Protein 6LBR (pdb70)

Sequence (727 aa):
GSDPFDLKPDSISKAITDRLYHISDGKILGFIPNQYLDPESSLIEDDFLLIYVYTYELPLLSAVFVPEYNCYEIAITNVAKFFSKIGVRSYPHSIKNSLLELKELIDNNRYDITIYKKEFTIGAAKSSKWALKDVVLRSALPTPKEVTFTENKFPLVRVSNIVPSASSRYYTVIGLAVTVKYTGGKTLVLSFTDFTANPKVNYGYDSFLGSFQERIPENEHVHALIYLNRVESLNEKLQSIIKMGLMECADKGNSNITHRSIIFKFTVKCQLFQGKLNTVILDADPITPTTPVTTEEYKLLKPLRNKIFKRMPSEVIQLYTLTMSRFLPISKNRMSENPQLLQEQAFYDDSIAKLENQLKREGVDKIEEDAATRPIELFGTRNPKTVDIIDIKNNVQMDHKDIKVTAKILSIFDNGNNVTIYLTRSGMVGTQCTIENPFEELLKVQIWGRQNLTLFFGNPNYSYKREELTACIGSIVDFTLIPRVLRVNEYLYIKIWCPIYATLESLLIHSRLEYDNDTRSALPTPKEVTFTENKFPLVRVSNIVPSASSRYYTVIGLAVTVKYTGGKTLVLSFTDFTANPKVNYGYDSFLGSFQERIPENEHVHALIYLNRVESLNEKLQSIIKMGLMECADKGNSNITHRSIIFKFTVKCQLFQGKLNTVILDADPITPTTPVTTEEYKLLKPLRNKIFKRMPSEVIQLYTLTMSRFLPISKNRPQLLQEQAFYD

Radius of gyration: 34.28 Å; Cα contacts (8 Å, |Δi|>4): 1525; chains: 2; bounding box: 57×91×86 Å

Solvent-accessible surface area: 35328 Å² total; per-residue (Å²): 128,100,122,129,59,111,32,71,4,59,6,10,46,130,6,66,92,117,118,78,28,124,4,68,42,0,24,1,1,0,9,20,17,6,104,66,19,28,86,170,73,49,140,9,105,78,42,126,0,35,0,2,0,4,13,72,111,11,60,64,49,45,2,11,0,14,25,49,76,0,0,5,59,0,2,1,38,68,0,56,129,6,2,84,111,14,20,9,73,28,61,101,131,21,15,147,56,0,22,73,39,0,36,88,25,0,51,62,18,62,5,44,1,16,0,43,47,61,104,39,85,0,22,13,0,84,3,22,48,12,0,16,108,48,4,76,90,125,42,16,69,94,40,36,147,120,19,63,125,47,27,115,141,16,62,48,17,115,0,43,67,3,97,23,30,87,76,39,110,93,17,1,0,2,0,0,0,0,0,2,71,89,128,57,38,182,42,5,22,0,0,0,0,11,17,16,42,4,121,96,5,114,34,34,109,30,2,13,1,9,24,123,157,49,127,3,60,91,61,21,0,1,59,0,28,0,84,82,125,96,25,100,65,4,21,93,68,0,69,71,43,32,156,50,0,1,90,94,0,25,94,103,82,46,7,4,0,0,6,40,0,0,0,1,28,0,9,0,33,0,49,61,126,143,76,126,16,42,0,4,0,35,46,0,42,14,6,10,3,55,36,45,2,13,84,96,4,36,139,36,0,88,51,3,8,40,60,0,36,158,93,6,22,83,96,10,11,132,139,48,44,99,45,0,22,94,0,0,1,20,34,190,58,213,197,61,150,90,38,86,29,80,110,51,25,31,76,40,107,107,42,2,45,114,28,41,80,101,14,125,203,99,21,33,107,150,28,36,114,19,10,1,62,101,71,26,142,89,167,69,36,213,125,42,153,102,28,92,12,69,77,3,27,87,54,16,109,43,79,114,101,9,15,84,3,64,0,9,0,0,0,2,62,57,67,50,47,11,1,5,0,28,0,0,78,42,71,33,144,40,8,102,27,84,2,124,30,8,24,70,49,14,5,73,0,17,5,11,11,204,118,11,4,38,110,3,19,59,44,112,122,70,65,70,136,140,51,40,7,2,3,1,11,28,8,58,15,116,5,18,0,19,8,22,2,5,44,3,10,66,48,4,1,5,9,19,18,0,6,10,107,14,26,11,98,53,8,3,76,70,6,82,104,32,42,76,122,114,76,294,105,81,94,84,38,54,140,142,25,57,112,41,26,114,141,19,58,41,21,129,0,48,75,5,82,34,26,78,76,34,103,87,14,1,0,2,0,0,0,0,0,5,80,83,133,53,43,158,38,4,24,0,0,0,0,8,18,33,43,3,126,81,6,111,35,34,106,30,2,12,2,9,38,133,167,72,127,4,68,97,63,24,0,1,60,0,32,0,66,42,101,95,6,19,41,2,19,4,37,0,17,13,42,31,48,8,2,0,89,59,0,30,90,103,82,45,8,3,0,1,6,38,0,0,0,0,19,0,12,0,37,1,54,58,124,144,58,137,15,38,0,4,1,44,50,0,38,12,5,21,18,101,37,48,0,14,94,100,3,40,137,24,0,86,53,2,7,40,65,0,33,134,101,7,36,73,114,10,8,97,141,55,8,52,41,0,7,106,1,0,5,10,52,155,123,215,117,136,22,74,116,90,28,32,95,42,124

InterPro domains:
  IPR011564 Telomeric single stranded DNA binding POT1/Cdc13 [PF02765] (532-677)
  IPR011564 Telomeric single stranded DNA binding POT1/Cdc13 [SM00976] (527-677)
  IPR012340 Nucleic acid-binding, OB-fold [G3DSA:2.40.50.140] (515-704)
  IPR012340 Nucleic acid-binding, OB-fold [SSF50249] (499-698)
  IPR031749 Cell division control protein 13, N-terminal [PF16853] (6-221)
  IPR041028 Cdc13, OB4 dimerization domain [PF18233] (782-885)

Structure (mmCIF, N/CA/C/O backbone):
data_6LBR
#
_entry.id   6LBR
#
_cell.length_a   75.166
_cell.length_b   106.955
_cell.length_c   173.521
_cell.angle_alpha   90.000
_cell.angle_beta   90.000
_cell.angle_gamma   90.000
#
_symmetry.space_group_name_H-M   'P 21 21 21'
#
loop_
_entity.id
_entity.type
_entity.pdbx_description
1 polymer KLLA0F20922p
2 polymer 'Telomere single-strand DNA'
3 water water
#
loop_
_atom_site.group_PDB
_atom_site.id
_atom_site.type_symbol
_atom_site.label_atom_id
_atom_site.label_alt_id
_atom_site.label_comp_id
_atom_site.label_asym_id
_atom_site.label_entity_id
_atom_site.label_seq_id
_atom_site.pdbx_PDB_ins_code
_atom_site.Cartn_x
_atom_site.Cartn_y
_atom_site.Cartn_z
_atom_site.occupancy
_atom_site.B_iso_or_equiv
_atom_site.auth_seq_id
_atom_site.auth_comp_id
_atom_site.auth_asym_id
_atom_site.auth_atom_id
_atom_site.pdbx_PDB_model_num
ATOM 1 N N . GLY A 1 13 ? 71.246 7.262 125.018 1.00 76.12 369 GLY A N 1
ATOM 2 C CA . GLY A 1 13 ? 70.669 8.560 125.328 1.00 79.33 369 GLY A CA 1
ATOM 3 C C . GLY A 1 13 ? 69.774 9.122 124.235 1.00 87.28 369 GLY A C 1
ATOM 4 O O . GLY A 1 13 ? 69.697 8.567 123.134 1.00 93.35 369 GLY A O 1
ATOM 5 N N . SER A 1 14 ? 69.120 10.244 124.533 1.00 83.87 370 SER A N 1
ATOM 6 C CA . SER A 1 14 ? 68.087 10.794 123.669 1.00 84.93 370 SER A CA 1
ATOM 7 C C . SER A 1 14 ? 68.652 11.197 122.302 1.00 85.90 370 SER A C 1
ATOM 8 O O . SER A 1 14 ? 69.860 11.181 122.058 1.00 85.10 370 SER A O 1
ATOM 11 N N . ASP A 1 15 ? 67.742 11.561 121.407 1.00 93.11 371 ASP A N 1
ATOM 12 C CA . ASP A 1 15 ? 68.010 11.856 120.008 1.00 102.68 371 ASP A CA 1
ATOM 13 C C . ASP A 1 15 ? 67.435 13.221 119.658 1.00 102.73 371 ASP A C 1
ATOM 14 O O . ASP A 1 15 ? 66.606 13.756 120.402 1.00 101.54 371 ASP A O 1
ATOM 19 N N . PRO A 1 16 ? 67.858 13.823 118.538 1.00 97.72 372 PRO A N 1
ATOM 20 C CA . PRO A 1 16 ? 67.427 15.198 118.250 1.00 89.64 372 PRO A CA 1
ATOM 21 C C . PRO A 1 16 ? 65.931 15.287 117.998 1.00 78.79 372 PRO A C 1
ATOM 22 O O . PRO A 1 16 ? 65.289 14.338 117.535 1.00 81.46 372 PRO A O 1
ATOM 26 N N . PHE A 1 17 ? 65.378 16.448 118.333 1.00 65.13 373 PHE A N 1
ATOM 27 C CA . PHE A 1 17 ? 63.994 16.764 118.023 1.00 61.48 373 PHE A CA 1
ATOM 28 C C . PHE A 1 17 ? 63.930 18.212 117.547 1.00 64.04 373 PHE A C 1
ATOM 29 O O . PHE A 1 17 ? 64.842 19.011 117.788 1.00 59.69 373 PHE A O 1
ATOM 37 N N . ASP A 1 18 ? 62.844 18.535 116.850 1.00 63.01 374 ASP A N 1
ATOM 38 C CA . ASP A 1 18 ? 62.578 19.899 116.421 1.00 58.83 374 ASP A CA 1
ATOM 39 C C . ASP A 1 18 ? 61.837 20.630 117.529 1.00 50.65 374 ASP A C 1
ATOM 40 O O . ASP A 1 18 ? 60.835 20.130 118.052 1.00 51.29 374 ASP A O 1
ATOM 45 N N . LEU A 1 19 ? 62.343 21.802 117.895 1.00 43.20 375 LEU A N 1
ATOM 46 C CA . LEU A 1 19 ? 61.692 22.616 118.908 1.00 41.90 375 LEU A CA 1
ATOM 47 C C . LEU A 1 19 ? 60.290 23.005 118.456 1.00 41.52 375 LEU A C 1
ATOM 48 O O . LEU A 1 19 ? 60.099 23.523 117.354 1.00 39.79 375 LEU A O 1
ATOM 53 N N . LYS A 1 20 ? 59.311 22.767 119.317 1.00 37.80 376 LYS A N 1
ATOM 54 C CA . LYS A 1 20 ? 57.917 23.017 119.002 1.00 35.25 376 LYS A CA 1
ATOM 55 C C . LYS A 1 20 ? 57.188 23.391 120.279 1.00 38.48 376 LYS A C 1
ATOM 56 O O . LYS A 1 20 ? 57.565 22.937 121.366 1.00 37.85 376 LYS A O 1
ATOM 62 N N . PRO A 1 21 ? 56.141 24.204 120.181 1.00 38.44 377 PRO A N 1
ATOM 63 C CA . PRO A 1 21 ? 55.349 24.551 121.370 1.00 25.99 377 PRO A CA 1
ATOM 64 C C . PRO A 1 21 ? 54.907 23.373 122.235 1.00 28.89 377 PRO A C 1
ATOM 65 O O . PRO A 1 21 ? 54.757 23.548 123.452 1.00 47.48 377 PRO A O 1
ATOM 69 N N . ASP A 1 22 ? 54.676 22.191 121.670 1.00 25.05 378 ASP A N 1
ATOM 70 C CA . ASP A 1 22 ? 54.227 21.033 122.445 1.00 34.47 378 ASP A CA 1
ATOM 71 C C . ASP A 1 22 ? 55.364 20.114 122.902 1.00 36.69 378 ASP A C 1
ATOM 72 O O . ASP A 1 22 ? 55.091 19.033 123.428 1.00 35.03 378 ASP A O 1
ATOM 77 N N . SER A 1 23 ? 56.623 20.503 122.704 1.00 27.76 379 SER A N 1
ATOM 78 C CA . SER A 1 23 ? 57.736 19.576 122.838 1.00 27.62 379 SER A CA 1
ATOM 79 C C . SER A 1 23 ? 58.408 19.653 124.197 1.00 32.12 379 SER A C 1
ATOM 80 O O . SER A 1 23 ? 59.547 19.199 124.338 1.00 37.14 379 SER A O 1
ATOM 83 N N . ILE A 1 24 ? 57.743 20.217 125.205 1.00 28.01 380 ILE A N 1
ATOM 84 C CA . ILE A 1 24 ? 58.483 20.459 126.430 1.00 23.35 380 ILE A CA 1
ATOM 85 C C . ILE A 1 24 ? 58.821 19.154 127.138 1.00 23.47 380 ILE A C 1
ATOM 86 O O . ILE A 1 24 ? 59.826 19.087 127.852 1.00 25.78 380 ILE A O 1
ATOM 91 N N . SER A 1 25 ? 58.051 18.089 126.898 1.00 21.69 381 SER A N 1
ATOM 92 C CA . SER A 1 25 ? 58.367 16.801 127.494 1.00 20.26 381 SER A CA 1
ATOM 93 C C . SER A 1 25 ? 59.688 16.257 126.984 1.00 29.46 381 SER A C 1
ATOM 94 O O . SER A 1 25 ? 60.264 15.373 127.615 1.00 24.21 381 SER A O 1
ATOM 97 N N . LYS A 1 26 ? 60.182 16.770 125.865 1.00 33.00 382 LYS A N 1
ATOM 98 C CA . LYS A 1 26 ? 61.448 16.352 125.296 1.00 31.86 382 LYS A CA 1
ATOM 99 C C . LYS A 1 26 ? 62.602 17.283 125.645 1.00 32.56 382 LYS A C 1
ATOM 100 O O . LYS A 1 26 ? 63.741 16.987 125.278 1.00 28.80 382 LYS A O 1
ATOM 106 N N . ALA A 1 27 ? 62.341 18.416 126.288 1.00 31.66 383 ALA A N 1
ATOM 107 C CA . ALA A 1 27 ? 63.416 19.349 126.592 1.00 27.14 383 ALA A CA 1
ATOM 108 C C . ALA A 1 27 ? 64.308 18.785 127.689 1.00 27.04 383 ALA A C 1
ATOM 109 O O . ALA A 1 27 ? 63.827 18.221 128.671 1.00 27.12 383 ALA A O 1
ATOM 111 N N . ILE A 1 28 ? 65.614 18.928 127.519 1.00 27.66 384 ILE A N 1
ATOM 112 C CA . ILE A 1 28 ? 66.548 18.457 128.532 1.00 24.22 384 ILE A CA 1
ATOM 113 C C . ILE A 1 28 ? 66.678 19.493 129.641 1.00 23.87 384 ILE A C 1
ATOM 114 O O . ILE A 1 28 ? 66.635 20.703 129.401 1.00 21.88 384 ILE A O 1
ATOM 119 N N . THR A 1 29 ? 66.804 19.010 130.871 1.00 31.72 385 THR A N 1
ATOM 120 C CA . THR A 1 29 ? 66.949 19.896 132.015 1.00 29.70 385 THR A CA 1
ATOM 121 C C . THR A 1 29 ? 68.145 20.811 131.837 1.00 31.18 385 THR A C 1
ATOM 122 O O . THR A 1 29 ? 69.274 20.351 131.609 1.00 23.56 385 THR A O 1
ATOM 126 N N . ASP A 1 30 ? 67.880 22.106 131.936 1.00 26.58 386 ASP A N 1
ATOM 127 C CA . ASP A 1 30 ? 68.875 23.162 131.870 1.00 22.36 386 ASP A CA 1
ATOM 128 C C . ASP A 1 30 ? 69.516 23.280 130.499 1.00 22.23 386 ASP A C 1
ATOM 129 O O . ASP A 1 30 ? 70.557 23.932 130.351 1.00 22.68 386 ASP A O 1
ATOM 134 N N . ARG A 1 31 ? 68.906 22.677 129.486 1.00 22.32 387 ARG A N 1
ATOM 135 C CA . ARG A 1 31 ? 69.315 22.898 128.112 1.00 32.29 387 ARG A CA 1
ATOM 136 C C . ARG A 1 31 ? 68.674 24.178 127.604 1.00 28.73 387 ARG A C 1
ATOM 137 O O . ARG A 1 31 ? 67.500 24.445 127.861 1.00 28.73 387 ARG A O 1
ATOM 145 N N . LEU A 1 32 ? 69.447 24.977 126.889 1.00 27.72 388 LEU A N 1
ATOM 146 C CA . LEU A 1 32 ? 68.898 26.161 126.256 1.00 25.01 388 LEU A CA 1
ATOM 147 C C . LEU A 1 32 ? 68.444 25.816 124.842 1.00 26.23 388 LEU A C 1
ATOM 148 O O . LEU A 1 32 ? 69.172 25.161 124.095 1.00 31.25 388 LEU A O 1
ATOM 153 N N . TYR A 1 33 ? 67.236 26.235 124.488 1.00 24.69 389 TYR A N 1
ATOM 154 C CA . TYR A 1 33 ? 66.710 26.083 123.144 1.00 21.30 389 TYR A CA 1
ATOM 155 C C . TYR A 1 33 ? 66.481 27.458 122.530 1.00 35.52 389 TYR A C 1
ATOM 156 O O . TYR A 1 33 ? 66.354 28.466 123.231 1.00 37.54 389 TYR A O 1
ATOM 165 N N . HIS A 1 34 ? 66.432 27.504 121.203 1.00 37.42 390 HIS A N 1
ATOM 166 C CA . HIS A 1 34 ? 66.484 28.779 120.497 1.00 34.86 390 HIS A CA 1
ATOM 167 C C . HIS A 1 34 ? 65.316 28.921 119.538 1.00 34.90 390 HIS A C 1
ATOM 168 O O . HIS A 1 34 ? 65.159 28.118 118.615 1.00 44.41 390 HIS A O 1
ATOM 175 N N . ILE A 1 35 ? 64.505 29.947 119.765 1.00 36.35 391 ILE A N 1
ATOM 176 C CA . ILE A 1 35 ? 63.515 30.420 118.807 1.00 30.60 391 ILE A CA 1
ATOM 177 C C . ILE A 1 35 ? 64.195 31.476 117.934 1.00 29.59 391 ILE A C 1
ATOM 178 O O . ILE A 1 35 ? 64.574 32.540 118.424 1.00 36.19 391 ILE A O 1
ATOM 183 N N . SER A 1 36 ? 64.395 31.165 116.650 1.00 28.11 392 SER A N 1
ATOM 184 C CA . SER A 1 36 ? 64.946 32.117 115.688 1.00 37.89 392 SER A CA 1
ATOM 185 C C . SER A 1 36 ? 63.837 32.928 115.034 1.00 39.32 392 SER A C 1
ATOM 186 O O . SER A 1 36 ? 62.803 32.386 114.637 1.00 47.45 392 SER A O 1
ATOM 189 N N . ASP A 1 37 ? 64.071 34.226 114.899 1.00 38.31 393 ASP A N 1
ATOM 190 C CA . ASP A 1 37 ? 63.193 35.090 114.118 1.00 39.69 393 ASP A CA 1
ATOM 191 C C . ASP A 1 37 ? 61.736 34.978 114.570 1.00 36.41 393 ASP A C 1
ATOM 192 O O . ASP A 1 37 ? 60.814 34.841 113.763 1.00 40.38 393 ASP A O 1
ATOM 197 N N . GLY A 1 38 ? 61.526 35.030 115.877 1.00 26.80 394 GLY A N 1
ATOM 198 C CA . GLY A 1 38 ? 60.194 34.878 116.426 1.00 26.24 394 GLY A CA 1
ATOM 199 C C . GLY A 1 38 ? 59.435 36.189 116.445 1.00 31.06 394 GLY A C 1
ATOM 200 O O . GLY A 1 38 ? 60.020 37.260 116.540 1.00 32.42 394 GLY A O 1
ATOM 201 N N . LYS A 1 39 ? 58.112 36.086 116.312 1.00 30.71 395 LYS A N 1
ATOM 202 C CA . LYS A 1 39 ? 57.208 37.215 116.488 1.00 29.10 395 LYS A CA 1
ATOM 203 C C . LYS A 1 39 ? 56.536 37.077 117.847 1.00 33.80 395 LYS A C 1
ATOM 204 O O . LYS A 1 39 ? 55.766 36.130 118.064 1.00 25.30 395 LYS A O 1
ATOM 210 N N . ILE A 1 40 ? 56.816 38.013 118.755 1.00 27.24 396 ILE A N 1
ATOM 211 C CA . ILE A 1 40 ? 56.069 38.048 120.006 1.00 28.96 396 ILE A CA 1
ATOM 212 C C . ILE A 1 40 ? 54.684 38.612 119.698 1.00 34.33 396 ILE A C 1
ATOM 213 O O . ILE A 1 40 ? 54.545 39.780 119.327 1.00 34.34 396 ILE A O 1
ATOM 218 N N . LEU A 1 41 ? 53.659 37.771 119.843 1.00 33.51 397 LEU A N 1
ATOM 219 C CA . LEU A 1 41 ? 52.305 38.143 119.441 1.00 26.71 397 LEU A CA 1
ATOM 220 C C . LEU A 1 41 ? 51.685 39.122 120.419 1.00 28.21 397 LEU A C 1
ATOM 221 O O . LEU A 1 41 ? 50.960 40.041 120.018 1.00 36.88 397 LEU A O 1
ATOM 226 N N . GLY A 1 42 ? 51.964 38.935 121.701 1.00 24.08 398 GLY A N 1
ATOM 227 C CA . GLY A 1 42 ? 51.249 39.625 122.753 1.00 22.83 398 GLY A CA 1
ATOM 228 C C . GLY A 1 42 ? 51.723 39.095 124.090 1.00 26.59 398 GLY A C 1
ATOM 229 O O . GLY A 1 42 ? 52.636 38.267 124.156 1.00 25.62 398 GLY A O 1
ATOM 230 N N . PHE A 1 43 ? 51.087 39.566 125.159 1.00 21.87 399 PHE A N 1
ATOM 231 C CA . PHE A 1 43 ? 51.534 39.197 126.494 1.00 23.58 399 PHE A CA 1
ATOM 232 C C . PHE A 1 43 ? 50.375 39.376 127.459 1.00 18.86 399 PHE A C 1
ATOM 233 O O . PHE A 1 43 ? 49.334 39.931 127.112 1.00 24.51 399 PHE A O 1
ATOM 241 N N . ILE A 1 44 ? 50.581 38.899 128.683 1.00 23.92 400 ILE A N 1
ATOM 242 C CA . ILE A 1 44 ? 49.598 38.929 129.762 1.00 20.99 400 ILE A CA 1
ATOM 243 C C . ILE A 1 44 ? 50.406 39.130 131.034 1.00 22.53 400 ILE A C 1
ATOM 244 O O . ILE A 1 44 ? 51.413 38.432 131.223 1.00 33.50 400 ILE A O 1
ATOM 249 N N . PRO A 1 45 ? 50.062 40.093 131.906 1.00 29.19 401 PRO A N 1
ATOM 250 C CA . PRO A 1 45 ? 48.950 41.049 131.879 1.00 19.26 401 PRO A CA 1
ATOM 251 C C . PRO A 1 45 ? 49.038 42.089 130.778 1.00 22.04 401 PRO A C 1
ATOM 252 O O . PRO A 1 45 ? 50.127 42.373 130.289 1.00 30.73 401 PRO A O 1
ATOM 256 N N . ASN A 1 46 ? 47.896 42.649 130.390 1.00 22.63 402 ASN A N 1
ATOM 257 C CA . ASN A 1 46 ? 47.873 43.728 129.418 1.00 27.33 402 ASN A CA 1
ATOM 258 C C . ASN A 1 46 ? 46.665 44.621 129.703 1.00 31.02 402 ASN A C 1
ATOM 259 O O . ASN A 1 46 ? 45.872 44.358 130.610 1.00 31.86 402 ASN A O 1
ATOM 264 N N . GLN A 1 47 ? 46.539 45.706 128.933 1.00 40.97 403 GLN A N 1
ATOM 265 C CA . GLN A 1 47 ? 45.493 46.690 129.220 1.00 51.61 403 GLN A CA 1
ATOM 266 C C . GLN A 1 47 ? 44.089 46.095 129.108 1.00 43.56 403 GLN A C 1
ATOM 267 O O . GLN A 1 47 ? 43.193 46.491 129.859 1.00 48.87 403 GLN A O 1
ATOM 273 N N . TYR A 1 48 ? 43.873 45.137 128.205 1.00 37.97 404 TYR A N 1
ATOM 274 C CA . TYR A 1 48 ? 42.526 44.590 128.055 1.00 32.93 404 TYR A CA 1
ATOM 275 C C . TYR A 1 48 ? 42.144 43.670 129.216 1.00 35.87 404 TYR A C 1
ATOM 276 O O . TYR A 1 48 ? 40.998 43.686 129.676 1.00 43.46 404 TYR A O 1
ATOM 285 N N . LEU A 1 49 ? 43.079 42.867 129.711 1.00 40.13 405 LEU A N 1
ATOM 286 C CA . LEU A 1 49 ? 42.719 41.882 130.723 1.00 42.14 405 LEU A CA 1
ATOM 287 C C . LEU A 1 49 ? 42.867 42.410 132.140 1.00 44.55 405 LEU A C 1
ATOM 288 O O . LEU A 1 49 ? 42.048 42.094 133.008 1.00 39.91 405 LEU A O 1
ATOM 293 N N . ASP A 1 50 ? 43.918 43.182 132.403 1.00 54.93 406 ASP A N 1
ATOM 294 C CA . ASP A 1 50 ? 44.149 43.794 133.708 1.00 67.11 406 ASP A CA 1
ATOM 295 C C . ASP A 1 50 ? 44.192 45.300 133.503 1.00 69.40 406 ASP A C 1
ATOM 296 O O . ASP A 1 50 ? 45.280 45.893 133.447 1.00 73.54 406 ASP A O 1
ATOM 301 N N . PRO A 1 51 ? 43.041 45.952 133.361 1.00 70.34 407 PRO A N 1
ATOM 302 C CA . PRO A 1 51 ? 43.024 47.397 133.561 1.00 74.89 407 PRO A CA 1
ATOM 303 C C . PRO A 1 51 ? 43.547 47.698 134.956 1.00 86.60 407 PRO A C 1
ATOM 304 O O . PRO A 1 51 ? 43.557 46.836 135.840 1.00 89.40 407 PRO A O 1
ATOM 308 N N . GLU A 1 52 ? 44.023 48.932 135.126 1.00 90.96 408 GLU A N 1
ATOM 309 C CA . GLU A 1 52 ? 44.713 49.393 136.329 1.00 99.46 408 GLU A CA 1
ATOM 310 C C . GLU A 1 52 ? 46.136 48.845 136.365 1.00 100.60 408 GLU A C 1
ATOM 311 O O . GLU A 1 52 ? 46.594 48.220 135.402 1.00 102.87 408 GLU A O 1
ATOM 317 N N . SER A 1 53 ? 46.857 49.097 137.455 1.00 103.69 409 SER A N 1
ATOM 318 C CA . SER A 1 53 ? 48.310 48.963 137.474 1.00 104.28 409 SER A CA 1
ATOM 319 C C . SER A 1 53 ? 48.760 47.629 138.058 1.00 99.75 409 SER A C 1
ATOM 320 O O . SER A 1 53 ? 49.798 47.578 138.726 1.00 98.01 409 SER A O 1
ATOM 323 N N . SER A 1 54 ? 47.998 46.556 137.816 1.00 98.03 410 SER A N 1
ATOM 324 C CA . SER A 1 54 ? 48.261 45.227 138.365 1.00 93.93 410 SER A CA 1
ATOM 325 C C . SER A 1 54 ? 49.782 45.108 138.322 1.00 88.42 410 SER A C 1
ATOM 326 O O . SER A 1 54 ? 50.383 45.174 137.241 1.00 83.64 410 SER A O 1
ATOM 329 N N . LEU A 1 55 ? 50.401 44.970 139.500 1.00 82.29 411 LEU A N 1
ATOM 330 C CA . LEU A 1 55 ? 51.853 44.890 139.653 1.00 81.42 411 LEU A CA 1
ATOM 331 C C . LEU A 1 55 ? 52.321 43.618 138.958 1.00 81.13 411 LEU A C 1
ATOM 332 O O . LEU A 1 55 ? 51.873 42.510 139.285 1.00 83.84 411 LEU A O 1
ATOM 337 N N . ILE A 1 56 ? 53.222 43.781 137.992 1.00 74.35 412 ILE A N 1
ATOM 338 C CA . ILE A 1 56 ? 53.746 42.657 137.220 1.00 68.03 412 ILE A CA 1
ATOM 339 C C . ILE A 1 56 ? 54.664 41.841 138.125 1.00 70.90 412 ILE A C 1
ATOM 340 O O . ILE A 1 56 ? 55.772 42.273 138.457 1.00 66.63 412 ILE A O 1
ATOM 345 N N . GLU A 1 57 ? 54.205 40.661 138.528 1.00 70.51 413 GLU A N 1
ATOM 346 C CA . GLU A 1 57 ? 55.011 39.782 139.358 1.00 70.03 413 GLU A CA 1
ATOM 347 C C . GLU A 1 57 ? 55.883 38.881 138.488 1.00 61.53 413 GLU A C 1
ATOM 348 O O . GLU A 1 57 ? 55.459 38.416 137.422 1.00 50.21 413 GLU A O 1
ATOM 354 N N . ASP A 1 58 ? 57.111 38.647 138.950 1.00 55.44 414 ASP A N 1
ATOM 355 C CA . ASP A 1 58 ? 58.009 37.716 138.275 1.00 55.02 414 ASP A CA 1
ATOM 356 C C . ASP A 1 58 ? 57.363 36.338 138.173 1.00 61.52 414 ASP A C 1
ATOM 357 O O . ASP A 1 58 ? 56.809 35.827 139.154 1.00 60.48 414 ASP A O 1
ATOM 362 N N . ASP A 1 59 ? 57.449 35.736 136.981 1.00 63.01 415 ASP A N 1
ATOM 363 C CA . ASP A 1 59 ? 56.855 34.471 136.559 1.00 54.55 415 ASP A CA 1
ATOM 364 C C . ASP A 1 59 ? 55.410 34.634 136.112 1.00 48.21 415 ASP A C 1
ATOM 365 O O . ASP A 1 59 ? 54.861 33.705 135.526 1.00 46.20 415 ASP A O 1
ATOM 370 N N . PHE A 1 60 ? 54.768 35.772 136.375 1.00 54.38 416 PHE A N 1
ATOM 371 C CA . PHE A 1 60 ? 53.376 35.989 136.011 1.00 48.46 416 PHE A CA 1
ATOM 372 C C . PHE A 1 60 ? 53.227 36.956 134.850 1.00 51.67 416 PHE A C 1
ATOM 373 O O . PHE A 1 60 ? 52.091 37.253 134.453 1.00 53.73 416 PHE A O 1
ATOM 381 N N . LEU A 1 61 ? 54.339 37.435 134.280 1.00 41.38 417 LEU A N 1
ATOM 382 C CA . LEU A 1 61 ? 54.327 38.025 132.947 1.00 28.60 417 LEU A CA 1
ATOM 383 C C . LEU A 1 61 ? 54.572 36.922 131.918 1.00 31.22 417 LEU A C 1
ATOM 384 O O . LEU A 1 61 ? 55.608 36.249 131.953 1.00 38.58 417 LEU A O 1
ATOM 389 N N . LEU A 1 62 ? 53.619 36.729 131.012 1.00 21.64 418 LEU A N 1
ATOM 390 C CA . LEU A 1 62 ? 53.692 35.680 130.004 1.00 18.36 418 LEU A CA 1
ATOM 391 C C . LEU A 1 62 ? 53.644 36.301 128.616 1.00 18.07 418 LEU A C 1
ATOM 392 O O . LEU A 1 62 ? 52.794 37.152 128.352 1.00 28.12 418 LEU A O 1
ATOM 397 N N . ILE A 1 63 ? 54.542 35.873 127.731 1.00 18.72 419 ILE A N 1
ATOM 398 C CA . ILE A 1 63 ? 54.549 36.336 126.350 1.00 21.79 419 ILE A CA 1
ATOM 399 C C . ILE A 1 63 ? 54.149 35.167 125.457 1.00 28.36 419 ILE A C 1
ATOM 400 O O . ILE A 1 63 ? 54.227 33.998 125.845 1.00 28.26 419 ILE A O 1
ATOM 405 N N . TYR A 1 64 ? 53.683 35.493 124.251 1.00 30.52 420 TYR A N 1
ATOM 406 C CA . TYR A 1 64 ? 53.241 34.487 123.292 1.00 15.24 420 TYR A CA 1
ATOM 407 C C . TYR A 1 64 ? 53.989 34.704 121.992 1.00 27.03 420 TYR A C 1
ATOM 408 O O . TYR A 1 64 ? 54.010 35.822 121.467 1.00 32.37 420 TYR A O 1
ATOM 417 N N . VAL A 1 65 ? 54.646 33.651 121.500 1.00 21.68 421 VAL A N 1
ATOM 418 C CA . VAL A 1 65 ? 55.620 33.788 120.428 1.00 24.99 421 VAL A CA 1
ATOM 419 C C . VAL A 1 65 ? 55.245 32.859 119.287 1.00 29.98 421 VAL A C 1
ATOM 420 O O . VAL A 1 65 ? 55.041 31.660 119.499 1.00 28.45 421 VAL A O 1
ATOM 424 N N . TYR A 1 66 ? 55.167 33.415 118.080 1.00 26.86 422 TYR A N 1
ATOM 425 C CA . TYR A 1 66 ? 54.916 32.666 116.861 1.00 19.57 422 TYR A CA 1
ATOM 426 C C . TYR A 1 66 ? 56.217 32.565 116.072 1.00 34.24 422 TYR A C 1
ATOM 427 O O . TYR A 1 66 ? 57.007 33.516 116.038 1.00 37.56 422 TYR A O 1
ATOM 436 N N . THR A 1 67 ? 56.466 31.398 115.481 1.00 34.07 423 THR A N 1
ATOM 437 C CA . THR A 1 67 ? 57.499 31.245 114.466 1.00 34.62 423 THR A CA 1
ATOM 438 C C . THR A 1 67 ? 56.833 30.840 113.157 1.00 39.06 423 THR A C 1
ATOM 439 O O . THR A 1 67 ? 55.818 30.137 113.150 1.00 38.06 423 THR A O 1
ATOM 443 N N . TYR A 1 68 ? 57.412 31.283 112.047 1.00 47.18 424 TYR A N 1
ATOM 444 C CA . TYR A 1 68 ? 56.702 31.262 110.770 1.00 50.56 424 TYR A CA 1
ATOM 445 C C . TYR A 1 68 ? 56.637 29.887 110.122 1.00 51.90 424 TYR A C 1
ATOM 446 O O . TYR A 1 68 ? 56.018 29.756 109.062 1.00 64.05 424 TYR A O 1
ATOM 455 N N . GLU A 1 69 ? 57.236 28.866 110.733 1.00 45.87 425 GLU A N 1
ATOM 456 C CA . GLU A 1 69 ? 57.009 27.479 110.325 1.00 44.31 425 GLU A CA 1
ATOM 457 C C . GLU A 1 69 ? 55.679 26.932 110.836 1.00 43.09 425 GLU A C 1
ATOM 458 O O . GLU A 1 69 ? 55.163 25.955 110.277 1.00 42.24 425 GLU A O 1
ATOM 464 N N . LEU A 1 70 ? 55.127 27.528 111.894 1.00 39.05 426 LEU A N 1
ATOM 465 C CA . LEU A 1 70 ? 53.924 27.037 112.550 1.00 36.47 426 LEU A CA 1
ATOM 466 C C . LEU A 1 70 ? 52.665 27.388 111.758 1.00 38.62 426 LEU A C 1
ATOM 467 O O . LEU A 1 70 ? 52.647 28.349 110.986 1.00 42.58 426 LEU A O 1
ATOM 472 N N . PRO A 1 71 ? 51.592 26.624 111.948 1.00 43.97 427 PRO A N 1
ATOM 473 C CA . PRO A 1 71 ? 50.351 26.883 111.209 1.00 40.34 427 PRO A CA 1
ATOM 474 C C . PRO A 1 71 ? 49.674 28.178 111.635 1.00 39.53 427 PRO A C 1
ATOM 475 O O . PRO A 1 71 ? 49.765 28.605 112.787 1.00 42.89 427 PRO A O 1
ATOM 479 N N . LEU A 1 72 ? 48.953 28.780 110.688 1.00 44.18 428 LEU A N 1
ATOM 480 C CA . LEU A 1 72 ? 48.123 29.961 110.921 1.00 50.36 428 LEU A CA 1
ATOM 481 C C . LEU A 1 72 ? 46.654 29.606 110.741 1.00 60.25 428 LEU A C 1
ATOM 482 O O . LEU A 1 72 ? 46.193 29.418 109.613 1.00 71.00 428 LEU A O 1
ATOM 487 N N . LEU A 1 73 ? 45.913 29.535 111.843 1.00 64.51 429 LEU A N 1
ATOM 488 C CA . LEU A 1 73 ? 44.472 29.324 111.750 1.00 69.31 429 LEU A CA 1
ATOM 489 C C . LEU A 1 73 ? 43.749 30.639 111.489 1.00 68.12 429 LEU A C 1
ATOM 490 O O . LEU A 1 73 ? 42.953 30.756 110.551 1.00 79.66 429 LEU A O 1
ATOM 495 N N . SER A 1 74 ? 44.029 31.639 112.316 1.00 55.55 430 SER A N 1
ATOM 496 C CA . SER A 1 74 ? 43.293 32.886 112.334 1.00 46.58 430 SER A CA 1
ATOM 497 C C . SER A 1 74 ? 44.001 33.847 113.275 1.00 51.00 430 SER A C 1
ATOM 498 O O . SER A 1 74 ? 45.187 33.670 113.572 1.00 59.24 430 SER A O 1
ATOM 501 N N . ALA A 1 75 ? 43.293 34.860 113.754 1.00 44.02 431 ALA A N 1
ATOM 502 C CA . ALA A 1 75 ? 43.873 35.743 114.753 1.00 39.08 431 ALA A CA 1
ATOM 503 C C . ALA A 1 75 ? 43.796 35.163 116.159 1.00 43.19 431 ALA A C 1
ATOM 504 O O . ALA A 1 75 ? 44.300 35.789 117.101 1.00 48.91 431 ALA A O 1
ATOM 506 N N . VAL A 1 76 ? 43.178 34.001 116.337 1.00 44.08 432 VAL A N 1
ATOM 507 C CA . VAL A 1 76 ? 43.133 33.340 117.636 1.00 39.20 432 VAL A CA 1
ATOM 508 C C . VAL A 1 76 ? 44.199 32.256 117.636 1.00 38.81 432 VAL A C 1
ATOM 509 O O . VAL A 1 76 ? 44.080 31.252 116.924 1.00 37.30 432 VAL A O 1
ATOM 513 N N . PHE A 1 77 ? 45.248 32.464 118.422 1.00 32.06 433 PHE A N 1
ATOM 514 C CA . PHE A 1 77 ? 46.329 31.493 118.499 1.00 29.11 433 PHE A CA 1
ATOM 515 C C . PHE A 1 77 ? 46.081 30.514 119.636 1.00 27.82 433 PHE A C 1
ATOM 516 O O . PHE A 1 77 ? 45.280 30.764 120.545 1.00 29.93 433 PHE A O 1
ATOM 524 N N . VAL A 1 78 ? 46.746 29.367 119.553 1.00 31.15 434 VAL A N 1
ATOM 525 C CA . VAL A 1 78 ? 46.574 28.323 120.558 1.00 35.65 434 VAL A CA 1
ATOM 526 C C . VAL A 1 78 ? 47.920 27.946 121.151 1.00 35.60 434 VAL A C 1
ATOM 527 O O . VAL A 1 78 ? 48.736 27.305 120.469 1.00 38.44 434 VAL A O 1
ATOM 531 N N . PRO A 1 79 ? 48.172 28.302 122.409 1.00 26.68 435 PRO A N 1
ATOM 532 C CA . PRO A 1 79 ? 49.423 27.905 123.060 1.00 25.85 435 PRO A CA 1
ATOM 533 C C . PRO A 1 79 ? 49.582 26.397 123.018 1.00 31.00 435 PRO A C 1
ATOM 534 O O . PRO A 1 79 ? 48.603 25.656 123.006 1.00 31.41 435 PRO A O 1
ATOM 538 N N . GLU A 1 80 ? 50.834 25.953 122.950 1.00 30.28 436 GLU A N 1
ATOM 539 C CA . GLU A 1 80 ? 51.243 24.555 122.802 1.00 31.60 436 GLU A CA 1
ATOM 540 C C . GLU A 1 80 ? 50.900 23.969 121.435 1.00 39.88 436 GLU A C 1
ATOM 541 O O . GLU A 1 80 ? 51.230 22.808 121.179 1.00 43.09 436 GLU A O 1
ATOM 547 N N . TYR A 1 81 ? 50.247 24.721 120.545 1.00 42.20 437 TYR A N 1
ATOM 548 C CA . TYR A 1 81 ? 50.069 24.274 119.165 1.00 36.73 437 TYR A CA 1
ATOM 549 C C . TYR A 1 81 ? 50.788 25.212 118.204 1.00 37.15 437 TYR A C 1
ATOM 550 O O . TYR A 1 81 ? 51.800 24.815 117.620 1.00 42.42 437 TYR A O 1
ATOM 559 N N . ASN A 1 82 ? 50.320 26.448 118.021 1.00 35.49 438 ASN A N 1
ATOM 560 C CA . ASN A 1 82 ? 50.933 27.355 117.052 1.00 36.00 438 ASN A CA 1
ATOM 561 C C . ASN A 1 82 ? 51.433 28.647 117.694 1.00 30.93 438 ASN A C 1
ATOM 562 O O . ASN A 1 82 ? 51.519 29.678 117.024 1.00 25.55 438 ASN A O 1
ATOM 567 N N . CYS A 1 83 ? 51.768 28.607 118.978 1.00 27.93 439 CYS A N 1
ATOM 568 C CA . CYS A 1 83 ? 52.584 29.640 119.592 1.00 25.25 439 CYS A CA 1
ATOM 569 C C . CYS A 1 83 ? 53.093 29.112 120.924 1.00 27.74 439 CYS A C 1
ATOM 570 O O . CYS A 1 83 ? 52.492 28.218 121.529 1.00 31.21 439 CYS A O 1
ATOM 573 N N . TYR A 1 84 ? 54.206 29.682 121.375 1.00 31.93 440 TYR A N 1
ATOM 574 C CA . TYR A 1 84 ? 54.785 29.338 122.664 1.00 22.24 440 TYR A CA 1
ATOM 575 C C . TYR A 1 84 ? 54.237 30.268 123.723 1.00 27.03 440 TYR A C 1
ATOM 576 O O . TYR A 1 84 ? 54.241 31.489 123.540 1.00 33.46 440 TYR A O 1
ATOM 585 N N . GLU A 1 85 ? 53.800 29.700 124.837 1.00 26.42 441 GLU A N 1
ATOM 586 C CA . GLU A 1 85 ? 53.602 30.489 126.039 1.00 26.48 441 GLU A CA 1
ATOM 587 C C . GLU A 1 85 ? 54.881 30.395 126.855 1.00 24.60 441 GLU A C 1
ATOM 588 O O . GLU A 1 85 ? 55.380 29.291 127.106 1.00 24.63 441 GLU A O 1
ATOM 594 N N . ILE A 1 86 ? 55.420 31.552 127.242 1.00 20.35 442 ILE A N 1
ATOM 595 C CA . ILE A 1 86 ? 56.768 31.650 127.789 1.00 18.81 442 ILE A CA 1
ATOM 596 C C . ILE A 1 86 ? 56.720 32.548 129.008 1.00 19.67 442 ILE A C 1
ATOM 597 O O . ILE A 1 86 ? 56.365 33.725 128.899 1.00 33.90 442 ILE A O 1
ATOM 602 N N . ALA A 1 87 ? 57.103 32.011 130.154 1.00 20.69 443 ALA A N 1
ATOM 603 C CA . ALA A 1 87 ? 57.115 32.784 131.383 1.00 26.08 443 ALA A CA 1
ATOM 604 C C . ALA A 1 87 ? 58.366 33.653 131.464 1.00 26.87 443 ALA A C 1
ATOM 605 O O . ALA A 1 87 ? 59.472 33.215 131.124 1.00 22.98 443 ALA A O 1
ATOM 607 N N . ILE A 1 88 ? 58.180 34.901 131.899 1.00 26.32 444 ILE A N 1
ATOM 608 C CA . ILE A 1 88 ? 59.281 35.813 132.184 1.00 24.02 444 ILE A CA 1
ATOM 609 C C . ILE A 1 88 ? 59.555 35.744 133.682 1.00 29.11 444 ILE A C 1
ATOM 610 O O . ILE A 1 88 ? 58.679 36.069 134.495 1.00 28.55 444 ILE A O 1
ATOM 615 N N . THR A 1 89 ? 60.761 35.308 134.055 1.00 25.51 445 THR A N 1
ATOM 616 C CA . THR A 1 89 ? 61.066 35.056 135.457 1.00 32.67 445 THR A CA 1
ATOM 617 C C . THR A 1 89 ? 61.678 36.251 136.162 1.00 33.93 445 THR A C 1
ATOM 618 O O . THR A 1 89 ? 61.643 36.316 137.394 1.00 34.55 445 THR A O 1
ATOM 622 N N . ASN A 1 90 ? 62.243 37.189 135.416 1.00 32.27 446 ASN A N 1
ATOM 623 C CA . ASN A 1 90 ? 62.820 38.404 135.978 1.00 19.88 446 ASN A CA 1
ATOM 624 C C . ASN A 1 90 ? 62.385 39.537 135.061 1.00 22.05 446 ASN A C 1
ATOM 625 O O . ASN A 1 90 ? 63.030 39.825 134.046 1.00 31.85 446 ASN A O 1
ATOM 630 N N . VAL A 1 91 ? 61.277 40.171 135.429 1.00 18.78 447 VAL A N 1
ATOM 631 C CA . VAL A 1 91 ? 60.683 41.200 134.585 1.00 13.73 447 VAL A CA 1
ATOM 632 C C . VAL A 1 91 ? 61.646 42.372 134.401 1.00 21.65 447 VAL A C 1
ATOM 633 O O . VAL A 1 91 ? 61.850 42.856 133.284 1.00 26.93 447 VAL A O 1
ATOM 637 N N . ALA A 1 92 ? 62.243 42.852 135.495 1.00 26.85 448 ALA A N 1
ATOM 638 C CA . ALA A 1 92 ? 63.221 43.937 135.411 1.00 26.41 448 ALA A CA 1
ATOM 639 C C . ALA A 1 92 ? 64.248 43.682 134.318 1.00 20.46 448 ALA A C 1
ATOM 640 O O . ALA A 1 92 ? 64.447 44.509 133.421 1.00 27.75 448 ALA A O 1
ATOM 642 N N . LYS A 1 93 ? 64.877 42.511 134.357 1.00 15.90 449 LYS A N 1
ATOM 643 C CA . LYS A 1 93 ? 65.948 42.192 133.421 1.00 22.32 449 LYS A CA 1
ATOM 644 C C . LYS A 1 93 ? 65.418 41.978 131.998 1.00 31.98 449 LYS A C 1
ATOM 645 O O . LYS A 1 93 ? 66.054 42.404 131.021 1.00 32.95 449 LYS A O 1
ATOM 651 N N . PHE A 1 94 ? 64.254 41.335 131.851 1.00 25.37 450 PHE A N 1
ATOM 652 C CA . PHE A 1 94 ? 63.678 41.178 130.517 1.00 24.98 450 PHE A CA 1
ATOM 653 C C . PHE A 1 94 ? 63.397 42.539 129.885 1.00 27.67 450 PHE A C 1
ATOM 654 O O . PHE A 1 94 ? 63.747 42.788 128.723 1.00 26.88 450 PHE A O 1
ATOM 662 N N . PHE A 1 95 ? 62.757 43.427 130.645 1.00 20.18 451 PHE A N 1
ATOM 663 C CA . PHE A 1 95 ? 62.473 44.774 130.167 1.00 28.62 451 PHE A CA 1
ATOM 664 C C . PHE A 1 95 ? 63.749 45.505 129.798 1.00 33.27 451 PHE A C 1
ATOM 665 O O . PHE A 1 95 ? 63.842 46.127 128.731 1.00 32.82 451 PHE A O 1
ATOM 673 N N . SER A 1 96 ? 64.740 45.463 130.687 1.00 31.77 452 SER A N 1
ATOM 674 C CA . SER A 1 96 ? 65.993 46.150 130.414 1.00 27.85 452 SER A CA 1
ATOM 675 C C . SER A 1 96 ? 66.615 45.668 129.111 1.00 37.30 452 SER A C 1
ATOM 676 O O . SER A 1 96 ? 67.006 46.474 128.261 1.00 37.45 452 SER A O 1
ATOM 679 N N . LYS A 1 97 ? 66.682 44.349 128.920 1.00 34.75 453 LYS A N 1
ATOM 680 C CA . LYS A 1 97 ? 67.311 43.816 127.715 1.00 28.94 453 LYS A CA 1
ATOM 681 C C . LYS A 1 97 ? 66.506 44.139 126.464 1.00 28.53 453 LYS A C 1
ATOM 682 O O . LYS A 1 97 ? 67.077 44.488 125.430 1.00 31.45 453 LYS A O 1
ATOM 688 N N . ILE A 1 98 ? 65.184 44.019 126.518 1.00 28.48 454 ILE A N 1
ATOM 689 C CA . ILE A 1 98 ? 64.443 44.178 125.274 1.00 27.63 454 ILE A CA 1
ATOM 690 C C . ILE A 1 98 ? 64.283 45.645 124.896 1.00 33.00 454 ILE A C 1
ATOM 691 O O . ILE A 1 98 ? 64.005 45.948 123.728 1.00 39.01 454 ILE A O 1
ATOM 696 N N . GLY A 1 99 ? 64.465 46.564 125.839 1.00 29.96 455 GLY A N 1
ATOM 697 C CA . GLY A 1 99 ? 64.406 47.983 125.554 1.00 24.35 455 GLY A CA 1
ATOM 698 C C . GLY A 1 99 ? 63.256 48.732 126.196 1.00 37.39 455 GLY A C 1
ATOM 699 O O . GLY A 1 99 ? 62.976 49.873 125.792 1.00 37.24 455 GLY A O 1
ATOM 700 N N . VAL A 1 100 ? 62.565 48.125 127.155 1.00 31.16 456 VAL A N 1
ATOM 701 C CA . VAL A 1 100 ? 61.537 48.818 127.917 1.00 29.04 456 VAL A CA 1
ATOM 702 C C . VAL A 1 100 ? 62.216 49.688 128.967 1.00 31.56 456 VAL A C 1
ATOM 703 O O . VAL A 1 100 ? 63.172 49.252 129.622 1.00 33.93 456 VAL A O 1
ATOM 707 N N . ARG A 1 101 ? 61.755 50.940 129.115 1.00 29.57 457 ARG A N 1
ATOM 708 C CA . ARG A 1 101 ? 62.516 51.925 129.879 1.00 22.80 457 ARG A CA 1
ATOM 709 C C . ARG A 1 101 ? 61.846 52.418 131.152 1.00 27.80 457 ARG A C 1
ATOM 710 O O . ARG A 1 101 ? 62.548 52.942 132.021 1.00 36.51 457 ARG A O 1
ATOM 718 N N . SER A 1 102 ? 60.537 52.239 131.314 1.00 26.34 458 SER A N 1
ATOM 719 C CA . SER A 1 102 ? 59.806 52.829 132.427 1.00 27.24 458 SER A CA 1
ATOM 720 C C . SER A 1 102 ? 59.589 51.881 133.609 1.00 29.91 458 SER A C 1
ATOM 721 O O . SER A 1 102 ? 58.789 52.192 134.503 1.00 36.12 458 SER A O 1
ATOM 724 N N . TYR A 1 103 ? 60.266 50.744 133.643 1.00 29.12 459 TYR A N 1
ATOM 725 C CA . TYR A 1 103 ? 59.902 49.873 134.750 1.00 24.82 459 TYR A CA 1
ATOM 726 C C . TYR A 1 103 ? 60.892 50.034 135.886 1.00 24.18 459 TYR A C 1
ATOM 727 O O . TYR A 1 103 ? 62.099 50.097 135.646 1.00 35.57 459 TYR A O 1
ATOM 736 N N . PRO A 1 104 ? 60.448 50.096 137.148 1.00 34.01 460 PRO A N 1
ATOM 737 C CA . PRO A 1 104 ? 59.086 49.977 137.668 1.00 30.48 460 PRO A CA 1
ATOM 738 C C . PRO A 1 104 ? 58.329 51.282 137.817 1.00 41.04 460 PRO A C 1
ATOM 739 O O . PRO A 1 104 ? 57.239 51.267 138.379 1.00 47.39 460 PRO A O 1
ATOM 743 N N . HIS A 1 105 ? 58.881 52.399 137.358 1.00 45.89 461 HIS A N 1
ATOM 744 C CA . HIS A 1 105 ? 58.221 53.665 137.649 1.00 43.24 461 HIS A CA 1
ATOM 745 C C . HIS A 1 105 ? 56.780 53.680 137.142 1.00 40.84 461 HIS A C 1
ATOM 746 O O . HIS A 1 105 ? 55.915 54.310 137.760 1.00 39.38 461 HIS A O 1
ATOM 753 N N . SER A 1 106 ? 56.494 52.978 136.043 1.00 31.86 462 SER A N 1
ATOM 754 C CA . SER A 1 106 ? 55.153 53.017 135.455 1.00 32.77 462 SER A CA 1
ATOM 755 C C . SER A 1 106 ? 54.854 51.679 134.782 1.00 40.37 462 SER A C 1
ATOM 756 O O . SER A 1 106 ? 55.314 51.426 133.667 1.00 37.60 462 SER A O 1
ATOM 759 N N . ILE A 1 107 ? 54.069 50.844 135.462 1.00 42.97 463 ILE A N 1
ATOM 760 C CA . ILE A 1 107 ? 53.620 49.594 134.861 1.00 37.21 463 ILE A CA 1
ATOM 761 C C . ILE A 1 107 ? 52.911 49.877 133.542 1.00 34.14 463 ILE A C 1
ATOM 762 O O . ILE A 1 107 ? 53.194 49.250 132.513 1.00 32.78 463 ILE A O 1
ATOM 767 N N . LYS A 1 108 ? 51.994 50.844 133.548 1.00 33.21 464 LYS A N 1
ATOM 768 C CA . LYS A 1 108 ? 51.209 51.123 132.350 1.00 31.07 464 LYS A CA 1
ATOM 769 C C . LYS A 1 108 ? 52.119 51.469 131.179 1.00 33.59 464 LYS A C 1
ATOM 770 O O . LYS A 1 108 ? 52.015 50.882 130.095 1.00 40.81 464 LYS A O 1
ATOM 776 N N . ASN A 1 109 ? 53.054 52.387 131.395 1.00 31.48 465 ASN A N 1
ATOM 777 C CA . ASN A 1 109 ? 53.931 52.796 130.304 1.00 30.85 465 ASN A CA 1
ATOM 778 C C . ASN A 1 109 ? 54.869 51.665 129.884 1.00 31.27 465 ASN A C 1
ATOM 779 O O . ASN A 1 109 ? 55.082 51.451 128.683 1.00 33.70 465 ASN A O 1
ATOM 784 N N . SER A 1 110 ? 55.419 50.917 130.850 1.00 29.95 466 SER A N 1
ATOM 785 C CA . SER A 1 110 ? 56.279 49.776 130.527 1.00 30.30 466 SER A CA 1
ATOM 786 C C . SER A 1 110 ? 55.605 48.828 129.536 1.00 30.34 466 SER A C 1
ATOM 787 O O . SER A 1 110 ? 56.187 48.472 128.502 1.00 29.13 466 SER A O 1
ATOM 790 N N . LEU A 1 111 ? 54.364 48.421 129.831 1.00 27.92 467 LEU A N 1
ATOM 791 C CA . LEU A 1 111 ? 53.647 47.504 128.947 1.00 26.07 467 LEU A CA 1
ATOM 792 C C . LEU A 1 111 ? 53.378 48.143 127.593 1.00 26.25 467 LEU A C 1
ATOM 793 O O . LEU A 1 111 ? 53.570 47.502 126.550 1.00 29.64 467 LEU A O 1
ATOM 798 N N . LEU A 1 112 ? 52.956 49.410 127.588 1.00 31.77 468 LEU A N 1
ATOM 799 C CA . LEU A 1 112 ? 52.817 50.146 126.335 1.00 25.09 468 LEU A CA 1
ATOM 800 C C . LEU A 1 112 ? 54.125 50.163 125.551 1.00 21.75 468 LEU A C 1
ATOM 801 O O . LEU A 1 112 ? 54.121 50.003 124.325 1.00 29.50 468 LEU A O 1
ATOM 806 N N . GLU A 1 113 ? 55.257 50.333 126.232 1.00 24.36 469 GLU A N 1
ATOM 807 C CA . GLU A 1 113 ? 56.534 50.298 125.520 1.00 25.68 469 GLU A CA 1
ATOM 808 C C . GLU A 1 113 ? 56.793 48.917 124.942 1.00 35.99 469 GLU A C 1
ATOM 809 O O . GLU A 1 113 ? 57.212 48.786 123.783 1.00 44.41 469 GLU A O 1
ATOM 815 N N . LEU A 1 114 ? 56.544 47.873 125.744 1.00 33.21 470 LEU A N 1
ATOM 816 C CA . LEU A 1 114 ? 56.735 46.505 125.279 1.00 27.51 470 LEU A CA 1
ATOM 817 C C . LEU A 1 114 ? 55.877 46.217 124.055 1.00 27.18 470 LEU A C 1
ATOM 818 O O . LEU A 1 114 ? 56.348 45.591 123.094 1.00 32.84 470 LEU A O 1
ATOM 823 N N . LYS A 1 115 ? 54.625 46.692 124.059 1.00 19.52 471 LYS A N 1
ATOM 824 C CA . LYS A 1 115 ? 53.764 46.566 122.879 1.00 26.35 471 LYS A CA 1
ATOM 825 C C . LYS A 1 115 ? 54.416 47.161 121.634 1.00 33.59 471 LYS A C 1
ATOM 826 O O . LYS A 1 115 ? 54.383 46.555 120.558 1.00 40.84 471 LYS A O 1
ATOM 832 N N . GLU A 1 116 ? 54.993 48.367 121.751 1.00 32.06 472 GLU A N 1
ATOM 833 C CA . GLU A 1 116 ? 55.565 49.011 120.569 1.00 32.00 472 GLU A CA 1
ATOM 834 C C . GLU A 1 116 ? 56.738 48.218 120.028 1.00 23.01 472 GLU A C 1
ATOM 835 O O . GLU A 1 116 ? 56.907 48.107 118.810 1.00 30.75 472 GLU A O 1
ATOM 841 N N . LEU A 1 117 ? 57.552 47.650 120.914 1.00 24.35 473 LEU A N 1
ATOM 842 C CA . LEU A 1 117 ? 58.684 46.836 120.477 1.00 23.86 473 LEU A CA 1
ATOM 843 C C . LEU A 1 117 ? 58.223 45.554 119.789 1.00 29.51 473 LEU A C 1
ATOM 844 O O . LEU A 1 117 ? 58.714 45.213 118.709 1.00 30.43 473 LEU A O 1
ATOM 849 N N . ILE A 1 118 ? 57.265 44.833 120.383 1.00 30.83 474 ILE A N 1
ATOM 850 C CA . ILE A 1 118 ? 56.914 43.531 119.809 1.00 25.33 474 ILE A CA 1
ATOM 851 C C . ILE A 1 118 ? 56.120 43.697 118.532 1.00 23.38 474 ILE A C 1
ATOM 852 O O . ILE A 1 118 ? 56.161 42.822 117.660 1.00 29.90 474 ILE A O 1
ATOM 857 N N . ASP A 1 119 ? 55.384 44.802 118.393 1.00 27.15 475 ASP A N 1
ATOM 858 C CA . ASP A 1 119 ? 54.614 45.033 117.173 1.00 35.12 475 ASP A CA 1
ATOM 859 C C . ASP A 1 119 ? 55.513 45.312 115.974 1.00 32.82 475 ASP A C 1
ATOM 860 O O . ASP A 1 119 ? 55.106 45.058 114.836 1.00 35.11 475 ASP A O 1
ATOM 865 N N . ASN A 1 120 ? 56.736 45.791 116.209 1.00 31.02 476 ASN A N 1
ATOM 866 C CA . ASN A 1 120 ? 57.603 46.295 115.152 1.00 34.06 476 ASN A CA 1
ATOM 867 C C . ASN A 1 120 ? 58.885 45.509 114.973 1.00 41.37 476 ASN A C 1
ATOM 868 O O . ASN A 1 120 ? 59.643 45.814 114.051 1.00 49.28 476 ASN A O 1
ATOM 873 N N . ASN A 1 121 ? 59.162 44.528 115.823 1.00 38.45 477 ASN A N 1
ATOM 874 C CA . ASN A 1 121 ? 60.445 43.850 115.800 1.00 34.39 477 ASN A CA 1
ATOM 875 C C . ASN A 1 121 ? 60.247 42.344 115.780 1.00 38.96 477 ASN A C 1
ATOM 876 O O . ASN A 1 121 ? 59.174 41.829 116.108 1.00 42.74 477 ASN A O 1
ATOM 881 N N . ARG A 1 122 ? 61.297 41.636 115.379 1.00 33.52 478 ARG A N 1
ATOM 882 C CA . ARG A 1 122 ? 61.345 40.189 115.530 1.00 39.47 478 ARG A CA 1
ATOM 883 C C . ARG A 1 122 ? 62.552 39.815 116.383 1.00 37.46 478 ARG A C 1
ATOM 884 O O . ARG A 1 122 ? 63.568 40.522 116.400 1.00 34.65 478 ARG A O 1
ATOM 892 N N . TYR A 1 123 ? 62.439 38.698 117.102 1.00 31.16 479 TYR A N 1
ATOM 893 C CA . TYR A 1 123 ? 63.393 38.390 118.159 1.00 25.18 479 TYR A CA 1
ATOM 894 C C . TYR A 1 123 ? 63.890 36.960 118.094 1.00 30.94 479 TYR A C 1
ATOM 895 O O . TYR A 1 123 ? 63.121 36.033 117.825 1.00 38.44 479 TYR A O 1
ATOM 904 N N . ASP A 1 124 ? 65.189 36.795 118.345 1.00 31.09 480 ASP A N 1
ATOM 905 C CA . ASP A 1 124 ? 65.737 35.506 118.750 1.00 25.49 480 ASP A CA 1
ATOM 906 C C . ASP A 1 124 ? 65.534 35.372 120.250 1.00 30.44 480 ASP A C 1
ATOM 907 O O . ASP A 1 124 ? 66.035 36.204 121.012 1.00 27.25 480 ASP A O 1
ATOM 912 N N . ILE A 1 125 ? 64.793 34.346 120.673 1.00 32.21 481 ILE A N 1
ATOM 913 C CA . ILE A 1 125 ? 64.495 34.100 122.085 1.00 20.00 481 ILE A CA 1
ATOM 914 C C . ILE A 1 125 ? 65.130 32.784 122.524 1.00 27.48 481 ILE A C 1
ATOM 915 O O . ILE A 1 125 ? 64.987 31.759 121.847 1.00 30.97 481 ILE A O 1
ATOM 920 N N . THR A 1 126 ? 65.822 32.802 123.660 1.00 31.17 482 THR A N 1
ATOM 921 C CA . THR A 1 126 ? 66.346 31.585 124.263 1.00 26.93 482 THR A CA 1
ATOM 922 C C . THR A 1 126 ? 65.417 31.166 125.391 1.00 24.50 482 THR A C 1
ATOM 923 O O . THR A 1 126 ? 65.128 31.968 126.279 1.00 29.56 482 THR A O 1
ATOM 927 N N . ILE A 1 127 ? 64.960 29.911 125.358 1.00 25.32 483 ILE A N 1
ATOM 928 C CA . ILE A 1 127 ? 64.021 29.402 126.345 1.00 17.10 483 ILE A CA 1
ATOM 929 C C . ILE A 1 127 ? 64.573 28.116 126.935 1.00 24.93 483 ILE A C 1
ATOM 930 O O . ILE A 1 127 ? 65.502 27.503 126.401 1.00 32.41 483 ILE A O 1
ATOM 935 N N . TYR A 1 128 ? 63.970 27.705 128.050 1.00 21.95 484 TYR A N 1
ATOM 936 C CA . TYR A 1 128 ? 64.352 26.472 128.720 1.00 23.32 484 TYR A CA 1
ATOM 937 C C . TYR A 1 128 ? 63.179 25.962 129.546 1.00 24.58 484 TYR A C 1
ATOM 938 O O . TYR A 1 128 ? 62.241 26.699 129.858 1.00 23.00 484 TYR A O 1
ATOM 947 N N . LYS A 1 129 ? 63.255 24.684 129.893 1.00 20.68 485 LYS A N 1
ATOM 948 C CA . LYS A 1 129 ? 62.263 24.025 130.731 1.00 17.52 485 LYS A CA 1
ATOM 949 C C . LYS A 1 129 ? 62.397 24.514 132.178 1.00 20.53 485 LYS A C 1
ATOM 950 O O . LYS A 1 129 ? 63.479 24.443 132.759 1.00 25.54 485 LYS A O 1
ATOM 956 N N . LYS A 1 130 ? 61.319 25.039 132.759 1.00 26.04 486 LYS A N 1
ATOM 957 C CA . LYS A 1 130 ? 61.336 25.495 134.148 1.00 26.88 486 LYS A CA 1
ATOM 958 C C . LYS A 1 130 ? 60.276 24.765 134.957 1.00 25.01 486 LYS A C 1
ATOM 959 O O . LYS A 1 130 ? 59.113 24.687 134.545 1.00 33.25 486 LYS A O 1
ATOM 965 N N . GLU A 1 131 ? 60.674 24.237 136.103 1.00 20.59 487 GLU A N 1
ATOM 966 C CA . GLU A 1 131 ? 59.722 23.571 136.976 1.00 28.54 487 GLU A CA 1
ATOM 967 C C . GLU A 1 131 ? 58.793 24.584 137.644 1.00 31.62 487 GLU A C 1
ATOM 968 O O . GLU A 1 131 ? 59.210 25.673 138.040 1.00 31.17 487 GLU A O 1
ATOM 974 N N . PHE A 1 132 ? 57.518 24.236 137.755 1.00 29.72 488 PHE A N 1
ATOM 975 C CA . PHE A 1 132 ? 56.602 25.056 138.535 1.00 24.93 488 PHE A CA 1
ATOM 976 C C . PHE A 1 132 ? 55.634 24.159 139.279 1.00 22.42 488 PHE A C 1
ATOM 977 O O . PHE A 1 132 ? 55.391 23.010 138.891 1.00 22.05 488 PHE A O 1
ATOM 985 N N . THR A 1 133 ? 55.121 24.680 140.384 1.00 25.88 489 THR A N 1
ATOM 986 C CA . THR A 1 133 ? 54.293 23.893 141.283 1.00 27.41 489 THR A CA 1
ATOM 987 C C . THR A 1 133 ? 52.814 24.060 140.956 1.00 30.13 489 THR A C 1
ATOM 988 O O . THR A 1 133 ? 52.359 25.146 140.590 1.00 25.77 489 THR A O 1
ATOM 992 N N . ILE A 1 134 ? 52.075 22.955 141.046 1.00 31.04 490 ILE A N 1
ATOM 993 C CA . ILE A 1 134 ? 50.628 22.973 140.875 1.00 30.79 490 ILE A CA 1
ATOM 994 C C . ILE A 1 134 ? 50.041 22.370 142.136 1.00 28.88 490 ILE A C 1
ATOM 995 O O . ILE A 1 134 ? 49.718 21.177 142.181 1.00 29.96 490 ILE A O 1
ATOM 1000 N N . GLY A 1 135 ? 49.925 23.181 143.172 1.00 26.08 491 GLY A N 1
ATOM 1001 C CA . GLY A 1 135 ? 49.658 22.603 144.472 1.00 27.27 491 GLY A CA 1
ATOM 1002 C C . GLY A 1 135 ? 50.794 21.673 144.855 1.00 23.01 491 GLY A C 1
ATOM 1003 O O . GLY A 1 135 ? 51.955 22.079 144.950 1.00 37.60 491 GLY A O 1
ATOM 1004 N N . ALA A 1 136 ? 50.459 20.413 145.095 1.00 20.40 492 ALA A N 1
ATOM 1005 C CA . ALA A 1 136 ? 51.432 19.386 145.435 1.00 29.07 492 ALA A CA 1
ATOM 1006 C C . ALA A 1 136 ? 51.959 18.680 144.194 1.00 30.99 492 ALA A C 1
ATOM 1007 O O . ALA A 1 136 ? 52.791 17.774 144.307 1.00 34.72 492 ALA A O 1
ATOM 1009 N N . ALA A 1 137 ? 51.478 19.065 143.025 1.00 21.86 493 ALA A N 1
ATOM 1010 C CA . ALA A 1 137 ? 52.006 18.590 141.762 1.00 28.99 493 ALA A CA 1
ATOM 1011 C C . ALA A 1 137 ? 53.095 19.535 141.256 1.00 23.05 493 ALA A C 1
ATOM 1012 O O . ALA A 1 137 ? 53.176 20.706 141.641 1.00 22.60 493 ALA A O 1
ATOM 1014 N N . LYS A 1 138 ? 53.953 19.005 140.400 1.00 17.99 494 LYS A N 1
ATOM 1015 C CA . LYS A 1 138 ? 54.920 19.830 139.691 1.00 24.55 494 LYS A CA 1
ATOM 1016 C C . LYS A 1 138 ? 54.807 19.525 138.209 1.00 24.76 494 LYS A C 1
ATOM 1017 O O . LYS A 1 138 ? 54.428 18.423 137.808 1.00 28.34 494 LYS A O 1
ATOM 1023 N N . SER A 1 139 ? 55.121 20.514 137.390 1.00 18.11 495 SER A N 1
ATOM 1024 C CA . SER A 1 139 ? 55.239 20.250 135.975 1.00 18.73 495 SER A CA 1
ATOM 1025 C C . SER A 1 139 ? 56.248 21.228 135.416 1.00 19.17 495 SER A C 1
ATOM 1026 O O . SER A 1 139 ? 57.039 21.814 136.162 1.00 24.65 495 SER A O 1
ATOM 1029 N N . SER A 1 140 ? 56.227 21.406 134.102 1.00 27.09 496 SER A N 1
ATOM 1030 C CA . SER A 1 140 ? 57.229 22.202 133.422 1.00 25.38 496 SER A CA 1
ATOM 1031 C C . SER A 1 140 ? 56.549 23.218 132.527 1.00 28.80 496 SER A C 1
ATOM 1032 O O . SER A 1 140 ? 55.476 22.958 131.978 1.00 32.96 496 SER A O 1
ATOM 1035 N N . LYS A 1 141 ? 57.190 24.381 132.391 1.00 19.33 497 LYS A N 1
ATOM 1036 C CA . LYS A 1 141 ? 56.725 25.426 131.498 1.00 19.63 497 LYS A CA 1
ATOM 1037 C C . LYS A 1 141 ? 57.952 26.024 130.829 1.00 20.30 497 LYS A C 1
ATOM 1038 O O . LYS A 1 141 ? 59.083 25.827 131.278 1.00 25.64 497 LYS A O 1
ATOM 1044 N N . TRP A 1 142 ? 57.728 26.709 129.714 1.00 26.13 498 TRP A N 1
ATOM 1045 C CA . TRP A 1 142 ? 58.806 27.421 129.048 1.00 16.59 498 TRP A CA 1
ATOM 1046 C C . TRP A 1 142 ? 59.107 28.717 129.783 1.00 17.41 498 TRP A C 1
ATOM 1047 O O . TRP A 1 142 ? 58.203 29.486 130.110 1.00 27.09 498 TRP A O 1
ATOM 1058 N N . ALA A 1 143 ? 60.388 28.971 130.009 1.00 18.20 499 ALA A N 1
ATOM 1059 C CA . ALA A 1 143 ? 60.860 30.195 130.632 1.00 20.23 499 ALA A CA 1
ATOM 1060 C C . ALA A 1 143 ? 61.838 30.878 129.688 1.00 19.73 499 ALA A C 1
ATOM 1061 O O . ALA A 1 143 ? 62.573 30.227 128.939 1.00 20.27 499 ALA A O 1
ATOM 1063 N N . LEU A 1 144 ? 61.886 32.191 129.756 1.00 18.96 500 LEU A N 1
ATOM 1064 C CA . LEU A 1 144 ? 62.779 32.933 128.884 1.00 22.35 500 LEU A CA 1
ATOM 1065 C C . LEU A 1 144 ? 64.125 33.125 129.576 1.00 25.90 500 LEU A C 1
ATOM 1066 O O . LEU A 1 144 ? 64.190 33.645 130.694 1.00 25.63 500 LEU A O 1
ATOM 1071 N N . LYS A 1 145 ? 65.196 32.697 128.904 1.00 24.50 501 LYS A N 1
ATOM 1072 C CA . LYS A 1 145 ? 66.566 32.923 129.331 1.00 26.55 501 LYS A CA 1
ATOM 1073 C C . LYS A 1 145 ? 67.129 34.231 128.785 1.00 24.14 501 LYS A C 1
ATOM 1074 O O . LYS A 1 145 ? 67.785 34.970 129.519 1.00 31.31 501 LYS A O 1
ATOM 1080 N N . ASP A 1 146 ? 66.884 34.536 127.512 1.00 23.34 502 ASP A N 1
ATOM 1081 C CA . ASP A 1 146 ? 67.438 35.741 126.903 1.00 21.70 502 ASP A CA 1
ATOM 1082 C C . ASP A 1 146 ? 66.587 36.131 125.701 1.00 24.05 502 ASP A C 1
ATOM 1083 O O . ASP A 1 146 ? 65.783 35.345 125.191 1.00 32.68 502 ASP A O 1
ATOM 1088 N N . VAL A 1 147 ? 66.773 37.364 125.253 1.00 23.80 503 VAL A N 1
ATOM 1089 C CA . VAL A 1 147 ? 66.080 37.852 124.065 1.00 25.04 503 VAL A CA 1
ATOM 1090 C C . VAL A 1 147 ? 67.016 38.802 123.345 1.00 25.15 503 VAL A C 1
ATOM 1091 O O . VAL A 1 147 ? 67.592 39.707 123.958 1.00 33.81 503 VAL A O 1
ATOM 1095 N N . VAL A 1 148 ? 67.216 38.550 122.057 1.00 32.38 504 VAL A N 1
ATOM 1096 C CA . VAL A 1 148 ? 68.078 39.348 121.195 1.00 32.17 504 VAL A CA 1
ATOM 1097 C C . VAL A 1 148 ? 67.248 39.813 120.013 1.00 29.28 504 VAL A C 1
ATOM 1098 O O . VAL A 1 148 ? 66.545 39.008 119.387 1.00 33.59 504 VAL A O 1
ATOM 1102 N N . LEU A 1 149 ? 67.330 41.100 119.709 1.00 32.00 505 LEU A N 1
ATOM 1103 C CA . LEU A 1 149 ? 66.656 41.623 118.531 1.00 36.76 505 LEU A CA 1
ATOM 1104 C C . LEU A 1 149 ? 67.235 40.987 117.268 1.00 45.55 505 LEU A C 1
ATOM 1105 O O . LEU A 1 149 ? 68.457 40.920 117.093 1.00 44.36 505 LEU A O 1
ATOM 1110 N N . ARG A 1 150 ? 66.350 40.502 116.394 1.00 37.43 506 ARG A N 1
ATOM 1111 C CA . ARG A 1 150 ? 66.748 39.836 115.158 1.00 27.90 506 ARG A CA 1
ATOM 1112 C C . ARG A 1 150 ? 66.514 40.705 113.942 1.00 33.04 506 ARG A C 1
ATOM 1113 O O . ARG A 1 150 ? 67.362 40.759 113.051 1.00 39.83 506 ARG A O 1
ATOM 1121 N N . SER A 1 151 ? 65.372 41.383 113.889 1.00 41.84 507 SER A N 1
ATOM 1122 C CA . SER A 1 151 ? 65.059 42.273 112.783 1.00 45.38 507 SER A CA 1
ATOM 1123 C C . SER A 1 151 ? 64.208 43.430 113.296 1.00 43.64 507 SER A C 1
ATOM 1124 O O . SER A 1 151 ? 63.431 43.284 114.250 1.00 39.56 507 SER A O 1
ATOM 1127 N N . ALA A 1 152 ? 64.370 44.583 112.655 1.00 39.31 508 ALA A N 1
ATOM 1128 C CA . ALA A 1 152 ? 63.682 45.799 113.054 1.00 35.93 508 ALA A CA 1
ATOM 1129 C C . ALA A 1 152 ? 63.023 46.415 111.827 1.00 34.92 508 ALA A C 1
ATOM 1130 O O . ALA A 1 152 ? 63.182 45.924 110.707 1.00 48.14 508 ALA A O 1
ATOM 1132 N N . LEU A 1 153 ? 62.272 47.493 112.053 1.00 34.37 509 LEU A N 1
ATOM 1133 C CA . LEU A 1 153 ? 61.655 48.238 110.964 1.00 35.77 509 LEU A CA 1
ATOM 1134 C C . LEU A 1 153 ? 62.707 48.633 109.937 1.00 42.22 509 LEU A C 1
ATOM 1135 O O . LEU A 1 153 ? 63.823 49.017 110.306 1.00 37.29 509 LEU A O 1
ATOM 1140 N N . PRO A 1 154 ? 62.392 48.544 108.653 1.00 42.79 510 PRO A N 1
ATOM 1141 C CA . PRO A 1 154 ? 63.288 49.089 107.635 1.00 41.15 510 PRO A CA 1
ATOM 1142 C C . PRO A 1 154 ? 63.079 50.587 107.537 1.00 45.09 510 PRO A C 1
ATOM 1143 O O . PRO A 1 154 ? 62.005 51.107 107.857 1.00 47.71 510 PRO A O 1
ATOM 1147 N N . THR A 1 155 ? 64.132 51.279 107.114 1.00 40.54 511 THR A N 1
ATOM 1148 C CA . THR A 1 155 ? 64.102 52.733 107.035 1.00 36.30 511 THR A CA 1
ATOM 1149 C C . THR A 1 155 ? 62.966 53.176 106.129 1.00 33.56 511 THR A C 1
ATOM 1150 O O . THR A 1 155 ? 62.952 52.806 104.948 1.00 36.74 511 THR A O 1
ATOM 1154 N N . PRO A 1 156 ? 62.007 53.952 106.616 1.00 34.22 512 PRO A N 1
ATOM 1155 C CA . PRO A 1 156 ? 60.922 54.384 105.736 1.00 35.52 512 PRO A CA 1
ATOM 1156 C C . PRO A 1 156 ? 61.484 55.149 104.543 1.00 42.68 512 PRO A C 1
ATOM 1157 O O . PRO A 1 156 ? 62.494 55.853 104.642 1.00 44.23 512 PRO A O 1
ATOM 1161 N N . LYS A 1 157 ? 60.831 54.981 103.392 1.00 39.72 513 LYS A N 1
ATOM 1162 C CA . LYS A 1 157 ? 61.308 55.655 102.193 1.00 48.71 513 LYS A CA 1
ATOM 1163 C C . LYS A 1 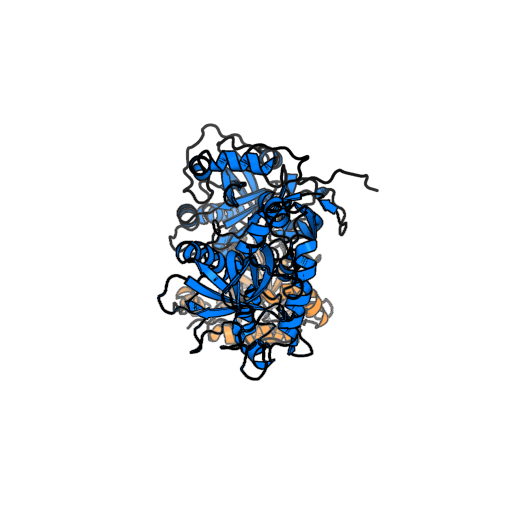157 ? 61.173 57.161 102.319 1.00 47.45 513 LYS A C 1
ATOM 1164 O O . LYS A 1 157 ? 61.970 57.904 101.734 1.00 49.27 513 LYS A O 1
ATOM 1170 N N . GLU A 1 158 ? 60.189 57.631 103.087 1.00 45.43 514 GLU A N 1
ATOM 1171 C CA . GLU A 1 158 ? 60.074 59.063 103.325 1.00 40.22 514 GLU A CA 1
ATOM 1172 C C . GLU A 1 158 ? 61.330 59.606 103.989 1.00 36.92 514 GLU A C 1
ATOM 1173 O O . GLU A 1 158 ? 61.797 60.693 103.641 1.00 36.78 514 GLU A O 1
ATOM 1179 N N . VAL A 1 159 ? 61.915 58.847 104.919 1.00 34.03 515 VAL A N 1
ATOM 1180 C CA . VAL A 1 159 ? 63.188 59.251 105.519 1.00 35.97 515 VAL A CA 1
ATOM 1181 C C . VAL A 1 159 ? 64.299 59.242 104.477 1.00 36.48 515 VAL A C 1
ATOM 1182 O O . VAL A 1 159 ? 65.052 60.212 104.334 1.00 32.92 515 VAL A O 1
ATOM 1186 N N . THR A 1 160 ? 64.433 58.136 103.751 1.00 39.47 516 THR A N 1
ATOM 1187 C CA . THR A 1 160 ? 65.490 58.038 102.753 1.00 50.38 516 THR A CA 1
ATOM 1188 C C . THR A 1 160 ? 65.385 59.164 101.725 1.00 49.21 516 THR A C 1
ATOM 1189 O O . THR A 1 160 ? 66.385 59.822 101.408 1.00 46.86 516 THR A O 1
ATOM 1193 N N . PHE A 1 161 ? 64.171 59.425 101.224 1.00 48.96 517 PHE A N 1
ATOM 1194 C CA . PHE A 1 161 ? 63.996 60.433 100.177 1.00 49.91 517 PHE A CA 1
ATOM 1195 C C . PHE A 1 161 ? 64.196 61.841 100.727 1.00 47.51 517 PHE A C 1
ATOM 1196 O O . PHE A 1 161 ? 64.921 62.651 100.141 1.00 45.12 517 PHE A O 1
ATOM 1204 N N . THR A 1 162 ? 63.574 62.144 101.865 1.00 44.06 518 THR A N 1
ATOM 1205 C CA . THR A 1 162 ? 63.709 63.472 102.450 1.00 40.66 518 THR A CA 1
ATOM 1206 C C . THR A 1 162 ? 65.160 63.797 102.812 1.00 39.86 518 THR A C 1
ATOM 1207 O O . THR A 1 162 ? 65.612 64.925 102.603 1.00 39.48 518 THR A O 1
ATOM 1211 N N . GLU A 1 163 ? 65.907 62.844 103.370 1.00 36.38 519 GLU A N 1
ATOM 1212 C CA . GLU A 1 163 ? 67.293 63.179 103.679 1.00 36.90 519 GLU A CA 1
ATOM 1213 C C . GLU A 1 163 ? 68.180 63.236 102.441 1.00 40.06 519 GLU A C 1
ATOM 1214 O O . GLU A 1 163 ? 69.296 63.756 102.533 1.00 39.36 519 GLU A O 1
ATOM 1220 N N . ASN A 1 164 ? 67.717 62.743 101.288 1.00 47.19 520 ASN A N 1
ATOM 1221 C CA . ASN A 1 164 ? 68.511 62.895 100.069 1.00 59.19 520 ASN A CA 1
ATOM 1222 C C . ASN A 1 164 ? 68.543 64.346 99.596 1.00 50.05 520 ASN A C 1
ATOM 1223 O O . ASN A 1 164 ? 69.577 64.822 99.109 1.00 52.46 520 ASN A O 1
ATOM 1228 N N . LYS A 1 165 ? 67.434 65.072 99.739 1.00 39.51 521 LYS A N 1
ATOM 1229 C CA . LYS A 1 165 ? 67.430 66.497 99.433 1.00 40.56 521 LYS A CA 1
ATOM 1230 C C . LYS A 1 165 ? 67.553 67.379 100.670 1.00 34.98 521 LYS A C 1
ATOM 1231 O O . LYS A 1 165 ? 67.740 68.589 100.530 1.00 40.59 521 LYS A O 1
ATOM 1237 N N . PHE A 1 166 ? 67.475 66.805 101.871 1.00 31.58 522 PHE A N 1
ATOM 1238 C CA . PHE A 1 166 ? 67.811 67.485 103.121 1.00 27.55 522 PHE A CA 1
ATOM 1239 C C . PHE A 1 166 ? 68.951 66.715 103.786 1.00 33.54 522 PHE A C 1
ATOM 1240 O O . PHE A 1 166 ? 68.743 66.020 104.792 1.00 31.66 522 PHE A O 1
ATOM 1248 N N . PRO A 1 167 ? 70.165 66.817 103.251 1.00 32.63 523 PRO A N 1
ATOM 1249 C CA . PRO A 1 167 ? 71.281 66.013 103.772 1.00 32.62 523 PRO A CA 1
ATOM 1250 C C . PRO A 1 167 ? 71.607 66.300 105.233 1.00 25.82 523 PRO A C 1
ATOM 1251 O O . PRO A 1 167 ? 71.563 67.444 105.686 1.00 25.25 523 PRO A O 1
ATOM 1255 N N . LEU A 1 168 ? 71.956 65.227 105.96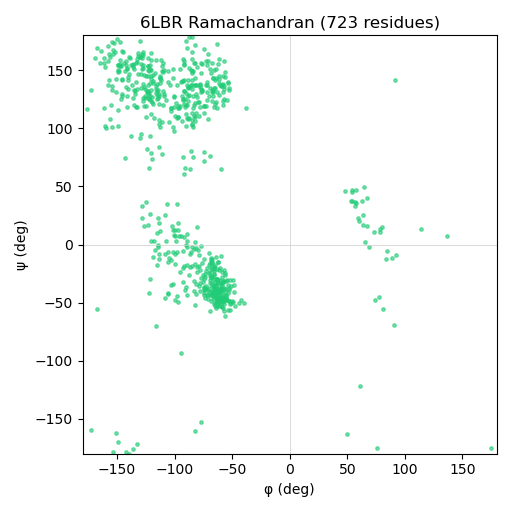0 1.00 24.39 524 LEU A N 1
ATOM 1256 C CA . LEU A 1 168 ? 72.440 65.316 107.335 1.00 28.35 524 LEU A CA 1
ATOM 1257 C C . LEU A 1 168 ? 73.713 66.154 107.438 1.00 34.23 524 LEU A C 1
ATOM 1258 O O . LEU A 1 168 ? 74.646 65.984 106.653 1.00 42.06 524 LEU A O 1
ATOM 1263 N N . VAL A 1 169 ? 73.776 67.015 108.449 1.00 28.74 525 VAL A N 1
ATOM 1264 C CA . VAL A 1 169 ? 74.845 68.001 108.568 1.00 26.77 525 VAL A CA 1
ATOM 1265 C C . VAL A 1 169 ? 74.980 68.413 110.039 1.00 24.68 525 VAL A C 1
ATOM 1266 O O . VAL A 1 169 ? 73.987 68.519 110.762 1.00 19.70 525 VAL A O 1
ATOM 1270 N N . ARG A 1 170 ? 76.215 68.613 110.497 1.00 31.39 526 ARG A N 1
ATOM 1271 C CA . ARG A 1 170 ? 76.412 69.390 111.714 1.00 22.13 526 ARG A CA 1
ATOM 1272 C C . ARG A 1 170 ? 76.146 70.864 111.420 1.00 24.27 526 ARG A C 1
ATOM 1273 O O . ARG A 1 170 ? 76.190 71.312 110.271 1.00 29.52 526 ARG A O 1
ATOM 1281 N N . VAL A 1 171 ? 75.835 71.623 112.469 1.00 21.76 527 VAL A N 1
ATOM 1282 C CA . VAL A 1 171 ? 75.529 73.032 112.266 1.00 20.59 527 VAL A CA 1
ATOM 1283 C C . VAL A 1 171 ? 76.726 73.752 111.658 1.00 27.13 527 VAL A C 1
ATOM 1284 O O . VAL A 1 171 ? 76.572 74.699 110.867 1.00 23.86 527 VAL A O 1
ATOM 1288 N N . SER A 1 172 ? 77.931 73.289 111.976 1.00 23.99 528 SER A N 1
ATOM 1289 C CA . SER A 1 172 ? 79.145 73.917 111.485 1.00 27.47 528 SER A CA 1
ATOM 1290 C C . SER A 1 172 ? 79.360 73.660 110.007 1.00 23.59 528 SER A C 1
ATOM 1291 O O . SER A 1 172 ? 80.128 74.383 109.383 1.00 26.44 528 SER A O 1
ATOM 1294 N N . ASN A 1 173 ? 78.731 72.636 109.437 1.00 20.30 529 ASN A N 1
ATOM 1295 C CA . ASN A 1 173 ? 78.845 72.374 108.012 1.00 18.36 529 ASN A CA 1
ATOM 1296 C C . ASN A 1 173 ? 77.640 72.894 107.221 1.00 31.20 529 ASN A C 1
ATOM 1297 O O . ASN A 1 173 ? 77.483 72.539 106.047 1.00 37.58 529 ASN A O 1
ATOM 1302 N N . ILE A 1 174 ? 76.791 73.720 107.836 1.00 23.56 530 ILE A N 1
ATOM 1303 C CA . ILE A 1 174 ? 75.720 74.415 107.123 1.00 30.18 530 ILE A CA 1
ATOM 1304 C C . ILE A 1 174 ? 76.333 75.589 106.376 1.00 31.68 530 ILE A C 1
ATOM 1305 O O . ILE A 1 174 ? 76.859 76.520 107.002 1.00 19.13 530 ILE A O 1
ATOM 1310 N N . VAL A 1 175 ? 76.218 75.575 105.049 1.00 25.63 531 VAL A N 1
ATOM 1311 C CA . VAL A 1 175 ? 76.816 76.622 104.219 1.00 33.47 531 VAL A CA 1
ATOM 1312 C C . VAL A 1 175 ? 75.716 77.444 103.568 1.00 40.50 531 VAL A C 1
ATOM 1313 O O . VAL A 1 175 ? 75.137 77.014 102.560 1.00 40.35 531 VAL A O 1
ATOM 1317 N N . PRO A 1 176 ? 75.416 78.627 104.083 1.00 33.86 532 PRO A N 1
ATOM 1318 C CA . PRO A 1 176 ? 74.273 79.389 103.584 1.00 37.04 532 PRO A CA 1
ATOM 1319 C C . PRO A 1 176 ? 74.612 80.245 102.375 1.00 45.15 532 PRO A C 1
ATOM 1320 O O . PRO A 1 176 ? 75.735 80.721 102.200 1.00 40.49 532 PRO A O 1
ATOM 1324 N N . SER A 1 177 ? 73.595 80.444 101.535 1.00 47.70 533 SER A N 1
ATOM 1325 C CA . SER A 1 177 ? 73.703 81.326 100.382 1.00 40.31 533 SER A CA 1
ATOM 1326 C C . SER A 1 177 ? 72.520 82.274 100.279 1.00 46.92 533 SER A C 1
ATOM 1327 O O . SER A 1 177 ? 71.682 82.367 101.186 1.00 44.66 533 SER A O 1
ATOM 1330 N N . ALA A 1 178 ? 72.462 82.997 99.162 1.00 51.97 534 ALA A N 1
ATOM 1331 C CA . ALA A 1 178 ? 71.345 83.894 98.926 1.00 49.78 534 ALA A CA 1
ATOM 1332 C C . ALA A 1 178 ? 70.071 83.106 98.679 1.00 50.08 534 ALA A C 1
ATOM 1333 O O . ALA A 1 178 ? 68.964 83.591 98.950 1.00 47.36 534 ALA A O 1
ATOM 1335 N N . SER A 1 179 ? 70.211 81.892 98.174 1.00 48.24 535 SER A N 1
ATOM 1336 C CA . SER A 1 179 ? 69.083 81.043 97.854 1.00 50.65 535 SER A CA 1
ATOM 1337 C C . SER A 1 179 ? 69.023 79.895 98.850 1.00 40.51 535 SER A C 1
ATOM 1338 O O . SER A 1 179 ? 70.045 79.460 99.386 1.00 34.17 535 SER A O 1
ATOM 1341 N N . SER A 1 180 ? 67.809 79.420 99.099 1.00 34.54 536 SER A N 1
ATOM 1342 C CA . SER A 1 180 ? 67.578 78.452 100.163 1.00 31.19 536 SER A CA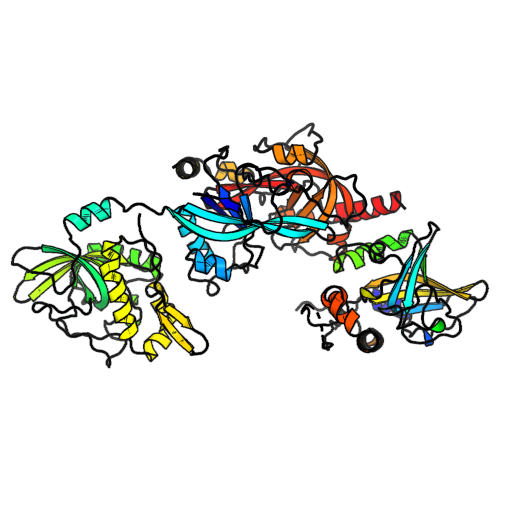 1
ATOM 1343 C C . SER A 1 180 ? 68.394 77.184 99.960 1.00 31.54 536 SER A C 1
ATOM 1344 O O . SER A 1 180 ? 68.525 76.681 98.844 1.00 40.70 536 SER A O 1
ATOM 1347 N N . ARG A 1 181 ? 68.972 76.686 101.048 1.00 34.71 537 ARG A N 1
ATOM 1348 C CA . ARG A 1 181 ? 69.579 75.362 101.089 1.00 35.33 537 ARG A CA 1
ATOM 1349 C C . ARG A 1 181 ? 68.876 74.530 102.154 1.00 38.29 537 ARG A C 1
ATOM 1350 O O . ARG A 1 181 ? 68.493 75.047 103.209 1.00 43.45 537 ARG A O 1
ATOM 1358 N N . TYR A 1 182 ? 68.703 73.243 101.871 1.00 35.61 538 TYR A N 1
ATOM 1359 C CA . TYR A 1 182 ? 67.915 72.346 102.703 1.00 30.69 538 TYR A CA 1
ATOM 1360 C C . TYR A 1 182 ? 68.815 71.323 103.379 1.00 26.40 538 TYR A C 1
ATOM 1361 O O . TYR A 1 182 ? 69.760 70.814 102.767 1.00 27.19 538 TYR A O 1
ATOM 1370 N N . TYR A 1 183 ? 68.501 71.013 104.640 1.00 25.56 539 TYR A N 1
ATOM 1371 C CA . TYR A 1 183 ? 69.367 70.185 105.466 1.00 26.44 539 TYR A CA 1
ATOM 1372 C C . TYR A 1 183 ? 68.561 69.458 106.530 1.00 31.32 539 TYR A C 1
ATOM 1373 O O . TYR A 1 183 ? 67.435 69.839 106.859 1.00 33.30 539 TYR A O 1
ATOM 1382 N N . THR A 1 184 ? 69.187 68.437 107.113 1.00 28.33 540 THR A N 1
ATOM 1383 C CA . THR A 1 184 ? 68.661 67.747 108.284 1.00 28.98 540 THR A CA 1
ATOM 1384 C C . THR A 1 184 ? 69.680 67.862 109.405 1.00 24.73 540 THR A C 1
ATOM 1385 O O . THR A 1 184 ? 70.839 67.476 109.236 1.00 29.84 540 THR A O 1
ATOM 1389 N N . VAL A 1 185 ? 69.246 68.399 110.537 1.00 23.31 541 VAL A N 1
ATOM 1390 C CA . VAL A 1 185 ? 70.093 68.620 111.697 1.00 23.29 541 VAL A CA 1
ATOM 1391 C C . VAL A 1 185 ? 69.461 67.895 112.870 1.00 27.32 541 VAL A C 1
ATOM 1392 O O . VAL A 1 185 ? 68.247 67.977 113.078 1.00 35.23 541 VAL A O 1
ATOM 1396 N N . ILE A 1 186 ? 70.289 67.220 113.652 1.00 24.51 542 ILE A N 1
ATOM 1397 C CA . ILE A 1 186 ? 69.871 66.568 114.883 1.00 22.60 542 ILE A CA 1
ATOM 1398 C C . ILE A 1 186 ? 70.338 67.437 116.044 1.00 22.13 542 ILE A C 1
ATOM 1399 O O . ILE A 1 186 ? 71.540 67.669 116.220 1.00 22.98 542 ILE A O 1
ATOM 1404 N N . GLY A 1 187 ? 69.399 67.957 116.828 1.00 16.19 543 GLY A N 1
ATOM 1405 C CA . GLY A 1 187 ? 69.719 69.061 117.707 1.00 15.41 543 GLY A CA 1
ATOM 1406 C C . GLY A 1 187 ? 68.992 69.002 119.032 1.00 20.04 543 GLY A C 1
ATOM 1407 O O . GLY A 1 187 ? 67.935 68.394 119.168 1.00 32.38 543 GLY A O 1
ATOM 1408 N N . LEU A 1 188 ? 69.593 69.658 120.011 1.00 19.81 544 LEU A N 1
ATOM 1409 C CA . LEU A 1 188 ? 68.925 69.936 121.264 1.00 12.74 544 LEU A CA 1
ATOM 1410 C C . LEU A 1 188 ? 68.093 71.204 121.090 1.00 26.59 544 LEU A C 1
ATOM 1411 O O .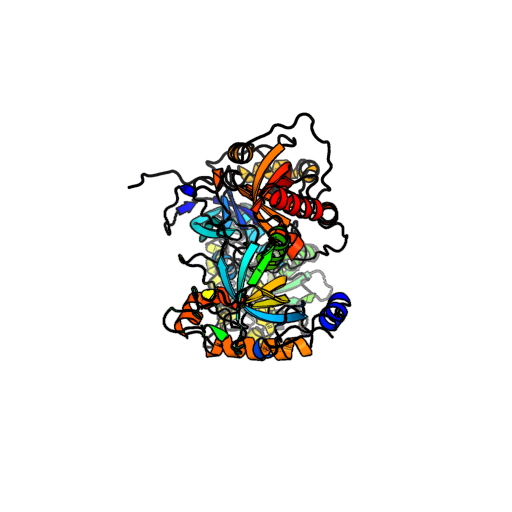 LEU A 1 188 ? 68.605 72.214 120.600 1.00 24.50 544 LEU A O 1
ATOM 1416 N N . ALA A 1 189 ? 66.803 71.147 121.441 1.00 22.19 545 ALA A N 1
ATOM 1417 C CA . ALA A 1 189 ? 65.980 72.352 121.394 1.00 21.85 545 ALA A CA 1
ATOM 1418 C C . ALA A 1 189 ? 66.323 73.221 122.596 1.00 23.19 545 ALA A C 1
ATOM 1419 O O . ALA A 1 189 ? 66.413 72.723 123.722 1.00 24.48 545 ALA A O 1
ATOM 1421 N N . VAL A 1 190 ? 66.545 74.514 122.361 1.00 17.99 546 VAL A N 1
ATOM 1422 C CA . VAL A 1 190 ? 67.057 75.413 123.385 1.00 25.20 546 VAL A CA 1
ATOM 1423 C C . VAL A 1 190 ? 65.994 76.393 123.873 1.00 25.09 546 VAL A C 1
ATOM 1424 O O . VAL A 1 190 ? 65.853 76.607 125.081 1.00 20.62 546 VAL A O 1
ATOM 1428 N N . THR A 1 191 ? 65.245 77.010 122.963 1.00 20.96 547 THR A N 1
ATOM 1429 C CA . THR A 1 191 ? 64.266 78.015 123.366 1.00 24.01 547 THR A CA 1
ATOM 1430 C C . THR A 1 191 ? 63.020 77.877 122.516 1.00 23.70 547 THR A C 1
ATOM 1431 O O . THR A 1 191 ? 63.077 77.433 121.364 1.00 29.94 547 THR A O 1
ATOM 1435 N N . VAL A 1 192 ? 61.894 78.253 123.113 1.00 25.96 548 VAL A N 1
ATOM 1436 C CA . VAL A 1 192 ? 60.616 78.447 122.437 1.00 25.38 548 VAL A CA 1
ATOM 1437 C C . VAL A 1 192 ? 60.128 79.839 122.813 1.00 27.35 548 VAL A C 1
ATOM 1438 O O . VAL A 1 192 ? 60.034 80.157 124.003 1.00 36.96 548 VAL A O 1
ATOM 1442 N N . LYS A 1 193 ? 59.824 80.664 121.817 1.00 27.68 549 LYS A N 1
ATOM 1443 C CA . LYS A 1 193 ? 59.389 82.031 122.077 1.00 27.69 549 LYS A CA 1
ATOM 1444 C C . LYS A 1 193 ? 58.358 82.444 121.034 1.00 33.93 549 LYS A C 1
ATOM 1445 O O . LYS A 1 193 ? 58.466 82.079 119.858 1.00 31.05 549 LYS A O 1
ATOM 1451 N N . TYR A 1 194 ? 57.347 83.191 121.474 1.00 47.69 550 TYR A N 1
ATOM 1452 C CA . TYR A 1 194 ? 56.322 83.702 120.572 1.00 51.89 550 TYR A CA 1
ATOM 1453 C C . TYR A 1 194 ? 56.047 85.152 120.926 1.00 56.39 550 TYR A C 1
ATOM 1454 O O . TYR A 1 194 ? 55.786 85.457 122.094 1.00 64.25 550 TYR A O 1
ATOM 1463 N N . THR A 1 195 ? 56.137 86.048 119.936 1.00 52.60 551 THR A N 1
ATOM 1464 C CA . THR A 1 195 ? 55.680 87.431 120.091 1.00 63.02 551 THR A CA 1
ATOM 1465 C C . THR A 1 195 ? 54.375 87.681 119.335 1.00 65.63 551 THR A C 1
ATOM 1466 O O . THR A 1 195 ? 54.156 88.765 118.785 1.00 62.05 551 THR A O 1
ATOM 1470 N N . GLY A 1 196 ? 53.504 86.669 119.283 1.00 65.12 552 GLY A N 1
ATOM 1471 C CA . GLY A 1 196 ? 52.225 86.792 118.612 1.00 69.02 552 GLY A CA 1
ATOM 1472 C C . GLY A 1 196 ? 52.284 86.991 117.109 1.00 76.19 552 GLY A C 1
ATOM 1473 O O . GLY A 1 196 ? 51.239 87.139 116.466 1.00 86.52 552 GLY A O 1
ATOM 1474 N N . GLY A 1 197 ? 53.488 86.986 116.534 1.00 71.73 553 GLY A N 1
ATOM 1475 C CA . GLY A 1 197 ? 53.684 87.308 115.132 1.00 61.87 553 GLY A CA 1
ATOM 1476 C C . GLY A 1 197 ? 53.300 86.188 114.187 1.00 53.52 553 GLY A C 1
ATOM 1477 O O . GLY A 1 197 ? 52.449 85.345 114.488 1.00 54.46 553 GLY A O 1
ATOM 1478 N N . LYS A 1 198 ? 53.950 86.172 113.022 1.00 55.70 554 LYS A N 1
ATOM 1479 C CA . LYS A 1 198 ? 53.644 85.180 111.995 1.00 50.39 554 LYS A CA 1
ATOM 1480 C C . LYS A 1 198 ? 54.414 83.877 112.170 1.00 50.54 554 LYS A C 1
ATOM 1481 O O . LYS A 1 198 ? 54.025 82.860 111.584 1.00 47.50 554 LYS A O 1
ATOM 1487 N N . THR A 1 199 ? 55.509 83.889 112.930 1.00 48.65 555 THR A N 1
ATOM 1488 C CA . THR A 1 199 ? 56.342 82.710 113.108 1.00 43.61 555 THR A CA 1
ATOM 1489 C C . THR A 1 199 ? 56.593 82.481 114.591 1.00 40.20 555 THR A C 1
ATOM 1490 O O . THR A 1 199 ? 56.425 83.382 115.417 1.00 36.26 555 THR A O 1
ATOM 1494 N N . LEU A 1 200 ? 56.994 81.250 114.915 1.00 34.90 556 LEU A N 1
ATOM 1495 C CA . LEU A 1 200 ? 57.338 80.855 116.272 1.00 35.75 556 LEU A CA 1
ATOM 1496 C C . LEU A 1 200 ? 58.818 80.501 116.332 1.00 34.66 556 LEU A C 1
ATOM 1497 O O . LEU A 1 200 ? 59.350 79.855 115.424 1.00 31.80 556 LEU A O 1
ATOM 1502 N N . VAL A 1 201 ? 59.491 80.928 117.391 1.00 34.53 557 VAL A N 1
ATOM 1503 C CA . VAL A 1 201 ? 60.905 80.622 117.556 1.00 29.23 557 VAL A CA 1
ATOM 1504 C C . VAL A 1 201 ? 61.039 79.298 118.290 1.00 30.64 557 VAL A C 1
ATOM 1505 O O . VAL A 1 201 ? 60.513 79.144 119.396 1.00 30.74 557 VAL A O 1
ATOM 1509 N N . LEU A 1 202 ? 61.740 78.344 117.669 1.00 23.64 558 LEU A N 1
ATOM 1510 C CA . LEU A 1 202 ? 62.215 77.117 118.305 1.00 17.88 558 LEU A CA 1
ATOM 1511 C C . LEU A 1 202 ? 63.696 77.042 117.944 1.00 24.32 558 LEU A C 1
ATOM 1512 O O . LEU A 1 202 ? 64.075 76.518 116.889 1.00 27.61 558 LEU A O 1
ATOM 1517 N N . SER A 1 203 ? 64.541 77.596 118.807 1.00 21.73 559 SER A N 1
ATOM 1518 C CA . SER A 1 203 ? 65.969 77.603 118.530 1.00 22.54 559 SER A CA 1
ATOM 1519 C C . SER A 1 203 ? 66.610 76.294 118.990 1.00 28.78 559 SER A C 1
ATOM 1520 O O . SER A 1 203 ? 66.066 75.567 119.829 1.00 27.43 559 SER A O 1
ATOM 1523 N N . PHE A 1 204 ? 67.782 75.986 118.431 1.00 21.64 560 PHE A N 1
ATOM 1524 C CA . PHE A 1 204 ? 68.376 74.700 118.737 1.00 21.07 560 PHE A CA 1
ATOM 1525 C C . PHE A 1 204 ? 69.895 74.773 118.640 1.00 28.71 560 PHE A C 1
ATOM 1526 O O . PHE A 1 204 ? 70.466 75.734 118.121 1.00 34.58 560 PHE A O 1
ATOM 1534 N N . THR A 1 205 ? 70.547 73.749 119.179 1.00 18.15 561 THR A N 1
ATOM 1535 C CA . THR A 1 205 ? 71.991 73.709 119.182 1.00 16.92 561 THR A CA 1
ATOM 1536 C C . THR A 1 205 ? 72.501 72.295 118.939 1.00 26.91 561 THR A C 1
ATOM 1537 O O . THR A 1 205 ? 71.827 71.295 119.205 1.00 22.02 561 THR A O 1
ATOM 1541 N N . ASP A 1 206 ? 73.750 72.272 118.484 1.00 31.45 562 ASP A N 1
ATOM 1542 C CA . ASP A 1 206 ? 74.589 71.129 118.171 1.00 26.31 562 ASP A CA 1
ATOM 1543 C C . ASP A 1 206 ? 75.837 71.093 119.036 1.00 27.59 562 ASP A C 1
ATOM 1544 O O . ASP A 1 206 ? 76.610 70.136 118.952 1.00 20.26 562 ASP A O 1
ATOM 1549 N N . PHE A 1 207 ? 76.113 72.170 119.761 1.00 22.99 563 PHE A N 1
ATOM 1550 C CA . PHE 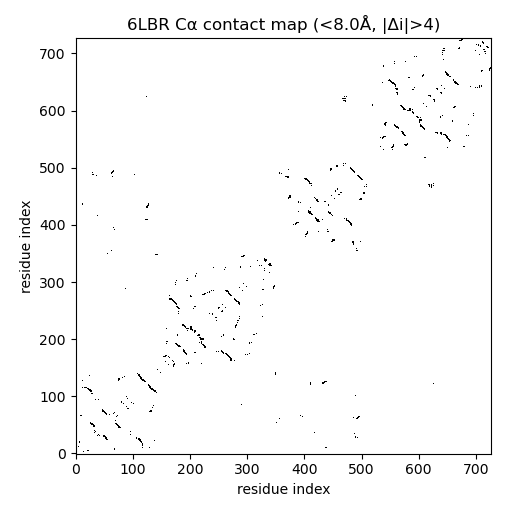A 1 207 ? 77.419 72.430 120.350 1.00 25.18 563 PHE A CA 1
ATOM 1551 C C . PHE A 1 207 ? 78.515 72.498 119.300 1.00 23.14 563 PHE A C 1
ATOM 1552 O O . PHE A 1 207 ? 79.705 72.363 119.601 1.00 29.35 563 PHE A O 1
ATOM 1560 N N . THR A 1 208 ? 78.104 72.794 118.083 1.00 26.14 564 THR A N 1
ATOM 1561 C CA . THR A 1 208 ? 78.949 72.879 116.905 1.00 20.74 564 THR A CA 1
ATOM 1562 C C . THR A 1 208 ? 78.770 74.287 116.330 1.00 23.32 564 THR A C 1
ATOM 1563 O O . THR A 1 208 ? 77.637 74.767 116.216 1.00 21.95 564 THR A O 1
ATOM 1567 N N . ALA A 1 209 ? 79.874 74.986 116.042 1.00 28.93 565 ALA A N 1
ATOM 1568 C CA . ALA A 1 209 ? 79.831 76.437 115.850 1.00 24.86 565 ALA A CA 1
ATOM 1569 C C . ALA A 1 209 ? 79.845 76.819 114.373 1.00 24.05 565 ALA A C 1
ATOM 1570 O O . ALA A 1 209 ? 80.496 76.164 113.556 1.00 25.07 565 ALA A O 1
ATOM 1572 N N . ASN A 1 210 ? 79.102 77.875 114.032 1.00 19.96 566 ASN A N 1
ATOM 1573 C CA . ASN A 1 210 ? 79.026 78.355 112.659 1.00 25.88 566 ASN A CA 1
ATOM 1574 C C . ASN A 1 210 ? 79.164 79.881 112.650 1.00 35.55 566 ASN A C 1
ATOM 1575 O O . ASN A 1 210 ? 78.490 80.573 113.441 1.00 37.78 566 ASN A O 1
ATOM 1580 N N . PRO A 1 211 ? 80.022 80.444 111.788 1.00 27.53 567 PRO A N 1
ATOM 1581 C CA . PRO A 1 211 ? 80.272 81.893 111.853 1.00 24.36 567 PRO A CA 1
ATOM 1582 C C . PRO A 1 211 ? 79.090 82.729 111.433 1.00 29.43 567 PRO A C 1
ATOM 1583 O O . PRO A 1 211 ? 79.029 83.902 111.822 1.00 39.34 567 PRO A O 1
ATOM 1587 N N . LYS A 1 212 ? 78.137 82.169 110.679 1.00 35.67 568 LYS A N 1
ATOM 1588 C CA . LYS A 1 212 ? 76.906 82.884 110.327 1.00 33.11 568 LYS A CA 1
ATOM 1589 C C . LYS A 1 212 ? 75.806 82.743 111.372 1.00 33.07 568 LYS A C 1
ATOM 1590 O O . LYS A 1 212 ? 74.778 83.411 111.254 1.00 31.46 568 LYS A O 1
ATOM 1596 N N . VAL A 1 213 ? 75.988 81.888 112.375 1.00 37.80 569 VAL A N 1
ATOM 1597 C CA . VAL A 1 213 ? 75.022 81.713 113.448 1.00 29.88 569 VAL A CA 1
ATOM 1598 C C . VAL A 1 213 ? 75.332 82.733 114.537 1.00 36.74 569 VAL A C 1
ATOM 1599 O O . VAL A 1 213 ? 76.498 82.900 114.920 1.00 32.57 569 VAL A O 1
ATOM 1603 N N . ASN A 1 214 ? 74.283 83.386 115.063 1.00 30.90 570 ASN A N 1
ATOM 1604 C CA . ASN A 1 214 ? 74.455 84.403 116.102 1.00 30.52 570 ASN A CA 1
ATOM 1605 C C . ASN A 1 214 ? 73.133 84.586 116.850 1.00 35.89 570 ASN A C 1
ATOM 1606 O O . ASN A 1 214 ? 72.250 85.296 116.367 1.00 33.12 570 ASN A O 1
ATOM 1611 N N . TYR A 1 215 ? 73.019 83.974 118.039 1.00 30.62 571 TYR A N 1
ATOM 1612 C CA . TYR A 1 215 ? 71.784 84.092 118.821 1.00 28.79 571 TYR A CA 1
ATOM 1613 C C . TYR A 1 215 ? 72.123 83.837 120.288 1.00 28.28 571 TYR A C 1
ATOM 1614 O O . TYR A 1 215 ? 72.396 82.698 120.663 1.00 34.42 571 TYR A O 1
ATOM 1623 N N . GLY A 1 216 ? 72.099 84.891 121.101 1.00 24.72 572 GLY A N 1
ATOM 1624 C CA . GLY A 1 216 ? 72.624 84.782 122.450 1.00 18.00 572 GLY A CA 1
ATOM 1625 C C . GLY A 1 216 ? 71.542 84.948 123.492 1.00 24.83 572 GLY A C 1
ATOM 1626 O O . GLY A 1 216 ? 71.795 84.848 124.693 1.00 25.76 572 GLY A O 1
ATOM 1627 N N . TYR A 1 217 ? 70.329 85.210 123.020 1.00 19.62 573 TYR A N 1
ATOM 1628 C CA . TYR A 1 217 ? 69.160 85.329 123.876 1.00 26.68 573 TYR A CA 1
ATOM 1629 C C . TYR A 1 217 ? 68.856 83.990 124.520 1.00 21.94 573 TYR A C 1
ATOM 1630 O O . TYR A 1 217 ? 68.582 83.012 123.820 1.00 19.28 573 TYR A O 1
ATOM 1639 N N . ASP A 1 218 ? 68.920 83.942 125.851 1.00 26.39 574 ASP A N 1
ATOM 1640 C CA . ASP A 1 218 ? 68.610 82.725 126.608 1.00 22.26 574 ASP A CA 1
ATOM 1641 C C . ASP A 1 218 ? 69.494 81.555 126.184 1.00 26.54 574 ASP A C 1
ATOM 1642 O O . ASP A 1 218 ? 69.069 80.401 126.159 1.00 23.70 574 ASP A O 1
ATOM 1647 N N . SER A 1 219 ? 70.749 81.852 125.863 1.00 23.92 575 SER A N 1
ATOM 1648 C CA . SER A 1 219 ? 71.625 80.864 125.247 1.00 21.63 575 SER A CA 1
ATOM 1649 C C . SER A 1 219 ? 72.415 80.138 126.335 1.00 23.01 575 SER A C 1
ATOM 1650 O O . SER A 1 219 ? 73.611 80.359 126.535 1.00 25.42 575 SER A O 1
ATOM 1653 N N . PHE A 1 220 ? 71.733 79.231 127.039 1.00 18.01 576 PHE A N 1
ATOM 1654 C CA . PHE A 1 220 ? 72.387 78.463 128.091 1.00 22.60 576 PHE A CA 1
ATOM 1655 C C . PHE A 1 220 ? 71.807 77.049 128.162 1.00 27.66 576 PHE A C 1
ATOM 1656 O O . PHE A 1 220 ? 70.757 76.742 127.590 1.00 31.84 576 PHE A O 1
ATOM 1664 N N . LEU A 1 221 ? 72.518 76.186 128.881 1.00 27.96 577 LEU A N 1
ATOM 1665 C CA . LEU A 1 221 ? 72.208 74.763 128.989 1.00 16.48 577 LEU A CA 1
ATOM 1666 C C . LEU A 1 221 ? 71.914 74.478 130.449 1.00 26.54 577 LEU A C 1
ATOM 1667 O O . LEU A 1 221 ? 72.833 74.488 131.279 1.00 20.57 577 LEU A O 1
ATOM 1672 N N . GLY A 1 222 ? 70.649 74.217 130.761 1.00 23.46 578 GLY A N 1
ATOM 1673 C CA . GLY A 1 222 ? 70.298 73.893 132.139 1.00 24.24 578 GLY A CA 1
ATOM 1674 C C . GLY A 1 222 ? 70.283 75.037 133.114 1.00 16.28 578 GLY A C 1
ATOM 1675 O O . GLY A 1 222 ? 69.323 75.179 133.871 1.00 28.80 578 GLY A O 1
ATOM 1676 N N . SER A 1 223 ? 71.325 75.872 133.114 1.00 23.33 579 SER A N 1
ATOM 1677 C CA . SER A 1 223 ? 71.406 76.987 134.047 1.00 25.86 579 SER A CA 1
ATOM 1678 C C . SER A 1 223 ? 72.274 78.091 133.444 1.00 26.33 579 SER A C 1
ATOM 1679 O O . SER A 1 223 ? 72.955 77.890 132.441 1.00 26.64 579 SER A O 1
ATOM 1682 N N . PHE A 1 224 ? 72.238 79.278 134.060 1.00 26.75 580 PHE A N 1
ATOM 1683 C CA . PHE A 1 224 ? 72.968 80.418 133.505 1.00 25.95 580 PHE A CA 1
ATOM 1684 C C . PHE A 1 224 ? 74.476 80.214 133.536 1.00 21.66 580 PHE A C 1
ATOM 1685 O O . PHE A 1 224 ? 75.183 80.882 132.783 1.00 28.85 580 PHE A O 1
ATOM 1693 N N . GLN A 1 225 ? 74.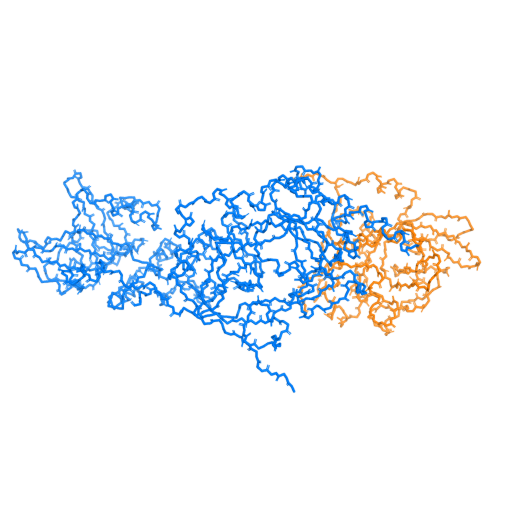977 79.326 134.393 1.00 22.56 581 GLN A N 1
ATOM 1694 C CA . GLN A 1 225 ? 76.409 79.086 134.542 1.00 29.94 581 GLN A CA 1
ATOM 1695 C C . GLN A 1 225 ? 77.003 78.252 133.415 1.00 34.60 581 GLN A C 1
ATOM 1696 O O . GLN A 1 225 ? 78.232 78.212 133.279 1.00 35.08 581 GLN A O 1
ATOM 1702 N N . GLU A 1 226 ? 76.179 77.574 132.620 1.00 31.92 582 GLU A N 1
ATOM 1703 C CA . GLU A 1 226 ? 76.665 76.801 131.483 1.00 28.97 582 GLU A CA 1
ATOM 1704 C C . GLU A 1 226 ? 76.147 77.462 130.208 1.00 28.19 582 GLU A C 1
ATOM 1705 O O . GLU A 1 226 ? 74.976 77.309 129.854 1.00 33.30 582 GLU A O 1
ATOM 1711 N N . ARG A 1 227 ? 77.016 78.189 129.512 1.00 17.81 583 ARG A N 1
ATOM 1712 C CA . ARG A 1 227 ? 76.577 78.944 128.349 1.00 18.69 583 ARG A CA 1
ATOM 1713 C C . ARG A 1 227 ? 76.539 78.058 127.121 1.00 17.57 583 ARG A C 1
ATOM 1714 O O . ARG A 1 227 ? 77.338 77.135 126.972 1.00 16.64 583 ARG A O 1
ATOM 1722 N N . ILE A 1 228 ? 75.623 78.373 126.218 1.00 19.64 584 ILE A N 1
ATOM 1723 C CA . ILE A 1 228 ? 75.743 77.982 124.818 1.00 25.85 584 ILE A CA 1
ATOM 1724 C C . ILE A 1 228 ? 76.276 79.197 124.065 1.00 27.82 584 ILE A C 1
ATOM 1725 O O . ILE A 1 228 ? 75.669 80.275 124.151 1.00 27.98 584 ILE A O 1
ATOM 1730 N N . PRO A 1 229 ? 77.406 79.096 123.382 1.00 23.25 585 PRO A N 1
ATOM 1731 C CA . PRO A 1 229 ? 77.913 80.259 122.654 1.00 15.13 585 PRO A CA 1
ATOM 1732 C C . PRO A 1 229 ? 76.951 80.668 121.548 1.00 22.90 585 PRO A C 1
ATOM 1733 O O . PRO A 1 229 ? 76.234 79.839 120.983 1.00 33.83 585 PRO A O 1
ATOM 1737 N N . GLU A 1 230 ? 76.959 81.970 121.228 1.00 19.37 586 GLU A N 1
ATOM 1738 C CA . GLU A 1 230 ? 75.994 82.529 120.285 1.00 27.09 586 GLU A CA 1
ATOM 1739 C C . GLU A 1 230 ? 76.175 81.987 118.875 1.00 27.71 586 GLU A C 1
ATOM 1740 O O . GLU A 1 230 ? 75.224 81.988 118.083 1.00 29.80 586 GLU A O 1
ATOM 1746 N N . ASN A 1 231 ? 77.378 81.563 118.519 1.00 25.14 587 ASN A N 1
ATOM 1747 C CA . ASN A 1 231 ? 77.580 81.007 117.193 1.00 21.95 587 ASN A CA 1
ATOM 1748 C C . ASN A 1 231 ? 77.339 79.503 117.184 1.00 25.54 587 ASN A C 1
ATOM 1749 O O . ASN A 1 231 ? 77.654 78.829 116.192 1.00 27.61 587 ASN A O 1
ATOM 1754 N N . GLU A 1 232 ? 76.805 78.966 118.292 1.00 25.60 588 GLU A N 1
ATOM 1755 C CA . GLU A 1 232 ? 76.292 77.611 118.355 1.00 22.23 588 GLU A CA 1
ATOM 1756 C C . GLU A 1 232 ? 74.788 77.554 118.561 1.00 26.87 588 GLU A C 1
ATOM 1757 O O . GLU A 1 232 ? 74.204 76.467 118.457 1.00 32.67 588 GLU A O 1
ATOM 1763 N N . HIS A 1 233 ? 74.142 78.683 118.825 1.00 24.36 589 HIS A N 1
ATOM 1764 C CA . HIS A 1 233 ? 72.722 78.726 119.142 1.00 15.01 589 HIS A CA 1
ATOM 1765 C C . HIS A 1 233 ? 71.997 79.164 117.881 1.00 20.85 589 HIS A C 1
ATOM 1766 O O . HIS A 1 233 ? 71.983 80.346 117.549 1.00 22.21 589 HIS A O 1
ATOM 1773 N N . VAL A 1 234 ? 71.406 78.209 117.168 1.00 25.00 590 VAL A N 1
ATOM 1774 C CA . VAL A 1 234 ? 70.773 78.478 115.877 1.00 27.99 590 VAL A CA 1
ATOM 1775 C C . VAL A 1 234 ? 69.382 79.054 116.113 1.00 33.64 590 VAL A C 1
ATOM 1776 O O . VAL A 1 234 ? 68.485 78.364 116.610 1.00 20.05 590 VAL A O 1
ATOM 1780 N N . HIS A 1 235 ? 69.202 80.322 115.741 1.00 36.35 591 HIS A N 1
ATOM 1781 C CA . HIS A 1 235 ? 67.871 80.906 115.675 1.00 23.58 591 HIS A CA 1
ATOM 1782 C C . HIS A 1 235 ? 67.092 80.238 114.543 1.00 20.90 591 HIS A C 1
ATOM 1783 O O . HIS A 1 235 ? 67.598 80.091 113.430 1.00 34.84 591 HIS A O 1
ATOM 1790 N N . ALA A 1 236 ? 65.867 79.810 114.826 1.00 24.26 592 ALA A N 1
ATOM 1791 C CA . ALA A 1 236 ? 65.081 79.096 113.829 1.00 26.31 592 ALA A CA 1
ATOM 1792 C C . ALA A 1 236 ? 63.607 79.384 114.064 1.00 28.49 592 ALA A C 1
ATOM 1793 O O . ALA A 1 236 ? 63.174 79.590 115.199 1.00 34.75 592 ALA A O 1
ATOM 1795 N N . LEU A 1 237 ? 62.840 79.393 112.978 1.00 29.93 593 LEU A N 1
ATOM 1796 C CA . LEU A 1 237 ? 61.442 79.787 113.006 1.00 23.18 593 LEU A CA 1
ATOM 1797 C C . LEU A 1 237 ? 60.579 78.686 112.413 1.00 30.55 593 LEU A C 1
ATOM 1798 O O . LEU A 1 237 ? 60.994 77.993 111.475 1.00 30.06 593 LEU A O 1
ATOM 1803 N N . ILE A 1 238 ? 59.382 78.528 112.974 1.00 26.13 594 ILE A N 1
ATOM 1804 C CA . ILE A 1 238 ? 58.327 77.690 112.417 1.00 27.10 594 ILE A CA 1
ATOM 1805 C C . ILE A 1 238 ? 57.204 78.592 111.915 1.00 38.17 594 ILE A C 1
ATOM 1806 O O . ILE A 1 238 ? 56.759 79.498 112.635 1.00 40.69 594 ILE A O 1
ATOM 1811 N N . TYR A 1 239 ? 56.743 78.343 110.686 1.00 31.97 595 TYR A N 1
ATOM 1812 C CA . TYR A 1 239 ? 55.541 78.994 110.176 1.00 26.72 595 TYR A CA 1
ATOM 1813 C C . TYR A 1 239 ? 54.323 78.537 110.972 1.00 28.78 595 TYR A C 1
ATOM 1814 O O . TYR A 1 239 ? 54.144 77.336 111.213 1.00 35.48 595 TYR A O 1
ATOM 1823 N N . LEU A 1 240 ? 53.469 79.492 111.362 1.00 30.65 596 LEU A N 1
ATOM 1824 C CA . LEU A 1 240 ? 52.394 79.199 112.314 1.00 37.23 596 LEU A CA 1
ATOM 1825 C C . LEU A 1 240 ? 51.558 77.985 111.924 1.00 27.00 596 LEU A C 1
ATOM 1826 O O . LEU A 1 240 ? 51.129 77.223 112.798 1.00 31.57 596 LEU A O 1
ATOM 1831 N N . ASN A 1 241 ? 51.327 77.766 110.628 1.00 34.41 597 ASN A N 1
ATOM 1832 C CA . ASN A 1 241 ? 50.496 76.635 110.218 1.00 30.25 597 ASN A CA 1
ATOM 1833 C C . ASN A 1 241 ? 51.144 75.283 110.501 1.00 30.48 597 ASN A C 1
ATOM 1834 O O . ASN A 1 241 ? 50.452 74.262 110.459 1.00 33.66 597 ASN A O 1
ATOM 1839 N N . ARG A 1 242 ? 52.452 75.244 110.781 1.00 32.64 598 ARG A N 1
ATOM 1840 C CA . ARG A 1 242 ? 53.160 73.996 111.029 1.00 29.42 598 ARG A CA 1
ATOM 1841 C C . ARG A 1 242 ? 53.402 73.717 112.511 1.00 33.62 598 ARG A C 1
ATOM 1842 O O . ARG A 1 242 ? 53.883 72.626 112.850 1.00 33.09 598 ARG A O 1
ATOM 1850 N N . VAL A 1 243 ? 53.071 74.661 113.396 1.00 29.72 599 VAL A N 1
ATOM 1851 C CA . VAL A 1 243 ? 53.323 74.469 114.820 1.00 29.48 599 VAL A CA 1
ATOM 1852 C C . VAL A 1 243 ? 52.513 73.300 115.362 1.00 35.10 599 VAL A C 1
ATOM 1853 O O . VAL A 1 243 ? 53.023 72.459 116.118 1.00 34.96 599 VAL A O 1
ATOM 1857 N N . GLU A 1 244 ? 51.243 73.217 114.980 1.00 31.05 600 GLU A N 1
ATOM 1858 C CA . GLU A 1 244 ? 50.363 72.244 115.609 1.00 34.41 600 GLU A CA 1
ATOM 1859 C C . GLU A 1 244 ? 50.807 70.808 115.342 1.00 29.29 600 GLU A C 1
ATOM 1860 O O . GLU A 1 244 ? 50.662 69.949 116.226 1.00 33.90 600 GLU A O 1
ATOM 1866 N N . SER A 1 245 ? 51.363 70.521 114.153 1.00 31.70 601 SER A N 1
ATOM 1867 C CA . SER A 1 245 ? 51.889 69.174 113.895 1.00 35.19 601 SER A CA 1
ATOM 1868 C C . SER A 1 245 ? 53.098 68.879 114.764 1.00 37.25 601 SER A C 1
ATOM 1869 O O . SER A 1 245 ? 53.250 67.762 115.273 1.00 39.50 601 SER A O 1
ATOM 1872 N N . LEU A 1 246 ? 53.993 69.855 114.911 1.00 42.21 602 LEU A N 1
ATOM 1873 C CA . LEU A 1 246 ? 55.143 69.669 115.790 1.00 45.26 602 LEU A CA 1
ATOM 1874 C C . LEU A 1 246 ? 54.679 69.477 117.226 1.00 39.68 602 LEU A C 1
ATOM 1875 O O . LEU A 1 246 ? 55.020 68.477 117.873 1.00 35.86 602 LEU A O 1
ATOM 1880 N N . ASN A 1 247 ? 53.861 70.415 117.718 1.00 36.57 603 ASN A N 1
ATOM 1881 C CA . ASN A 1 247 ? 53.163 70.267 118.994 1.00 38.03 603 ASN A CA 1
ATOM 1882 C C . ASN A 1 247 ? 52.634 68.858 119.235 1.00 29.95 603 ASN A C 1
ATOM 1883 O O . ASN A 1 247 ? 52.859 68.273 120.297 1.00 30.54 603 ASN A O 1
ATOM 1888 N N . GLU A 1 248 ? 51.921 68.290 118.264 1.00 27.27 604 GLU A N 1
ATOM 1889 C CA . GLU A 1 248 ? 51.292 66.996 118.531 1.00 31.16 604 GLU A CA 1
ATOM 1890 C C . GLU A 1 248 ? 52.301 65.866 118.525 1.00 26.99 604 GLU A C 1
ATOM 1891 O O . GLU A 1 248 ? 52.090 64.855 119.206 1.00 32.50 604 GLU A O 1
ATOM 1897 N N . LYS A 1 249 ? 53.418 66.028 117.806 1.00 30.29 605 LYS A N 1
ATOM 1898 C CA . LYS A 1 249 ? 54.455 64.998 117.831 1.00 33.43 605 LYS A CA 1
ATOM 1899 C C . LYS A 1 249 ? 55.192 64.986 119.165 1.00 28.76 605 LYS A C 1
ATOM 1900 O O . LYS A 1 249 ? 55.479 63.918 119.716 1.00 31.21 605 LYS A O 1
ATOM 1906 N N . LEU A 1 250 ? 55.537 66.163 119.678 1.00 25.75 606 LEU A N 1
ATOM 1907 C CA . LEU A 1 250 ? 56.142 66.267 120.999 1.00 23.29 606 LEU A CA 1
ATOM 1908 C C . LEU A 1 250 ? 55.172 65.783 122.076 1.00 26.31 606 LEU A C 1
ATOM 1909 O O . LEU A 1 250 ? 55.527 64.979 122.957 1.00 21.75 606 LEU A O 1
ATOM 1914 N N . GLN A 1 251 ? 53.926 66.243 121.991 1.00 21.72 607 GLN A N 1
ATOM 1915 C CA . GLN A 1 251 ? 52.862 65.741 122.855 1.00 32.83 607 GLN A CA 1
ATOM 1916 C C . GLN A 1 251 ? 52.812 64.226 122.909 1.00 24.72 607 GLN A C 1
ATOM 1917 O O . GLN A 1 251 ? 52.480 63.665 123.954 1.00 30.96 607 GLN A O 1
ATOM 1923 N N . SER A 1 252 ? 53.125 63.541 121.809 1.00 19.66 608 SER A N 1
ATOM 1924 C CA . SER A 1 252 ? 53.167 62.085 121.901 1.00 26.07 608 SER A CA 1
ATOM 1925 C C . SER A 1 252 ? 54.288 61.605 122.807 1.00 29.27 608 SER A C 1
ATOM 1926 O O . SER A 1 252 ? 54.235 60.454 123.256 1.00 33.47 608 SER A O 1
ATOM 1929 N N . ILE A 1 253 ? 55.295 62.438 123.081 1.00 32.06 609 ILE A N 1
ATOM 1930 C CA . ILE A 1 253 ? 56.409 62.050 123.957 1.00 25.11 609 ILE A CA 1
ATOM 1931 C C . ILE A 1 253 ? 56.238 62.597 125.377 1.00 25.66 609 ILE A C 1
ATOM 1932 O O . ILE A 1 253 ? 56.409 61.867 126.349 1.00 21.61 609 ILE A O 1
ATOM 1937 N N . ILE A 1 254 ? 55.914 63.881 125.530 1.00 23.24 610 ILE A N 1
ATOM 1938 C CA . ILE A 1 254 ? 55.877 64.496 126.853 1.00 23.42 610 ILE A CA 1
ATOM 1939 C C . ILE A 1 254 ? 54.467 64.941 127.236 1.00 32.29 610 ILE A C 1
ATOM 1940 O O . ILE A 1 254 ? 54.294 65.639 128.241 1.00 27.23 610 ILE A O 1
ATOM 1945 N N . LYS A 1 255 ? 53.449 64.552 126.460 1.00 31.83 611 LYS A N 1
ATOM 1946 C CA . LYS A 1 255 ? 52.036 64.739 126.831 1.00 31.71 611 LYS A CA 1
ATOM 1947 C C . LYS A 1 255 ? 51.707 66.195 127.114 1.00 34.15 611 LYS A C 1
ATOM 1948 O O . LYS A 1 255 ? 50.879 66.494 127.973 1.00 41.42 611 LYS A O 1
ATOM 1954 N N . MET A 1 256 ? 52.360 67.109 126.409 1.00 29.98 612 MET A N 1
ATOM 1955 C CA . MET A 1 256 ? 52.053 68.523 126.537 1.00 27.07 612 MET A CA 1
ATOM 1956 C C . MET A 1 256 ? 52.740 69.237 125.388 1.00 35.73 612 MET A C 1
ATOM 1957 O O . MET A 1 256 ? 53.564 68.661 124.676 1.00 40.34 612 MET A O 1
ATOM 1962 N N . GLY A 1 257 ? 52.387 70.499 125.205 1.00 42.85 613 GLY A N 1
ATOM 1963 C CA . GLY A 1 257 ? 52.761 71.201 124.001 1.00 40.30 613 GLY A CA 1
ATOM 1964 C C . GLY A 1 257 ? 54.115 71.876 124.076 1.00 42.99 613 GLY A C 1
ATOM 1965 O O . GLY A 1 257 ? 54.822 71.856 125.084 1.00 38.98 613 GLY A O 1
ATOM 1966 N N . LEU A 1 258 ? 54.460 72.495 122.951 1.00 40.33 614 LEU A N 1
ATOM 1967 C CA . LEU A 1 258 ? 55.716 73.214 122.811 1.00 28.49 614 LEU A CA 1
ATOM 1968 C C . LEU A 1 258 ? 55.787 74.406 123.762 1.00 39.69 614 LEU A C 1
ATOM 1969 O O . LEU A 1 258 ? 56.734 74.526 124.545 1.00 38.20 614 LEU A O 1
ATOM 1974 N N . MET A 1 259 ? 54.787 75.300 123.712 1.00 48.76 615 MET A N 1
ATOM 1975 C CA . MET A 1 259 ? 54.814 76.503 124.543 1.00 46.20 615 MET A CA 1
ATOM 1976 C C . MET A 1 259 ? 54.966 76.165 126.023 1.00 44.59 615 MET A C 1
ATOM 1977 O O . MET A 1 259 ? 55.749 76.802 126.740 1.00 42.07 615 MET A O 1
ATOM 1982 N N . GLU A 1 260 ? 54.237 75.150 126.491 1.00 33.56 616 GLU A N 1
ATOM 1983 C CA . GLU A 1 260 ? 54.266 74.751 127.890 1.00 31.05 616 GLU A CA 1
ATOM 1984 C C . GLU A 1 260 ? 55.650 74.332 128.367 1.00 33.62 616 GLU A C 1
ATOM 1985 O O . GLU A 1 260 ? 55.841 74.149 129.577 1.00 36.79 616 GLU A O 1
ATOM 1991 N N . CYS A 1 261 ? 56.617 74.180 127.465 1.00 24.22 617 CYS A N 1
ATOM 1992 C CA . CYS A 1 261 ? 57.959 73.820 127.892 1.00 25.41 617 CYS A CA 1
ATOM 1993 C C . CYS A 1 261 ? 58.695 74.984 128.535 1.00 21.32 617 CYS A C 1
ATOM 1994 O O . CYS A 1 261 ? 59.532 74.766 129.410 1.00 29.78 617 CYS A O 1
ATOM 1997 N N . ALA A 1 262 ? 58.391 76.218 128.145 1.00 28.68 618 ALA A N 1
ATOM 1998 C CA . ALA A 1 262 ? 59.170 77.370 128.605 1.00 32.69 618 ALA A CA 1
ATOM 1999 C C . ALA A 1 262 ? 58.559 77.942 129.882 1.00 34.77 618 ALA A C 1
ATOM 2000 O O . ALA A 1 262 ? 58.079 79.074 129.932 1.00 48.71 618 ALA A O 1
ATOM 2002 N N . ASP A 1 263 ? 58.618 77.141 130.944 1.00 22.67 619 ASP A N 1
ATOM 2003 C CA . ASP A 1 263 ? 57.845 77.427 132.150 1.00 28.94 619 ASP A CA 1
ATOM 2004 C C . ASP A 1 263 ? 58.652 78.067 133.273 1.00 26.71 619 ASP A C 1
ATOM 2005 O O . ASP A 1 263 ? 58.137 78.185 134.384 1.00 31.86 619 ASP A O 1
ATOM 2010 N N . LYS A 1 264 ? 59.900 78.461 133.033 1.00 26.94 620 LYS A N 1
ATOM 2011 C CA . LYS A 1 264 ? 60.771 78.937 134.101 1.00 28.26 620 LYS A CA 1
ATOM 2012 C C . LYS A 1 264 ? 61.009 80.440 134.028 1.00 35.56 620 LYS A C 1
ATOM 2013 O O . LYS A 1 264 ? 62.035 80.921 134.520 1.00 41.28 620 LYS A O 1
ATOM 2019 N N . GLY A 1 265 ? 60.083 81.192 133.425 1.00 46.19 621 GLY A N 1
ATOM 2020 C CA . GLY A 1 265 ? 60.210 82.638 133.340 1.00 23.14 621 GLY A CA 1
ATOM 2021 C C . GLY A 1 265 ? 61.159 83.156 132.282 1.00 33.87 621 GLY A C 1
ATOM 2022 O O . GLY A 1 265 ? 61.539 84.335 132.333 1.00 36.68 621 GLY A O 1
ATOM 2023 N N . ASN A 1 266 ? 61.585 82.314 131.342 1.00 31.12 622 ASN A N 1
ATOM 2024 C CA . ASN A 1 266 ? 62.241 82.791 130.123 1.00 31.67 622 ASN A CA 1
ATOM 2025 C C . ASN A 1 266 ? 61.922 81.806 129.004 1.00 25.29 622 ASN A C 1
ATOM 2026 O O . ASN A 1 266 ? 61.082 80.916 129.157 1.00 23.63 622 ASN A O 1
ATOM 2031 N N . SER A 1 267 ? 62.601 81.953 127.873 1.00 20.01 623 SER A N 1
ATOM 2032 C CA . SER A 1 267 ? 62.279 81.130 126.718 1.00 22.95 623 SER A CA 1
ATOM 2033 C C . SER A 1 267 ? 63.055 79.821 126.678 1.00 28.71 623 SER A C 1
ATOM 2034 O O . SER A 1 267 ? 62.888 79.068 125.720 1.00 30.58 623 SER A O 1
ATOM 2037 N N . ASN A 1 268 ? 63.874 79.522 127.693 1.00 24.61 624 ASN A N 1
ATOM 2038 C CA . ASN A 1 268 ? 64.809 78.402 127.618 1.00 22.09 624 ASN A CA 1
ATOM 2039 C C . ASN A 1 268 ? 64.159 77.112 128.087 1.00 21.69 624 ASN A C 1
ATOM 2040 O O . ASN A 1 268 ? 63.504 77.077 129.133 1.00 20.33 624 ASN A O 1
ATOM 2045 N N . ILE A 1 269 ? 64.381 76.032 127.337 1.00 15.57 625 ILE A N 1
ATOM 2046 C CA . ILE A 1 269 ? 63.711 74.781 127.657 1.00 20.80 625 ILE A CA 1
ATOM 2047 C C . ILE A 1 269 ? 64.686 73.628 127.799 1.00 20.95 625 ILE A C 1
ATOM 2048 O O . ILE A 1 269 ? 64.262 72.465 127.842 1.00 22.18 625 ILE A O 1
ATOM 2053 N N . THR A 1 270 ? 65.980 73.941 127.948 1.00 14.57 626 THR A N 1
ATOM 2054 C CA . THR A 1 270 ? 67.008 72.904 128.008 1.00 17.86 626 THR A CA 1
ATOM 2055 C C . THR A 1 270 ? 66.924 72.053 129.268 1.00 14.22 626 THR A C 1
ATOM 2056 O O . THR A 1 270 ? 67.580 71.009 129.335 1.00 28.77 626 THR A O 1
ATOM 2060 N N . HIS A 1 271 ? 66.130 72.445 130.265 1.00 25.66 627 HIS A N 1
ATOM 2061 C CA . HIS A 1 271 ? 65.986 71.585 131.437 1.00 18.27 627 HIS A CA 1
ATOM 2062 C C . HIS A 1 271 ? 65.210 70.319 131.102 1.00 17.12 627 HIS A C 1
ATOM 2063 O O . HIS A 1 271 ? 65.144 69.396 131.917 1.00 14.74 627 HIS A O 1
ATOM 2070 N N . ARG A 1 272 ? 64.658 70.246 129.896 1.00 20.34 628 ARG A N 1
ATOM 2071 C CA . ARG A 1 272 ? 63.916 69.076 129.471 1.00 16.45 628 ARG A CA 1
ATOM 2072 C C . ARG A 1 272 ? 64.685 68.227 128.481 1.00 22.28 628 ARG A C 1
ATOM 2073 O O . ARG A 1 272 ? 64.214 67.140 128.132 1.00 21.88 628 ARG A O 1
ATOM 2081 N N . SER A 1 273 ? 65.856 68.699 128.028 1.00 22.88 629 SER A N 1
ATOM 2082 C CA . SER A 1 273 ? 66.724 67.968 127.096 1.00 16.85 629 SER A CA 1
ATOM 2083 C C . SER A 1 273 ? 65.972 67.400 125.897 1.00 20.43 629 SER A C 1
ATOM 2084 O O . SER A 1 273 ? 66.167 66.244 125.520 1.00 17.86 629 SER A O 1
ATOM 2087 N N . ILE A 1 274 ? 65.122 68.220 125.286 1.00 16.09 630 ILE A N 1
ATOM 2088 C CA . ILE A 1 274 ? 64.299 67.795 124.153 1.00 20.31 630 ILE A CA 1
ATOM 2089 C C . ILE A 1 274 ? 65.145 67.775 122.876 1.00 20.80 630 ILE A C 1
ATOM 2090 O O . ILE A 1 274 ? 65.729 68.792 122.478 1.00 21.58 630 ILE A O 1
ATOM 2095 N N . ILE A 1 275 ? 65.209 66.617 122.228 1.00 24.99 631 ILE A N 1
ATOM 2096 C CA . ILE A 1 275 ? 66.013 66.412 121.027 1.00 14.91 631 ILE A CA 1
ATOM 2097 C C . ILE A 1 275 ? 65.087 66.159 119.848 1.00 19.44 631 ILE A C 1
ATOM 2098 O O . ILE A 1 275 ? 64.195 65.303 119.925 1.00 25.24 631 ILE A O 1
ATOM 2103 N N . PHE A 1 276 ? 65.306 66.894 118.753 1.00 18.63 632 PHE A N 1
ATOM 2104 C CA . PHE A 1 276 ? 64.583 66.726 117.497 1.00 17.00 632 PHE A CA 1
ATOM 2105 C C . PHE A 1 276 ? 65.541 66.391 116.358 1.00 22.19 632 PHE A C 1
ATOM 2106 O O . PHE A 1 276 ? 66.696 66.833 116.341 1.00 18.48 632 PHE A O 1
ATOM 2114 N N . LYS A 1 277 ? 65.039 65.646 115.375 1.00 28.06 633 LYS A N 1
ATOM 2115 C CA . LYS A 1 277 ? 65.574 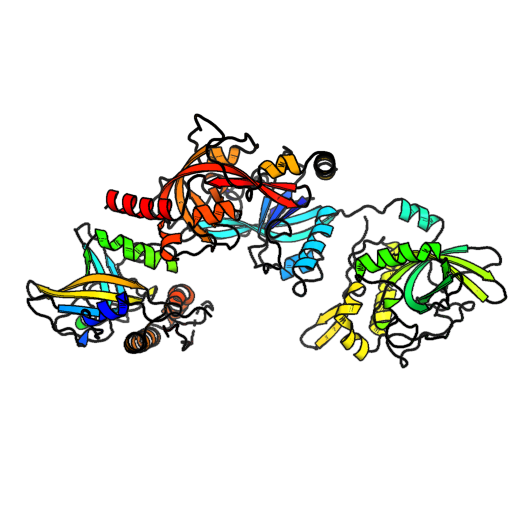65.692 114.021 1.00 15.17 633 LYS A CA 1
ATOM 2116 C C . LYS A 1 277 ? 64.887 66.858 113.320 1.00 27.19 633 LYS A C 1
ATOM 2117 O O . LYS A 1 277 ? 63.695 66.785 113.001 1.00 29.10 633 LYS A O 1
ATOM 2123 N N . PHE A 1 278 ? 65.625 67.944 113.111 1.00 26.89 634 PHE A N 1
ATOM 2124 C CA . PHE A 1 278 ? 65.105 69.124 112.440 1.00 20.70 634 PHE A CA 1
ATOM 2125 C C . PHE A 1 278 ? 65.308 68.985 110.936 1.00 22.77 634 PHE A C 1
ATOM 2126 O O . PHE A 1 278 ? 66.385 68.582 110.487 1.00 28.72 634 PHE A O 1
ATOM 2134 N N . THR A 1 279 ? 64.269 69.306 110.170 1.00 19.50 635 THR A N 1
ATOM 2135 C CA . THR A 1 279 ? 64.306 69.354 108.711 1.00 21.73 635 THR A CA 1
ATOM 2136 C C . THR A 1 279 ? 64.179 70.826 108.316 1.00 27.70 635 THR A C 1
ATOM 2137 O O . THR A 1 279 ? 63.100 71.410 108.425 1.00 27.25 635 THR A O 1
ATOM 2141 N N . VAL A 1 280 ? 65.284 71.442 107.890 1.00 27.27 636 VAL A N 1
ATOM 2142 C CA . VAL A 1 280 ? 65.369 72.898 107.898 1.00 23.66 636 VAL A CA 1
ATOM 2143 C C . VAL A 1 280 ? 65.669 73.456 106.510 1.00 25.98 636 VAL A C 1
ATOM 2144 O O . VAL A 1 280 ? 66.253 72.797 105.643 1.00 29.24 636 VAL A O 1
ATOM 2148 N N . LYS A 1 281 ? 65.242 74.697 106.308 1.00 28.13 637 LYS A N 1
ATOM 2149 C CA . LYS A 1 281 ? 65.619 75.501 105.158 1.00 30.36 637 LYS A CA 1
ATOM 2150 C C . LYS A 1 281 ? 66.447 76.668 105.668 1.00 24.23 637 LYS A C 1
ATOM 2151 O O . LYS A 1 281 ? 66.010 77.388 106.572 1.00 31.65 637 LYS A O 1
ATOM 2157 N N . CYS A 1 282 ? 67.644 76.839 105.113 1.00 21.01 638 CYS A N 1
ATOM 2158 C CA . CYS A 1 282 ? 68.574 77.887 105.526 1.00 25.13 638 CYS A CA 1
ATOM 2159 C C . CYS A 1 282 ? 68.825 78.864 104.387 1.00 34.09 638 CYS A C 1
ATOM 2160 O O . CYS A 1 282 ? 69.045 78.462 103.237 1.00 34.53 638 CYS A O 1
ATOM 2163 N N . GLN A 1 283 ? 68.822 80.147 104.727 1.00 33.86 639 GLN A N 1
ATOM 2164 C CA . GLN A 1 283 ? 69.041 81.196 103.750 1.00 30.47 639 GLN A CA 1
ATOM 2165 C C . GLN A 1 283 ? 69.595 82.420 104.463 1.00 35.99 639 GLN A C 1
ATOM 2166 O O . GLN A 1 283 ? 69.054 82.825 105.496 1.00 38.03 639 GLN A O 1
ATOM 2172 N N . LEU A 1 284 ? 70.659 83.009 103.915 1.00 32.33 640 LEU A N 1
ATOM 2173 C CA . LEU A 1 284 ? 71.069 84.341 104.346 1.00 30.88 640 LEU A CA 1
ATOM 2174 C C . LEU A 1 284 ? 70.014 85.359 103.947 1.00 31.47 640 LEU A C 1
ATOM 2175 O O . LEU A 1 284 ? 69.572 85.393 102.794 1.00 33.53 640 LEU A O 1
ATOM 2180 N N . PHE A 1 285 ? 69.619 86.198 104.893 1.00 25.87 641 PHE A N 1
ATOM 2181 C CA . PHE A 1 285 ? 68.628 87.226 104.613 1.00 30.30 641 PHE A CA 1
ATOM 2182 C C . PHE A 1 285 ? 68.908 88.415 105.509 1.00 40.22 641 PHE A C 1
ATOM 2183 O O . PHE A 1 285 ? 68.825 88.294 106.735 1.00 43.72 641 PHE A O 1
ATOM 2191 N N . GLN A 1 286 ? 69.254 89.552 104.902 1.00 51.27 642 GLN A N 1
ATOM 2192 C CA . GLN A 1 286 ? 69.287 90.818 105.623 1.00 49.84 642 GLN A CA 1
ATOM 2193 C C . GLN A 1 286 ? 70.395 90.815 106.670 1.00 45.79 642 GLN A C 1
ATOM 2194 O O . GLN A 1 286 ? 70.206 91.268 107.800 1.00 57.33 642 GLN A O 1
ATOM 2200 N N . GLY A 1 287 ? 71.541 90.247 106.315 1.00 31.98 643 GLY A N 1
ATOM 2201 C CA . GLY A 1 287 ? 72.660 90.162 107.224 1.00 35.91 643 GLY A CA 1
ATOM 2202 C C . GLY A 1 287 ? 72.703 88.938 108.122 1.00 52.66 643 GLY A C 1
ATOM 2203 O O . GLY A 1 287 ? 73.740 88.701 108.754 1.00 55.26 643 GLY A O 1
ATOM 2204 N N . LYS A 1 288 ? 71.625 88.150 108.207 1.00 49.26 644 LYS A N 1
ATOM 2205 C CA . LYS A 1 288 ? 71.542 87.054 109.164 1.00 35.08 644 LYS A CA 1
ATOM 2206 C C . LYS A 1 288 ? 71.335 85.716 108.465 1.00 39.43 644 LYS A C 1
ATOM 2207 O O . LYS A 1 288 ? 70.879 85.646 107.324 1.00 50.63 644 LYS A O 1
ATOM 2213 N N . LEU A 1 289 ? 71.677 84.645 109.176 1.00 40.57 645 LEU A N 1
ATOM 2214 C CA . LEU A 1 289 ? 71.325 83.288 108.757 1.00 38.30 645 LEU A CA 1
ATOM 2215 C C . LEU A 1 289 ? 69.904 82.995 109.209 1.00 32.91 645 LEU A C 1
ATOM 2216 O O . LEU A 1 289 ? 69.644 82.870 110.411 1.00 25.57 645 LEU A O 1
ATOM 2221 N N . ASN A 1 290 ? 68.986 82.889 108.256 1.00 36.45 646 ASN A N 1
ATOM 2222 C CA . ASN A 1 290 ? 67.587 82.593 108.548 1.00 30.76 646 ASN A CA 1
ATOM 2223 C C . ASN A 1 290 ? 67.358 81.094 108.365 1.00 33.62 646 ASN A C 1
ATOM 2224 O O . ASN A 1 290 ? 67.586 80.553 107.279 1.00 35.93 646 ASN A O 1
ATOM 2229 N N . THR A 1 291 ? 66.952 80.425 109.439 1.00 27.27 647 THR A N 1
ATOM 2230 C CA . THR A 1 291 ? 66.687 78.995 109.440 1.00 26.88 647 THR A CA 1
ATOM 2231 C C . THR A 1 291 ? 65.206 78.782 109.713 1.00 36.13 647 THR A C 1
ATOM 2232 O O . THR A 1 291 ? 64.661 79.346 110.668 1.00 39.17 647 THR A O 1
ATOM 2236 N N . VAL A 1 292 ? 64.556 77.990 108.869 1.00 30.09 648 VAL A N 1
ATOM 2237 C CA . VAL A 1 292 ? 63.135 77.696 108.988 1.00 26.77 648 VAL A CA 1
ATOM 2238 C C . VAL A 1 292 ? 63.013 76.210 109.270 1.00 23.49 648 VAL A C 1
ATOM 2239 O O . VAL A 1 292 ? 63.548 75.396 108.515 1.00 30.59 648 VAL A O 1
ATOM 2243 N N . ILE A 1 293 ? 62.325 75.852 110.352 1.00 25.69 649 ILE A N 1
ATOM 2244 C CA . ILE A 1 293 ? 62.032 74.444 110.640 1.00 28.44 649 ILE A CA 1
ATOM 2245 C C . ILE A 1 293 ? 60.800 74.066 109.819 1.00 29.79 649 ILE A C 1
ATOM 2246 O O . ILE A 1 293 ? 59.690 74.504 110.110 1.00 40.30 649 ILE A O 1
ATOM 2251 N N . LEU A 1 294 ? 61.008 73.294 108.751 1.00 30.34 650 LEU A N 1
ATOM 2252 C CA . LEU A 1 294 ? 59.923 72.759 107.936 1.00 27.33 650 LEU A CA 1
ATOM 2253 C C . LEU A 1 294 ? 59.296 71.515 108.553 1.00 33.21 650 LEU A C 1
ATOM 2254 O O . LEU A 1 294 ? 58.141 71.197 108.261 1.00 39.40 650 LEU A O 1
ATOM 2259 N N . ASP A 1 295 ? 60.037 70.807 109.395 1.00 34.88 651 ASP A N 1
ATOM 2260 C CA . ASP A 1 295 ? 59.535 69.643 110.103 1.00 29.58 651 ASP A CA 1
ATOM 2261 C C . ASP A 1 295 ? 60.462 69.401 111.283 1.00 35.22 651 ASP A C 1
ATOM 2262 O O . ASP A 1 295 ? 61.618 69.833 111.281 1.00 34.69 651 ASP A O 1
ATOM 2267 N N . ALA A 1 296 ? 59.936 68.728 112.300 1.00 33.02 652 ALA A N 1
ATOM 2268 C CA . ALA A 1 296 ? 60.752 68.296 113.424 1.00 29.97 652 ALA A CA 1
ATOM 2269 C C . ALA A 1 296 ? 60.141 67.030 113.996 1.00 29.90 652 ALA A C 1
ATOM 2270 O O . ALA A 1 296 ? 58.939 66.983 114.267 1.00 35.92 652 ALA A O 1
ATOM 2272 N N . ASP A 1 297 ? 60.978 66.022 114.197 1.00 28.64 653 ASP A N 1
ATOM 2273 C CA . ASP A 1 297 ? 60.553 64.741 114.723 1.00 25.47 653 ASP A CA 1
ATOM 2274 C C . ASP A 1 297 ? 61.271 64.486 116.036 1.00 22.71 653 ASP A C 1
ATOM 2275 O O . ASP A 1 297 ? 62.509 64.485 116.061 1.00 22.39 653 ASP A O 1
ATOM 2280 N N . PRO A 1 298 ? 60.555 64.298 117.143 1.00 29.55 654 PRO A N 1
ATOM 2281 C CA . PRO A 1 298 ? 61.223 63.990 118.416 1.00 22.48 654 PRO A CA 1
ATOM 2282 C C . PRO A 1 298 ? 62.059 62.736 118.276 1.00 14.26 654 PRO A C 1
ATOM 2283 O O . PRO A 1 298 ? 61.650 61.771 117.628 1.00 29.75 654 PRO A O 1
ATOM 2287 N N . ILE A 1 299 ? 63.252 62.759 118.854 1.00 16.25 655 ILE A N 1
ATOM 2288 C CA . ILE A 1 299 ? 64.160 61.616 118.792 1.00 16.98 655 ILE A CA 1
ATOM 2289 C C . ILE A 1 299 ? 64.474 61.163 120.197 1.00 16.35 655 ILE A C 1
ATOM 2290 O O . ILE A 1 299 ? 64.983 61.940 121.003 1.00 22.05 655 ILE A O 1
ATOM 2295 N N . THR A 1 300 ? 64.277 59.886 120.437 1.00 31.69 656 THR A N 1
ATOM 2296 C CA . THR A 1 300 ? 64.219 59.240 121.733 1.00 23.54 656 THR A CA 1
ATOM 2297 C C . THR A 1 300 ? 65.106 58.008 121.629 1.00 21.84 656 THR A C 1
ATOM 2298 O O . THR A 1 300 ? 65.430 57.571 120.520 1.00 25.52 656 THR A O 1
ATOM 2302 N N . PRO A 1 301 ? 65.575 57.457 122.747 1.00 22.46 657 PRO A N 1
ATOM 2303 C CA . PRO A 1 301 ? 66.303 56.183 122.654 1.00 20.85 657 PRO A CA 1
ATOM 2304 C C . PRO A 1 301 ? 65.454 55.073 122.073 1.00 24.99 657 PRO A C 1
ATOM 2305 O O . PRO A 1 301 ? 65.995 54.084 121.565 1.00 26.75 657 PRO A O 1
ATOM 2309 N N . THR A 1 302 ? 64.139 55.225 122.111 1.00 23.45 658 THR A N 1
ATOM 2310 C CA . THR A 1 302 ? 63.186 54.263 121.574 1.00 22.85 658 THR A CA 1
ATOM 2311 C C . THR A 1 302 ? 62.736 54.612 120.157 1.00 28.44 658 THR A C 1
ATOM 2312 O O . THR A 1 302 ? 62.328 53.719 119.410 1.00 42.06 658 THR A O 1
ATOM 2316 N N . THR A 1 303 ? 62.831 55.875 119.766 1.00 29.83 659 THR A N 1
ATOM 2317 C CA . THR A 1 303 ? 62.605 56.271 118.380 1.00 30.38 659 THR A CA 1
ATOM 2318 C C . THR A 1 303 ? 63.675 55.672 117.476 1.00 34.09 659 THR A C 1
ATOM 2319 O O . THR A 1 303 ? 64.869 55.941 117.682 1.00 33.12 659 THR A O 1
ATOM 2323 N N . PRO A 1 304 ? 63.304 54.872 116.474 1.00 34.93 660 PRO A N 1
ATOM 2324 C CA . PRO A 1 304 ? 64.317 54.261 115.599 1.00 32.69 660 PRO A CA 1
ATOM 2325 C C . PRO A 1 304 ? 65.038 55.308 114.763 1.00 30.62 660 PRO A C 1
ATOM 2326 O O . PRO A 1 304 ? 64.438 56.289 114.317 1.00 30.67 660 PRO A O 1
ATOM 2330 N N . VAL A 1 305 ? 66.347 55.094 114.558 1.00 23.15 661 VAL A N 1
ATOM 2331 C CA . VAL A 1 305 ? 67.184 55.989 113.767 1.00 20.32 661 VAL A CA 1
ATOM 2332 C C . VAL A 1 305 ? 68.077 55.156 112.856 1.00 26.53 661 VAL A C 1
ATOM 2333 O O . VAL A 1 305 ? 68.406 54.008 113.153 1.00 28.54 661 VAL A O 1
ATOM 2337 N N . THR A 1 306 ? 68.460 55.748 111.727 1.00 27.77 662 THR A N 1
ATOM 2338 C CA . THR A 1 306 ? 69.454 55.151 110.853 1.00 27.53 662 THR A CA 1
ATOM 2339 C C . THR A 1 306 ? 70.839 55.229 111.496 1.00 34.12 662 THR A C 1
ATOM 2340 O O . THR A 1 306 ? 71.077 55.989 112.436 1.00 35.88 662 THR A O 1
ATOM 2344 N N . THR A 1 307 ? 71.767 54.435 110.960 1.00 39.79 663 THR A N 1
ATOM 2345 C CA . THR A 1 307 ? 73.142 54.475 111.450 1.00 35.88 663 THR A CA 1
ATOM 2346 C C . THR A 1 307 ? 73.758 55.854 111.262 1.00 33.26 663 THR A C 1
ATOM 2347 O O . THR A 1 307 ? 74.495 56.339 112.131 1.00 26.49 663 THR A O 1
ATOM 2351 N N . GLU A 1 308 ? 73.478 56.493 110.121 1.00 31.17 664 GLU A N 1
ATOM 2352 C CA . GLU A 1 308 ? 74.040 57.811 109.853 1.00 22.15 664 GLU A CA 1
ATOM 2353 C C . GLU A 1 308 ? 73.509 58.845 110.836 1.00 32.24 664 GLU A C 1
ATOM 2354 O O . GLU A 1 308 ? 74.261 59.717 111.300 1.00 30.11 664 GLU A O 1
ATOM 2360 N N . GLU A 1 309 ? 72.207 58.786 111.142 1.00 26.29 665 GLU A N 1
ATOM 2361 C CA . GLU A 1 309 ? 71.654 59.721 112.112 1.00 25.41 665 GLU A CA 1
ATOM 2362 C C . GLU A 1 309 ? 72.321 59.533 113.462 1.00 25.71 665 GLU A C 1
ATOM 2363 O O . GLU A 1 309 ? 72.663 60.510 114.137 1.00 26.43 665 GLU A O 1
ATOM 2369 N N . TYR A 1 310 ? 72.559 58.277 113.846 1.00 24.90 666 TYR A N 1
ATOM 2370 C CA . TYR A 1 310 ? 73.168 57.994 115.135 1.00 26.04 666 TYR A CA 1
ATOM 2371 C C . TYR A 1 310 ? 74.586 58.554 115.236 1.00 30.18 666 TYR A C 1
ATOM 2372 O O . TYR A 1 310 ? 75.038 58.885 116.337 1.00 32.43 666 TYR A O 1
ATOM 2381 N N . LYS A 1 311 ? 75.304 58.657 114.114 1.00 29.42 667 LYS A N 1
ATOM 2382 C CA . LYS A 1 311 ? 76.643 59.243 114.144 1.00 22.50 667 LYS A CA 1
ATOM 2383 C C . LYS A 1 311 ? 76.602 60.658 114.691 1.00 27.03 667 LYS A C 1
ATOM 2384 O O . LYS A 1 311 ? 77.566 61.115 115.307 1.00 34.79 667 LYS A O 1
ATOM 2390 N N . LEU A 1 312 ? 75.503 61.370 114.460 1.00 30.21 668 LEU A N 1
ATOM 2391 C CA . LEU A 1 312 ? 75.333 62.719 114.974 1.00 23.64 668 LEU A CA 1
ATOM 2392 C C . LEU A 1 312 ? 74.627 62.730 116.320 1.00 23.14 668 LEU A C 1
ATOM 2393 O O . LEU A 1 312 ? 74.916 63.585 117.165 1.00 22.21 668 LEU A O 1
ATOM 2398 N N . LEU A 1 313 ? 73.721 61.781 116.544 1.00 18.30 669 LEU A N 1
ATOM 2399 C CA . LEU A 1 313 ? 72.929 61.789 117.771 1.00 21.49 669 LEU A CA 1
ATOM 2400 C C . LEU A 1 313 ? 73.768 61.373 118.963 1.00 17.07 669 LEU A C 1
ATOM 2401 O O . LEU A 1 313 ? 73.620 61.924 120.059 1.00 25.76 669 LEU A O 1
ATOM 2406 N N . LYS A 1 314 ? 74.668 60.414 118.766 1.00 14.22 670 LYS A N 1
ATOM 2407 C CA . LYS A 1 314 ? 75.420 59.888 119.904 1.00 19.67 670 LYS A CA 1
ATOM 2408 C C . LYS A 1 314 ? 76.339 60.934 120.533 1.00 25.96 670 LYS A C 1
ATOM 2409 O O . LYS A 1 314 ? 76.279 61.103 121.764 1.00 30.67 670 LYS A O 1
ATOM 2415 N N . PRO A 1 315 ? 77.192 61.661 119.788 1.00 21.13 671 PRO A N 1
ATOM 2416 C CA . PRO A 1 315 ? 77.971 62.739 120.434 1.00 16.84 671 PRO A CA 1
ATOM 2417 C C . PRO A 1 315 ? 77.115 63.883 120.955 1.00 27.72 671 PRO A C 1
ATOM 2418 O O . PRO A 1 315 ? 77.466 64.503 121.972 1.00 25.33 671 PRO A O 1
ATOM 2422 N N . LEU A 1 316 ? 75.998 64.180 120.288 1.00 17.16 672 LEU A N 1
ATOM 2423 C CA . LEU A 1 316 ? 75.041 65.137 120.819 1.00 14.31 672 LEU A CA 1
ATOM 2424 C C . LEU A 1 316 ? 74.651 64.799 122.256 1.00 17.89 672 LEU A C 1
ATOM 2425 O O . LEU A 1 316 ? 74.790 65.633 123.165 1.00 25.42 672 LEU A O 1
ATOM 2430 N N . ARG A 1 317 ? 74.145 63.578 122.477 1.00 15.86 673 ARG A N 1
ATOM 2431 C CA . ARG A 1 317 ? 73.715 63.184 123.822 1.00 15.39 673 ARG A CA 1
ATOM 2432 C C . ARG A 1 317 ? 74.860 63.245 124.806 1.00 19.19 673 ARG A C 1
ATOM 2433 O O . ARG A 1 317 ? 74.676 63.649 125.962 1.00 17.37 673 ARG A O 1
ATOM 2441 N N . ASN A 1 318 ? 76.050 62.830 124.359 1.00 13.35 674 ASN A N 1
ATOM 2442 C CA . ASN A 1 318 ? 77.233 62.854 125.205 1.00 24.72 674 ASN A CA 1
ATOM 2443 C C . ASN A 1 318 ? 77.575 64.269 125.656 1.00 20.73 674 ASN A C 1
ATOM 2444 O O . ASN A 1 318 ? 77.964 64.481 126.813 1.00 26.04 674 ASN A O 1
ATOM 2449 N N . LYS A 1 319 ? 77.440 65.253 124.763 1.00 13.62 675 LYS A N 1
ATOM 2450 C CA . LYS A 1 319 ? 77.773 66.622 125.138 1.00 22.65 675 LYS A CA 1
ATOM 2451 C C . LYS A 1 319 ? 76.719 67.217 126.055 1.00 24.95 675 LYS A C 1
ATOM 2452 O O . LYS A 1 319 ? 77.056 67.964 126.985 1.00 21.63 675 LYS A O 1
ATOM 2458 N N . ILE A 1 320 ? 75.438 66.912 125.810 1.00 19.88 676 ILE A N 1
ATOM 2459 C CA . ILE A 1 320 ? 74.382 67.407 126.695 1.00 14.47 676 ILE A CA 1
ATOM 2460 C C . ILE A 1 320 ? 74.640 66.947 128.116 1.00 20.83 676 ILE A C 1
ATOM 2461 O O . ILE A 1 320 ? 74.630 67.741 129.066 1.00 22.53 676 ILE A O 1
ATOM 2466 N N . PHE A 1 321 ? 74.862 65.646 128.277 1.00 14.40 677 PHE A N 1
ATOM 2467 C CA . PHE A 1 321 ? 75.044 65.076 129.602 1.00 24.87 677 PHE A CA 1
ATOM 2468 C C . PHE A 1 321 ? 76.290 65.636 130.283 1.00 30.07 677 PHE A C 1
ATOM 2469 O O . PHE A 1 321 ? 76.246 66.012 131.457 1.00 33.67 677 PHE A O 1
ATOM 2477 N N . LYS A 1 322 ? 77.421 65.682 129.560 1.00 28.74 678 LYS A N 1
ATOM 2478 C CA . LYS A 1 322 ? 78.683 66.124 130.155 1.00 26.52 678 LYS A CA 1
ATOM 2479 C C . LYS A 1 322 ? 78.632 67.592 130.556 1.00 25.16 678 LYS A C 1
ATOM 2480 O O . LYS A 1 322 ? 79.181 67.979 131.595 1.00 35.62 678 LYS A O 1
ATOM 2486 N N . ARG A 1 323 ? 77.977 68.425 129.744 1.00 15.22 679 ARG A N 1
ATOM 2487 C CA . ARG A 1 323 ? 77.946 69.857 129.972 1.00 18.26 679 ARG A CA 1
ATOM 2488 C C . ARG A 1 323 ? 76.794 70.302 130.844 1.00 20.32 679 ARG A C 1
ATOM 2489 O O . ARG A 1 323 ? 76.821 71.436 131.333 1.00 25.68 679 ARG A O 1
ATOM 2497 N N . MET A 1 324 ? 75.771 69.474 131.006 1.00 22.56 680 MET A N 1
ATOM 2498 C CA . MET A 1 324 ? 74.633 69.872 131.812 1.00 18.50 680 MET A CA 1
ATOM 2499 C C . MET A 1 324 ? 75.083 69.994 133.259 1.00 21.22 680 MET A C 1
ATOM 2500 O O . MET A 1 324 ? 75.693 69.061 133.789 1.00 26.93 680 MET A O 1
ATOM 2505 N N . PRO A 1 325 ? 74.828 71.117 133.919 1.00 21.40 681 PRO A N 1
ATOM 2506 C CA . PRO A 1 325 ? 75.157 71.223 135.350 1.00 24.99 681 PRO A CA 1
ATOM 2507 C C . PRO A 1 325 ? 74.559 70.074 136.157 1.00 23.61 681 PRO A C 1
ATOM 2508 O O . PRO A 1 325 ? 73.400 69.703 135.987 1.00 33.48 681 PRO A O 1
ATOM 2512 N N . SER A 1 326 ? 75.375 69.507 137.042 1.00 26.53 682 SER A N 1
ATOM 2513 C CA . SER A 1 326 ? 74.972 68.353 137.841 1.00 29.28 682 SER A CA 1
ATOM 2514 C C . SER A 1 326 ? 73.620 68.550 138.525 1.00 26.14 682 SER A C 1
ATOM 2515 O O . SER A 1 326 ? 72.761 67.664 138.479 1.00 30.46 682 SER A O 1
ATOM 2518 N N . GLU A 1 327 ? 73.433 69.691 139.202 1.00 20.60 683 GLU A N 1
ATOM 2519 C CA . GLU A 1 327 ? 72.220 69.897 139.996 1.00 25.30 683 GLU A CA 1
ATOM 2520 C C . GLU A 1 327 ? 70.961 69.908 139.133 1.00 28.22 683 GLU A C 1
ATOM 2521 O O . GLU A 1 327 ? 69.904 69.458 139.586 1.00 26.07 683 GLU A O 1
ATOM 2527 N N . VAL A 1 328 ? 71.054 70.396 137.890 1.00 24.82 684 VAL A N 1
ATOM 2528 C CA . VAL A 1 328 ? 69.916 70.331 136.979 1.00 20.18 684 VAL A CA 1
ATOM 2529 C C . VAL A 1 328 ? 69.642 68.886 136.586 1.00 27.64 684 VAL A C 1
ATOM 2530 O O . VAL A 1 328 ? 68.491 68.438 136.577 1.00 25.10 684 VAL A O 1
ATOM 2534 N N . ILE A 1 329 ? 70.691 68.126 136.276 1.00 32.30 685 ILE A N 1
ATOM 2535 C CA . ILE A 1 329 ? 70.514 66.698 136.020 1.00 27.06 685 ILE A CA 1
ATOM 2536 C C . ILE A 1 329 ? 69.796 66.037 137.182 1.00 20.82 685 ILE A C 1
ATOM 2537 O O . ILE A 1 329 ? 68.903 65.209 136.984 1.00 26.97 685 ILE A O 1
ATOM 2542 N N . GLN A 1 330 ? 70.157 66.402 138.411 1.00 25.91 686 GLN A N 1
ATOM 2543 C CA . GLN A 1 330 ? 69.492 65.815 139.571 1.00 27.95 686 GLN A CA 1
ATOM 2544 C C . GLN A 1 330 ? 68.021 66.228 139.657 1.00 26.21 686 GLN A C 1
ATOM 2545 O O . GLN A 1 330 ? 67.152 65.394 139.927 1.00 36.72 686 GLN A O 1
ATOM 2551 N N . LEU A 1 331 ? 67.718 67.502 139.410 1.00 25.69 687 LEU A N 1
ATOM 2552 C CA . LEU A 1 331 ? 66.346 67.968 139.564 1.00 32.17 687 LEU A CA 1
ATOM 2553 C C . LEU A 1 331 ? 65.406 67.479 138.460 1.00 33.19 687 LEU A C 1
ATOM 2554 O O . LEU A 1 331 ? 64.201 67.395 138.703 1.00 27.80 687 LEU A O 1
ATOM 2559 N N . TYR A 1 332 ? 65.930 67.111 137.283 1.00 23.27 688 TYR A N 1
ATOM 2560 C CA . TYR A 1 332 ? 65.123 66.848 136.101 1.00 16.58 688 TYR A CA 1
ATOM 2561 C C . TYR A 1 332 ? 65.436 65.499 135.458 1.00 22.37 688 TYR A C 1
ATOM 2562 O O . TYR A 1 332 ? 65.184 65.321 134.251 1.00 26.87 688 TYR A O 1
ATOM 2571 N N . THR A 1 333 ? 65.990 64.554 136.222 1.00 20.92 689 THR A N 1
ATOM 2572 C CA . THR A 1 333 ? 66.388 63.265 135.661 1.00 22.22 689 THR A CA 1
ATOM 2573 C C . THR A 1 333 ? 65.233 62.606 134.926 1.00 20.99 689 THR A C 1
ATOM 2574 O O . THR A 1 333 ? 65.341 62.291 133.738 1.00 21.57 689 THR A O 1
ATOM 2578 N N . LEU A 1 334 ? 64.110 62.409 135.629 1.00 22.07 690 LEU A N 1
ATOM 2579 C CA . LEU A 1 334 ? 62.922 61.785 135.047 1.00 21.63 690 LEU A CA 1
ATOM 2580 C C . LEU A 1 334 ? 62.462 62.529 133.799 1.00 25.28 690 LEU A C 1
ATOM 2581 O O . LEU A 1 334 ? 62.139 61.914 132.775 1.00 23.29 690 LEU A O 1
ATOM 2586 N N . THR A 1 335 ? 62.393 63.865 133.886 1.00 20.83 691 THR A N 1
ATOM 2587 C CA . THR A 1 335 ? 61.970 64.683 132.752 1.00 19.98 691 THR A CA 1
ATOM 2588 C C . THR A 1 335 ? 62.881 64.454 131.551 1.00 16.13 691 THR A C 1
ATOM 2589 O O . THR A 1 335 ? 62.413 64.094 130.465 1.00 27.69 691 THR A O 1
ATOM 2593 N N . MET A 1 336 ? 64.199 64.620 131.741 1.00 24.75 692 MET A N 1
ATOM 2594 C CA . MET A 1 336 ? 65.161 64.418 130.653 1.00 18.96 692 MET A CA 1
ATOM 2595 C C . MET A 1 336 ? 65.239 62.976 130.179 1.00 20.32 692 MET A C 1
ATOM 2596 O O . MET A 1 336 ? 65.677 62.742 129.047 1.00 28.39 692 MET A O 1
ATOM 2601 N N . SER A 1 337 ? 64.849 62.000 131.012 1.00 25.64 693 SER A N 1
ATOM 2602 C CA . SER A 1 337 ? 64.861 60.599 130.581 1.00 23.68 693 SER A CA 1
ATOM 2603 C C . SER A 1 337 ? 64.020 60.380 129.335 1.00 19.70 693 SER A C 1
ATOM 2604 O O . SER A 1 337 ? 64.192 59.365 128.648 1.00 20.10 693 SER A O 1
ATOM 2607 N N . ARG A 1 338 ? 63.064 61.271 129.065 1.00 23.79 694 ARG A N 1
ATOM 2608 C CA . ARG A 1 338 ? 62.287 61.152 127.839 1.00 25.57 694 ARG A CA 1
ATOM 2609 C C . ARG A 1 338 ? 63.183 61.075 126.614 1.00 25.60 694 ARG A C 1
ATOM 2610 O O . ARG A 1 338 ? 62.865 60.364 125.659 1.00 32.00 694 ARG A O 1
ATOM 2618 N N . PHE A 1 339 ? 64.319 61.779 126.633 1.00 22.66 695 PHE A N 1
ATOM 2619 C CA . PHE A 1 339 ? 65.184 61.874 125.466 1.00 19.27 695 PHE A CA 1
ATOM 2620 C C . PHE A 1 339 ? 66.596 61.368 125.748 1.00 17.05 695 PHE A C 1
ATOM 2621 O O . PHE A 1 339 ? 67.264 60.883 124.841 1.00 22.49 695 PHE A O 1
ATOM 2629 N N . LEU A 1 340 ? 67.066 61.479 126.985 1.00 22.37 696 LEU A N 1
ATOM 2630 C CA . LEU A 1 340 ? 68.409 61.043 127.353 1.00 23.78 696 LEU A CA 1
ATOM 2631 C C . LEU A 1 340 ? 68.331 59.690 128.023 1.00 27.55 696 LEU A C 1
ATOM 2632 O O . LEU A 1 340 ? 67.567 59.552 128.985 1.00 20.67 696 LEU A O 1
ATOM 2637 N N . PRO A 1 341 ? 69.091 58.683 127.597 1.00 28.05 697 PRO A N 1
ATOM 2638 C CA . PRO A 1 341 ? 69.090 57.415 128.344 1.00 18.63 697 PRO A CA 1
ATOM 2639 C C . PRO A 1 341 ? 69.880 57.529 129.635 1.00 22.05 697 PRO A C 1
ATOM 2640 O O . PRO A 1 341 ? 70.993 56.995 129.742 1.00 20.60 697 PRO A O 1
ATOM 2644 N N . ILE A 1 342 ? 69.330 58.246 130.614 1.00 32.13 698 ILE A N 1
ATOM 2645 C CA . ILE A 1 342 ? 69.997 58.420 131.898 1.00 36.52 698 ILE A CA 1
ATOM 2646 C C . ILE A 1 342 ? 69.673 57.229 132.775 1.00 40.00 698 ILE A C 1
ATOM 2647 O O . ILE A 1 342 ? 68.537 56.738 132.782 1.00 40.54 698 ILE A O 1
ATOM 2652 N N . SER A 1 343 ? 70.658 56.777 133.539 1.00 46.64 699 SER A N 1
ATOM 2653 C CA . SER A 1 343 ? 70.448 55.716 134.510 1.00 55.10 699 SER A CA 1
ATOM 2654 C C . SER A 1 343 ? 70.958 56.140 135.879 1.00 68.75 699 SER A C 1
ATOM 2655 O O . SER A 1 343 ? 71.851 56.983 136.005 1.00 65.77 699 SER A O 1
ATOM 2658 N N . LYS A 1 344 ? 70.369 55.535 136.907 1.00 84.54 700 LYS A N 1
ATOM 2659 C CA . LYS A 1 344 ? 70.821 55.692 138.284 1.00 95.23 700 LYS A CA 1
ATOM 2660 C C . LYS A 1 344 ? 71.825 54.588 138.602 1.00 105.01 700 LYS A C 1
ATOM 2661 O O . LYS A 1 344 ? 71.498 53.398 138.501 1.00 100.26 700 LYS A O 1
ATOM 2667 N N . ASN A 1 345 ? 73.041 54.974 138.979 1.00 121.52 701 ASN A N 1
ATOM 2668 C CA . ASN A 1 345 ? 74.077 54.014 139.333 1.00 137.08 701 ASN A CA 1
ATOM 2669 C C . ASN A 1 345 ? 74.215 53.912 140.849 1.00 142.60 701 ASN A C 1
ATOM 2670 O O . ASN A 1 345 ? 73.948 54.865 141.587 1.00 151.32 701 ASN A O 1
ATOM 2675 N N . ARG A 1 346 ? 74.636 52.739 141.307 1.00 132.81 702 ARG A N 1
ATOM 2676 C CA . ARG A 1 346 ? 74.900 52.497 142.714 1.00 123.58 702 ARG A CA 1
ATOM 2677 C C . ARG A 1 346 ? 75.804 52.593 143.939 1.00 123.23 702 ARG A C 1
ATOM 2678 O O . ARG A 1 346 ? 75.344 52.745 145.074 1.00 118.33 702 ARG A O 1
ATOM 2686 N N . MET A 1 347 ? 77.114 52.494 143.688 1.00 126.72 703 MET A N 1
ATOM 2687 C CA . MET A 1 347 ? 78.146 52.481 144.733 1.00 127.48 703 MET A CA 1
ATOM 2688 C C . MET A 1 347 ? 78.412 53.982 144.814 1.00 126.28 703 MET A C 1
ATOM 2689 O O . MET A 1 347 ? 78.652 54.523 145.896 1.00 118.72 703 MET A O 1
ATOM 2694 N N . SER A 1 348 ? 78.366 54.663 143.666 1.00 133.09 704 SER A N 1
ATOM 2695 C CA . SER A 1 348 ? 78.565 56.108 143.600 1.00 140.28 704 SER A CA 1
ATOM 2696 C C . SER A 1 348 ? 77.478 57.178 143.678 1.00 140.25 704 SER A C 1
ATOM 2697 O O . SER A 1 348 ? 77.774 58.347 143.950 1.00 143.36 704 SER A O 1
ATOM 2700 N N . GLU A 1 349 ? 76.222 56.783 143.437 1.00 137.09 705 GLU A N 1
ATOM 2701 C CA . GLU A 1 349 ? 75.070 57.693 143.464 1.00 128.80 705 GLU A CA 1
ATOM 2702 C C . GLU A 1 349 ? 75.252 58.843 142.473 1.00 124.88 705 GLU A C 1
ATOM 2703 O O . GLU A 1 349 ? 75.042 60.016 142.791 1.00 124.79 705 GLU A O 1
ATOM 2709 N N . ASN A 1 350 ? 75.650 58.489 141.254 1.00 116.82 706 ASN A N 1
ATOM 2710 C CA . ASN A 1 350 ? 75.851 59.442 140.175 1.00 107.91 706 ASN A CA 1
ATOM 2711 C C . ASN A 1 350 ? 74.991 59.012 138.995 1.00 91.71 706 ASN A C 1
ATOM 2712 O O . ASN A 1 350 ? 75.021 57.828 138.611 1.00 97.58 706 ASN A O 1
ATOM 2717 N N . PRO A 1 351 ? 74.217 59.916 138.398 1.00 76.32 707 PRO A N 1
ATOM 2718 C CA . PRO A 1 351 ? 73.549 59.571 137.138 1.00 69.22 707 PRO A CA 1
ATOM 2719 C C . PRO A 1 351 ? 74.584 59.319 136.050 1.00 64.39 707 PRO A C 1
ATOM 2720 O O . PRO A 1 351 ? 75.636 59.964 136.000 1.00 68.24 707 PRO A O 1
ATOM 2724 N N . GLN A 1 352 ? 74.296 58.346 135.196 1.00 50.40 708 GLN A N 1
ATOM 2725 C CA . GLN A 1 352 ? 75.195 57.978 134.118 1.00 45.81 708 GLN A CA 1
ATOM 2726 C C . GLN A 1 352 ? 74.422 57.954 132.811 1.00 33.84 708 GLN A C 1
ATOM 2727 O O . GLN A 1 352 ? 73.204 57.747 132.797 1.00 30.32 708 GLN A O 1
ATOM 2733 N N . LEU A 1 353 ? 75.144 58.149 131.713 1.00 28.02 709 LEU A N 1
ATOM 2734 C CA . LEU A 1 353 ? 74.566 58.090 130.379 1.00 31.48 709 LEU A CA 1
ATOM 2735 C C . LEU A 1 353 ? 74.804 56.713 129.776 1.00 35.07 709 LEU A C 1
ATOM 2736 O O . LEU A 1 353 ? 75.953 56.313 129.570 1.00 29.83 709 LEU A O 1
ATOM 2741 N N . LEU A 1 354 ? 73.726 55.992 129.496 1.00 32.03 710 LEU A N 1
ATOM 2742 C CA . LEU A 1 354 ? 73.860 54.722 128.805 1.00 26.25 710 LEU A CA 1
ATOM 2743 C C . LEU A 1 354 ? 73.982 54.951 127.304 1.00 30.94 710 LEU A C 1
ATOM 2744 O O . LEU A 1 354 ? 73.549 55.971 126.767 1.00 34.10 710 LEU A O 1
ATOM 2749 N N . GLN A 1 355 ? 74.578 53.989 126.621 1.00 39.05 711 GLN A N 1
ATOM 2750 C CA . GLN A 1 355 ? 74.531 53.928 125.166 1.00 33.60 711 GLN A CA 1
ATOM 2751 C C . GLN A 1 355 ? 73.408 52.970 124.793 1.00 43.60 711 GLN A C 1
ATOM 2752 O O . GLN A 1 355 ? 73.510 51.758 125.011 1.00 53.98 711 GLN A O 1
ATOM 2758 N N . GLU A 1 356 ? 72.332 53.520 124.249 1.00 37.28 712 GLU A N 1
ATOM 2759 C CA . GLU A 1 356 ? 71.089 52.789 124.066 1.00 28.79 712 GLU A CA 1
ATOM 2760 C C . GLU A 1 356 ? 70.355 53.455 122.920 1.00 29.32 712 GLU A C 1
ATOM 2761 O O . GLU A 1 356 ? 70.069 54.652 122.992 1.00 30.45 712 GLU A O 1
ATOM 2767 N N . GLN A 1 357 ? 70.086 52.709 121.854 1.00 29.42 713 GLN A N 1
ATOM 2768 C CA . GLN A 1 357 ? 69.378 53.303 120.730 1.00 24.93 713 GLN A CA 1
ATOM 2769 C C . GLN A 1 357 ? 68.716 52.222 119.900 1.00 18.83 713 GLN A C 1
ATOM 2770 O O . GLN A 1 357 ? 69.322 51.193 119.621 1.00 23.70 713 GLN A O 1
ATOM 2776 N N . ALA A 1 358 ? 67.479 52.483 119.502 1.00 20.05 714 ALA A N 1
ATOM 2777 C CA . ALA A 1 358 ? 66.793 51.691 118.494 1.00 16.22 714 ALA A CA 1
ATOM 2778 C C . ALA A 1 358 ? 67.230 52.127 117.097 1.00 27.55 714 ALA A C 1
ATOM 2779 O O . ALA A 1 358 ? 67.176 53.319 116.770 1.00 30.22 714 ALA A O 1
ATOM 2781 N N . PHE A 1 359 ? 67.621 51.161 116.262 1.00 29.76 715 PHE A N 1
ATOM 2782 C CA . PHE A 1 359 ? 68.024 51.411 114.881 1.00 29.08 715 PHE A CA 1
ATOM 2783 C C . PHE A 1 359 ? 67.033 50.812 113.890 1.00 38.20 715 PHE A C 1
ATOM 2784 O O . PHE A 1 359 ? 66.549 49.691 114.080 1.00 48.78 715 PHE A O 1
ATOM 2792 N N . TYR A 1 360 ? 66.742 51.562 112.824 1.00 37.35 716 TYR A N 1
ATOM 2793 C CA . TYR A 1 360 ? 66.187 50.964 111.619 1.00 29.89 716 TYR A CA 1
ATOM 2794 C C . TYR A 1 360 ? 67.175 49.950 111.050 1.00 43.61 716 TYR A C 1
ATOM 2795 O O . TYR A 1 360 ? 68.373 49.989 111.342 1.00 43.08 716 TYR A O 1
ATOM 2804 N N . ASP A 1 361 ? 66.659 49.037 110.218 1.00 52.36 717 ASP A N 1
ATOM 2805 C CA . ASP A 1 361 ? 67.487 48.045 109.510 1.00 47.13 717 ASP A CA 1
ATOM 2806 C C . ASP A 1 361 ? 67.872 48.515 108.103 1.00 55.70 717 ASP A C 1
ATOM 2807 O O . ASP A 1 361 ? 67.137 49.267 107.454 1.00 56.91 717 ASP A O 1
ATOM 2812 N N . ASP A 1 372 ? 55.117 39.995 107.424 1.00 82.76 728 ASP A N 1
ATOM 2813 C CA . ASP A 1 372 ? 53.923 40.099 106.597 1.00 85.60 728 ASP A CA 1
ATOM 2814 C C . ASP A 1 372 ? 52.822 39.198 107.130 1.00 82.13 728 ASP A C 1
ATOM 2815 O O . ASP A 1 372 ? 51.717 39.653 107.419 1.00 92.15 728 ASP A O 1
ATOM 2820 N N . SER A 1 373 ? 53.167 37.914 107.252 1.00 71.87 729 SER A N 1
ATOM 2821 C CA . SER A 1 373 ? 52.213 36.863 107.600 1.00 63.27 729 SER A CA 1
ATOM 2822 C C . SER A 1 373 ? 51.284 37.271 108.744 1.00 65.96 729 SER A C 1
ATOM 2823 O O . SER A 1 373 ? 50.057 37.138 108.641 1.00 65.72 729 SER A O 1
ATOM 2826 N N . ILE A 1 374 ? 51.849 37.772 109.848 1.00 61.04 730 ILE A N 1
ATOM 2827 C CA . ILE A 1 374 ? 51.019 38.155 110.990 1.00 54.42 730 ILE A CA 1
ATOM 2828 C C . ILE A 1 374 ? 50.354 39.502 110.747 1.00 57.28 730 ILE A C 1
ATOM 2829 O O . ILE A 1 374 ? 49.189 39.703 111.106 1.00 53.56 730 ILE A O 1
ATOM 2834 N N . ALA A 1 375 ? 51.085 40.447 110.145 1.00 66.08 731 ALA A N 1
ATOM 2835 C CA . ALA A 1 375 ? 50.529 41.770 109.865 1.00 59.73 731 ALA A CA 1
ATOM 2836 C C . ALA A 1 375 ? 49.245 41.670 109.049 1.00 61.29 731 ALA A C 1
ATOM 2837 O O . ALA A 1 375 ? 48.233 42.300 109.376 1.00 61.76 731 ALA A O 1
ATOM 2839 N N . LYS A 1 376 ? 49.263 40.860 107.991 1.00 59.68 732 LYS A N 1
ATOM 2840 C CA . LYS A 1 376 ? 48.100 40.760 107.124 1.00 63.28 732 LYS A CA 1
ATOM 2841 C C . LYS A 1 376 ? 46.930 40.085 107.825 1.00 69.30 732 LYS A C 1
ATOM 2842 O O . LYS A 1 376 ? 45.772 40.395 107.522 1.00 75.20 732 LYS A O 1
ATOM 2848 N N . LEU A 1 377 ? 47.200 39.190 108.780 1.00 65.37 733 LEU A N 1
ATOM 2849 C CA . LEU A 1 377 ? 46.114 38.575 109.538 1.00 63.87 733 LEU A CA 1
ATOM 2850 C C . LEU A 1 377 ? 45.408 39.595 110.422 1.00 57.38 733 LEU A C 1
ATOM 2851 O O . LEU A 1 377 ? 44.175 39.576 110.542 1.00 60.26 733 LEU A O 1
ATOM 2856 N N . GLU A 1 378 ? 46.169 40.493 111.050 1.00 44.65 734 GLU A N 1
ATOM 2857 C CA . GLU A 1 378 ? 45.558 41.522 111.877 1.00 49.11 734 GLU A CA 1
ATOM 2858 C C . GLU A 1 378 ? 45.116 42.729 111.070 1.00 57.77 734 GLU A C 1
ATOM 2859 O O . GLU A 1 378 ? 44.295 43.509 111.562 1.00 56.08 734 GLU A O 1
ATOM 2865 N N . ASN A 1 379 ? 45.635 42.904 109.851 1.00 69.61 735 ASN A N 1
ATOM 2866 C CA . ASN A 1 379 ? 45.039 43.882 108.946 1.00 77.57 735 ASN A CA 1
ATOM 2867 C C . ASN A 1 379 ? 43.649 43.439 108.511 1.00 79.70 735 ASN A C 1
ATOM 2868 O O . ASN A 1 379 ? 42.755 44.273 108.335 1.00 85.81 735 ASN A O 1
ATOM 2873 N N . GLN A 1 380 ? 43.442 42.129 108.345 1.00 72.49 736 GLN A N 1
ATOM 2874 C CA . GLN A 1 380 ? 42.089 41.621 108.137 1.00 70.50 736 GLN A CA 1
ATOM 2875 C C . GLN A 1 380 ? 41.216 41.892 109.349 1.00 75.70 736 GLN A C 1
ATOM 2876 O O . GLN A 1 380 ? 40.082 42.363 109.220 1.00 78.80 736 GLN A O 1
ATOM 2882 N N . LEU A 1 381 ? 41.714 41.562 110.542 1.00 78.40 737 LEU A N 1
ATOM 2883 C CA . LEU A 1 381 ? 40.911 41.766 111.739 1.00 76.62 737 LEU A CA 1
ATOM 2884 C C . LEU A 1 381 ? 40.639 43.245 111.962 1.00 79.07 737 LEU A C 1
ATOM 2885 O O . LEU A 1 381 ? 39.533 43.623 112.365 1.00 81.39 737 LEU A O 1
ATOM 2890 N N . LYS A 1 382 ? 41.632 44.097 111.696 1.00 79.89 738 LYS A N 1
ATOM 2891 C CA . LYS A 1 382 ? 41.389 45.531 111.745 1.00 80.86 738 LYS A CA 1
ATOM 2892 C C . LYS A 1 382 ? 40.288 45.918 110.767 1.00 93.57 738 LYS A C 1
ATOM 2893 O O . LYS A 1 382 ? 39.486 46.817 111.045 1.00 97.56 738 LYS A O 1
ATOM 2899 N N . ARG A 1 383 ? 40.222 45.228 109.626 1.00 98.89 739 ARG A N 1
ATOM 2900 C CA . ARG A 1 383 ? 39.157 45.465 108.656 1.00 97.42 739 ARG A CA 1
ATOM 2901 C C . ARG A 1 383 ? 37.814 44.980 109.193 1.00 97.32 739 ARG A C 1
ATOM 2902 O O . ARG A 1 383 ? 36.857 45.756 109.296 1.00 108.72 739 ARG A O 1
ATOM 2910 N N . GLU A 1 384 ? 37.726 43.694 109.547 1.00 86.26 740 GLU A N 1
ATOM 2911 C CA . GLU A 1 384 ? 36.470 43.098 109.996 1.00 88.53 740 GLU A CA 1
ATOM 2912 C C . GLU A 1 384 ? 36.397 43.256 111.509 1.00 96.37 740 GLU A C 1
ATOM 2913 O O . GLU A 1 384 ? 37.344 43.717 112.155 1.00 89.87 740 GLU A O 1
ATOM 2919 N N . GLY A 1 385 ? 35.268 42.858 112.082 1.00 109.16 741 GLY A N 1
ATOM 2920 C CA . GLY A 1 385 ? 35.093 42.953 113.512 1.00 110.38 741 GLY A CA 1
ATOM 2921 C C . GLY A 1 385 ? 35.891 42.233 114.576 1.00 106.12 741 GLY A C 1
ATOM 2922 O O . GLY A 1 385 ? 35.897 40.997 114.647 1.00 111.39 741 GLY A O 1
ATOM 2923 N N . VAL A 1 386 ? 36.580 43.008 115.415 1.00 84.94 742 VAL A N 1
ATOM 2924 C CA . VAL A 1 386 ? 36.924 42.491 116.734 1.00 70.77 742 VAL A CA 1
ATOM 2925 C C . VAL A 1 386 ? 35.644 42.056 117.438 1.00 73.27 742 VAL A C 1
ATOM 2926 O O . VAL A 1 386 ? 35.656 41.138 118.265 1.00 76.94 742 VAL A O 1
ATOM 2930 N N . ASP A 1 387 ? 34.508 42.661 117.057 1.00 74.53 743 ASP A N 1
ATOM 2931 C CA . ASP A 1 387 ? 33.209 42.359 117.657 1.00 67.00 743 ASP A CA 1
ATOM 2932 C C . ASP A 1 387 ? 32.826 40.893 117.494 1.00 60.71 743 ASP A C 1
ATOM 2933 O O . ASP A 1 387 ? 32.205 40.306 118.389 1.00 55.93 743 ASP A O 1
ATOM 2938 N N . LYS A 1 388 ? 33.159 40.291 116.349 1.00 65.54 744 LYS A N 1
ATOM 2939 C CA . LYS A 1 388 ? 32.855 38.877 116.141 1.00 66.67 744 LYS A CA 1
ATOM 2940 C C . LYS A 1 388 ? 33.644 38.007 117.115 1.00 70.83 744 LYS A C 1
ATOM 2941 O O . LYS A 1 388 ? 33.073 37.177 117.833 1.00 71.31 744 LYS A O 1
ATOM 2947 N N . ILE A 1 389 ? 34.968 38.190 117.151 1.00 65.37 745 ILE A N 1
ATOM 2948 C CA . ILE A 1 389 ? 35.802 37.442 118.083 1.00 52.96 745 ILE A CA 1
ATOM 2949 C C . ILE A 1 389 ? 35.420 37.768 119.515 1.00 48.66 745 ILE A C 1
ATOM 2950 O O . ILE A 1 389 ? 35.380 36.879 120.375 1.00 52.38 745 ILE A O 1
ATOM 2955 N N . GLU A 1 390 ? 35.099 39.033 119.790 1.00 35.66 746 GLU A N 1
ATOM 2956 C CA . GLU A 1 390 ? 34.761 39.425 121.152 1.00 37.43 746 GLU A CA 1
ATOM 2957 C C . GLU A 1 390 ? 33.526 38.713 121.679 1.00 50.31 746 GLU A C 1
ATOM 2958 O O . GLU A 1 390 ? 33.299 38.720 122.894 1.00 59.06 746 GLU A O 1
ATOM 2964 N N . GLU A 1 391 ? 32.735 38.087 120.803 1.00 48.14 747 GLU A N 1
ATOM 2965 C CA . GLU A 1 391 ? 31.614 37.274 121.248 1.00 52.21 747 GLU A CA 1
ATOM 2966 C C . GLU A 1 391 ? 32.070 36.018 121.973 1.00 58.44 747 GLU A C 1
ATOM 2967 O O . GLU A 1 391 ? 31.246 35.355 122.613 1.00 66.40 747 GLU A O 1
ATOM 2973 N N . ASP A 1 392 ? 33.357 35.680 121.889 1.00 53.32 748 ASP A N 1
ATOM 2974 C CA . ASP A 1 392 ? 33.929 34.556 122.615 1.00 48.85 748 ASP A CA 1
ATOM 2975 C C . ASP A 1 392 ? 34.932 35.008 123.668 1.00 47.73 748 ASP A C 1
ATOM 2976 O O . ASP A 1 392 ? 35.756 34.207 124.108 1.00 52.80 748 ASP A O 1
ATOM 2981 N N . ALA A 1 393 ? 34.896 36.275 124.070 1.00 45.99 749 ALA A N 1
ATOM 2982 C CA . ALA A 1 393 ? 35.777 36.712 125.143 1.00 42.63 749 ALA A CA 1
ATOM 2983 C C . ALA A 1 393 ? 35.470 35.919 126.407 1.00 46.59 749 ALA A C 1
ATOM 2984 O O . ALA A 1 393 ? 34.307 35.688 126.749 1.00 47.81 749 ALA A O 1
ATOM 2986 N N . ALA A 1 394 ? 36.528 35.489 127.097 1.00 41.94 750 ALA A N 1
ATOM 2987 C CA . ALA A 1 394 ? 36.339 34.780 128.359 1.00 39.77 750 ALA A CA 1
ATOM 2988 C C . ALA A 1 394 ? 35.570 35.616 129.381 1.00 32.85 750 ALA A C 1
ATOM 2989 O O . ALA A 1 394 ? 34.952 35.061 130.293 1.00 40.87 750 ALA A O 1
ATOM 2991 N N . THR A 1 395 ? 35.585 36.936 129.254 1.00 37.20 751 THR A N 1
ATOM 29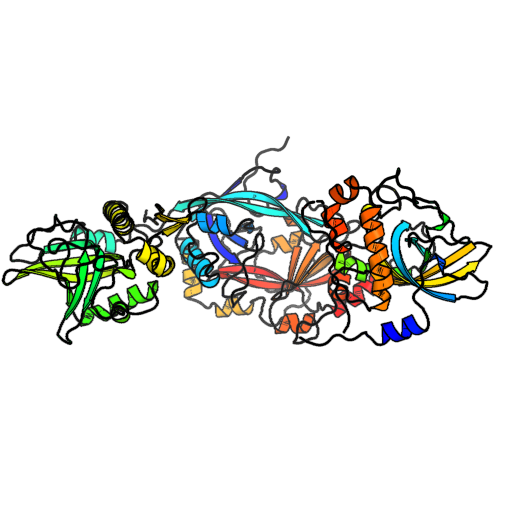92 C CA . THR A 1 395 ? 34.872 37.760 130.222 1.00 40.50 751 THR A CA 1
ATOM 2993 C C . THR A 1 395 ? 33.374 37.754 129.979 1.00 39.28 751 THR A C 1
ATOM 2994 O O . THR A 1 395 ? 32.601 37.902 130.930 1.00 38.11 751 THR A O 1
ATOM 2998 N N . ARG A 1 396 ? 32.958 37.562 128.730 1.00 42.71 752 ARG A N 1
ATOM 2999 C CA . ARG A 1 396 ? 31.544 37.580 128.386 1.00 42.69 752 ARG A CA 1
ATOM 3000 C C . ARG A 1 396 ? 30.801 36.542 129.220 1.00 47.56 752 ARG A C 1
ATOM 3001 O O . ARG A 1 396 ? 31.301 35.427 129.399 1.00 56.63 752 ARG A O 1
ATOM 3009 N N . PRO A 1 397 ? 29.634 36.882 129.770 1.00 52.50 753 PRO A N 1
ATOM 3010 C CA . PRO A 1 397 ? 28.897 35.920 130.598 1.00 44.58 753 PRO A CA 1
ATOM 3011 C C . PRO A 1 397 ? 28.693 34.600 129.878 1.00 52.97 753 PRO A C 1
ATOM 3012 O O . PRO A 1 397 ? 28.307 34.558 128.708 1.00 58.92 753 PRO A O 1
ATOM 3016 N N . ILE A 1 398 ? 28.975 33.516 130.593 1.00 57.92 754 ILE A N 1
ATOM 3017 C CA . ILE A 1 398 ? 28.993 32.175 130.020 1.00 63.04 754 ILE A CA 1
ATOM 3018 C C . ILE A 1 398 ? 27.588 31.594 130.103 1.00 65.92 754 ILE A C 1
ATOM 3019 O O . ILE A 1 398 ? 27.117 31.238 131.189 1.00 53.95 754 ILE A O 1
ATOM 3024 N N . GLU A 1 399 ? 26.920 31.498 128.954 1.00 77.97 755 GLU A N 1
ATOM 3025 C CA . GLU A 1 399 ? 25.599 30.893 128.885 1.00 85.14 755 GLU A CA 1
ATOM 3026 C C . GLU A 1 399 ? 25.719 29.369 128.800 1.00 91.19 755 GLU A C 1
ATOM 3027 O O . GLU A 1 399 ? 26.805 28.806 128.630 1.00 88.86 755 GLU A O 1
ATOM 3033 N N . LEU A 1 400 ? 24.580 28.694 128.912 1.00 97.03 756 LEU A N 1
ATOM 3034 C CA . LEU A 1 400 ? 24.594 27.287 129.285 1.00 102.62 756 LEU A CA 1
ATOM 3035 C C . LEU A 1 400 ? 24.366 26.321 128.128 1.00 96.69 756 LEU A C 1
ATOM 3036 O O . LEU A 1 400 ? 24.959 25.234 128.121 1.00 107.40 756 LEU A O 1
ATOM 3041 N N . PHE A 1 401 ? 23.542 26.682 127.149 1.00 86.90 757 PHE A N 1
ATOM 3042 C CA . PHE A 1 401 ? 23.032 25.731 126.159 1.00 78.81 757 PHE A CA 1
ATOM 3043 C C . PHE A 1 401 ? 23.400 26.184 124.753 1.00 84.57 757 PHE A C 1
ATOM 3044 O O . PHE A 1 401 ? 22.530 26.523 123.936 1.00 77.77 757 PHE A O 1
ATOM 3052 N N . GLY A 1 402 ? 24.695 26.186 124.471 1.00 94.15 758 GLY A N 1
ATOM 3053 C CA . GLY A 1 402 ? 25.154 26.500 123.134 1.00 99.17 758 GLY A CA 1
ATOM 3054 C C . GLY A 1 402 ? 24.997 25.316 122.208 1.00 95.45 758 GLY A C 1
ATOM 3055 O O . GLY A 1 402 ? 24.690 25.487 121.026 1.00 103.94 758 GLY A O 1
ATOM 3056 N N . THR A 1 403 ? 25.211 24.107 122.734 1.00 77.67 759 THR A N 1
ATOM 3057 C CA . THR A 1 403 ? 25.372 22.923 121.900 1.00 62.48 759 THR A CA 1
ATOM 3058 C C . THR A 1 403 ? 24.779 21.692 122.573 1.00 60.26 759 THR A C 1
ATOM 3059 O O . THR A 1 403 ? 24.907 21.502 123.787 1.00 65.03 759 THR A O 1
ATOM 3063 N N . ARG A 1 404 ? 24.168 20.833 121.761 1.00 58.96 760 ARG A N 1
ATOM 3064 C CA . ARG A 1 404 ? 23.558 19.597 122.229 1.00 60.71 760 ARG A CA 1
ATOM 3065 C C . ARG A 1 404 ? 24.407 18.396 121.840 1.00 63.54 760 ARG A C 1
ATOM 3066 O O . ARG A 1 404 ? 25.072 18.393 120.801 1.00 67.72 760 ARG A O 1
ATOM 3074 N N . ASN A 1 405 ? 24.351 17.370 122.686 1.00 57.67 761 ASN A N 1
ATOM 3075 C CA . ASN A 1 405 ? 25.079 16.115 122.558 1.00 52.86 761 ASN A CA 1
ATOM 3076 C C . ASN A 1 405 ? 26.590 16.324 122.649 1.00 54.37 761 ASN A C 1
ATOM 3077 O O . ASN A 1 405 ? 27.335 15.789 121.819 1.00 50.81 761 ASN A O 1
ATOM 3082 N N . PRO A 1 406 ? 27.091 17.045 123.654 1.00 56.71 762 PRO A N 1
ATOM 3083 C CA . PRO A 1 406 ? 28.534 17.305 123.709 1.00 57.29 762 PRO A CA 1
ATOM 3084 C C . PRO A 1 406 ? 29.317 16.018 123.903 1.00 52.43 762 PRO A C 1
ATOM 3085 O O . PRO A 1 406 ? 28.909 15.122 124.647 1.00 49.98 762 PRO A O 1
ATOM 3089 N N . LYS A 1 407 ? 30.454 15.934 123.222 1.00 46.95 763 LYS A N 1
ATOM 3090 C CA . LYS A 1 407 ? 31.261 14.731 123.268 1.00 44.15 763 LYS A CA 1
ATOM 3091 C C . LYS A 1 407 ? 32.034 14.674 124.573 1.00 44.15 763 LYS A C 1
ATOM 3092 O O . LYS A 1 407 ? 32.401 15.704 125.145 1.00 46.62 763 LYS A O 1
ATOM 3098 N N . THR A 1 408 ? 32.255 13.460 125.059 1.00 41.26 764 THR A N 1
ATOM 3099 C CA . THR A 1 408 ? 33.186 13.244 126.154 1.00 40.71 764 THR A CA 1
ATOM 3100 C C . THR A 1 408 ? 34.532 12.872 125.551 1.00 41.52 764 THR A C 1
ATOM 3101 O O . THR A 1 408 ? 34.605 12.135 124.566 1.00 41.54 764 THR A O 1
ATOM 3105 N N . VAL A 1 409 ? 35.595 13.397 126.143 1.00 43.30 765 VAL A N 1
ATOM 3106 C CA . VAL A 1 409 ? 36.836 13.641 125.429 1.00 29.89 765 VAL A CA 1
ATOM 3107 C C . VAL A 1 409 ? 37.967 13.489 126.432 1.00 31.64 765 VAL A C 1
ATOM 3108 O O . VAL A 1 409 ? 37.762 13.636 127.637 1.00 40.37 765 VAL A O 1
ATOM 3112 N N . ASP A 1 410 ? 39.158 13.150 125.944 1.00 40.40 766 ASP A N 1
ATOM 3113 C CA . ASP A 1 410 ? 40.343 13.115 126.792 1.00 37.29 766 ASP A CA 1
ATOM 3114 C C . ASP A 1 410 ? 41.032 14.475 126.796 1.00 35.32 766 ASP A C 1
ATOM 3115 O O . ASP A 1 410 ? 40.741 15.349 125.975 1.00 35.70 766 ASP A O 1
ATOM 3120 N N . ILE A 1 411 ? 41.992 14.631 127.716 1.00 31.19 767 ILE A N 1
ATOM 3121 C CA . ILE A 1 411 ? 42.793 15.852 127.772 1.00 29.64 767 ILE A CA 1
ATOM 3122 C C . ILE A 1 411 ? 43.605 16.038 126.495 1.00 35.39 767 ILE A C 1
ATOM 3123 O O . ILE A 1 411 ? 43.722 17.160 125.981 1.00 44.30 767 ILE A O 1
ATOM 3128 N N . ILE A 1 412 ? 44.192 14.960 125.970 1.00 39.44 768 ILE A N 1
ATOM 3129 C CA . ILE A 1 412 ? 44.968 15.092 124.735 1.00 46.45 768 ILE A CA 1
ATOM 3130 C C . ILE A 1 412 ? 44.076 15.567 123.602 1.00 47.74 768 ILE A C 1
ATOM 3131 O O . ILE A 1 412 ? 44.470 16.419 122.794 1.00 44.73 768 ILE A O 1
ATOM 3136 N N . ASP A 1 413 ? 42.854 15.030 123.531 1.00 48.51 769 ASP A N 1
ATOM 3137 C CA . ASP A 1 413 ? 41.921 15.474 122.503 1.00 41.46 769 ASP A CA 1
ATOM 3138 C C . ASP A 1 413 ? 41.616 16.957 122.645 1.00 33.92 769 ASP A C 1
ATOM 3139 O O . ASP A 1 413 ? 41.540 17.678 121.647 1.00 48.07 769 ASP A O 1
ATOM 3144 N N . ILE A 1 414 ? 41.436 17.437 123.877 1.00 37.20 770 ILE A N 1
ATOM 3145 C CA . ILE A 1 414 ? 41.139 18.855 124.075 1.00 34.09 770 ILE A CA 1
ATOM 3146 C C . ILE A 1 414 ? 42.288 19.719 123.575 1.00 42.12 770 ILE A C 1
ATOM 3147 O O . ILE A 1 414 ? 42.077 20.710 122.861 1.00 42.85 770 ILE A O 1
ATOM 3152 N N . LYS A 1 415 ? 43.522 19.377 123.974 1.00 40.60 771 LYS A N 1
ATOM 3153 C CA . LYS A 1 415 ? 44.699 20.087 123.470 1.00 42.51 771 LYS A CA 1
ATOM 3154 C C . LYS A 1 415 ? 44.721 20.140 121.948 1.00 57.33 771 LYS A C 1
ATOM 3155 O O . LYS A 1 415 ? 45.079 21.169 121.362 1.00 59.77 771 LYS A O 1
ATOM 3161 N N . ASN A 1 416 ? 44.324 19.043 121.288 1.00 58.89 772 ASN A N 1
ATOM 3162 C CA . ASN A 1 416 ? 44.345 18.983 119.830 1.00 49.65 772 ASN A CA 1
ATOM 3163 C C . ASN A 1 416 ? 43.124 19.613 119.167 1.00 49.56 772 ASN A C 1
ATOM 3164 O O . ASN A 1 416 ? 43.095 19.689 117.939 1.00 49.02 772 ASN A O 1
ATOM 3169 N N . ASN A 1 417 ? 42.133 20.077 119.935 1.00 59.52 773 ASN A N 1
ATOM 3170 C CA . ASN A 1 417 ? 40.935 20.668 119.334 1.00 68.88 773 ASN A CA 1
ATOM 3171 C C . ASN A 1 417 ? 41.289 21.861 118.447 1.00 79.07 773 ASN A C 1
ATOM 3172 O O . ASN A 1 417 ? 40.876 21.928 117.282 1.00 93.04 773 ASN A O 1
ATOM 3177 N N . VAL A 1 418 ? 42.010 22.835 119.002 1.00 74.78 774 VAL A N 1
ATOM 3178 C CA . VAL A 1 418 ? 42.814 23.794 118.241 1.00 72.57 774 VAL A CA 1
ATOM 3179 C C . VAL A 1 418 ? 41.989 24.905 117.593 1.00 79.35 774 VAL A C 1
ATOM 3180 O O . VAL A 1 418 ? 42.368 26.081 117.658 1.00 83.98 774 VAL A O 1
ATOM 3184 N N . GLN A 1 419 ? 40.869 24.573 116.965 1.00 80.50 775 GLN A N 1
ATOM 3185 C CA . GLN A 1 419 ? 40.090 25.591 116.281 1.00 84.82 775 GLN A CA 1
ATOM 3186 C C . GLN A 1 419 ? 38.773 25.843 117.004 1.00 82.84 775 GLN A C 1
ATOM 3187 O O . GLN A 1 419 ? 38.210 24.947 117.639 1.00 81.92 775 GLN A O 1
ATOM 3193 N N . MET A 1 420 ? 38.292 27.086 116.898 1.00 83.58 776 MET A N 1
ATOM 3194 C CA . MET A 1 420 ? 37.059 27.524 117.562 1.00 84.63 776 MET A CA 1
ATOM 3195 C C . MET A 1 420 ? 35.857 26.837 116.913 1.00 88.22 776 MET A C 1
ATOM 3196 O O . MET A 1 420 ? 35.112 27.423 116.125 1.00 86.82 776 MET A O 1
ATOM 3201 N N . ASP A 1 421 ? 35.674 25.560 117.252 1.00 94.21 777 ASP A N 1
ATOM 3202 C CA . ASP A 1 421 ? 34.494 24.830 116.817 1.00 101.69 777 ASP A CA 1
ATOM 3203 C C . ASP A 1 421 ? 33.224 25.346 117.473 1.00 99.57 777 ASP A C 1
ATOM 3204 O O . ASP A 1 421 ? 32.130 24.984 117.025 1.00 109.84 777 ASP A O 1
ATOM 3209 N N . HIS A 1 422 ? 33.345 26.168 118.520 1.00 87.16 778 HIS A N 1
ATOM 3210 C CA . HIS A 1 422 ? 32.200 26.817 119.158 1.00 78.16 778 HIS A CA 1
ATOM 3211 C C . HIS A 1 422 ? 31.238 25.807 119.776 1.00 73.57 778 HIS A C 1
ATOM 3212 O O . HIS A 1 422 ? 30.020 25.992 119.744 1.00 76.60 778 HIS A O 1
ATOM 3219 N N . LYS A 1 423 ? 31.767 24.732 120.354 1.00 60.70 779 LYS A N 1
ATOM 3220 C CA . LYS A 1 423 ? 30.874 23.776 120.985 1.00 60.42 779 LYS A CA 1
ATOM 3221 C C . LYS A 1 423 ? 31.423 23.289 122.321 1.00 61.58 779 LYS A C 1
ATOM 3222 O O . LYS A 1 423 ? 32.632 23.291 122.571 1.00 58.62 779 LYS A O 1
ATOM 3228 N N . ASP A 1 424 ? 30.488 22.872 123.176 1.00 64.00 780 ASP A N 1
ATOM 3229 C CA . ASP A 1 424 ? 30.772 22.431 124.534 1.00 62.12 780 ASP A CA 1
ATOM 3230 C C . ASP A 1 424 ? 31.369 21.032 124.535 1.00 55.35 780 ASP A C 1
ATOM 3231 O O . ASP A 1 424 ? 31.129 20.216 123.640 1.00 65.26 780 ASP A O 1
ATOM 3236 N N . ILE A 1 425 ? 32.112 20.751 125.590 1.00 44.08 781 ILE A N 1
ATOM 3237 C CA . ILE A 1 425 ? 32.959 19.576 125.696 1.00 42.28 781 ILE A CA 1
ATOM 3238 C C . ILE A 1 425 ? 32.822 19.059 127.121 1.00 42.90 781 ILE A C 1
ATOM 3239 O O . ILE A 1 425 ? 32.611 19.843 128.052 1.00 47.03 781 ILE A O 1
ATOM 3244 N N . LYS A 1 426 ? 32.896 17.745 127.294 1.00 30.49 782 LYS A N 1
ATOM 3245 C CA . LYS A 1 426 ? 32.848 17.146 128.619 1.00 33.13 782 LYS A CA 1
ATOM 3246 C C . LYS A 1 426 ? 34.148 16.405 128.864 1.00 32.05 782 LYS A C 1
ATOM 3247 O O . LYS A 1 426 ? 34.687 15.769 127.955 1.00 36.47 782 LYS A O 1
ATOM 3253 N N . VAL A 1 427 ? 34.656 16.497 130.088 1.00 28.67 783 VAL A N 1
ATOM 3254 C CA . VAL A 1 427 ? 35.903 15.837 130.451 1.00 21.90 783 VAL A CA 1
ATOM 3255 C C . VAL A 1 427 ? 35.851 15.500 131.930 1.00 25.30 783 VAL A C 1
ATOM 3256 O O . VAL A 1 427 ? 35.303 16.254 132.738 1.00 30.50 783 VAL A O 1
ATOM 3260 N N . THR A 1 428 ? 36.396 14.342 132.275 1.00 29.81 784 THR A N 1
ATOM 3261 C CA . THR A 1 428 ? 36.470 13.877 133.650 1.00 25.60 784 THR A CA 1
ATOM 3262 C C . THR A 1 428 ? 37.931 13.924 134.065 1.00 31.25 784 THR A C 1
ATOM 3263 O O . THR A 1 428 ? 38.769 13.263 133.442 1.00 38.58 784 THR A O 1
ATOM 3267 N N . ALA A 1 429 ? 38.238 14.710 135.100 1.00 32.90 785 ALA A N 1
ATOM 3268 C CA . ALA A 1 429 ? 39.632 15.006 135.410 1.00 33.03 785 ALA A CA 1
ATOM 3269 C C . ALA A 1 429 ? 39.829 15.187 136.910 1.00 33.74 785 ALA A C 1
ATOM 3270 O O . ALA A 1 429 ? 38.910 15.553 137.648 1.00 30.82 785 ALA A O 1
ATOM 3272 N N . LYS A 1 430 ? 41.051 14.910 137.351 1.00 31.81 786 LYS A N 1
ATOM 3273 C CA . LYS A 1 430 ? 41.443 15.165 138.728 1.00 16.91 786 LYS A CA 1
ATOM 3274 C C . LYS A 1 430 ? 41.911 16.607 138.843 1.00 26.52 786 LYS A C 1
ATOM 3275 O O . LYS A 1 430 ? 42.614 17.122 137.964 1.00 31.86 786 LYS A O 1
ATOM 3281 N N . ILE A 1 431 ? 41.500 17.274 139.911 1.00 24.44 787 ILE A N 1
ATOM 3282 C CA . ILE A 1 431 ? 41.889 18.657 140.129 1.00 19.15 787 ILE A CA 1
ATOM 3283 C C . ILE A 1 431 ? 43.174 18.674 140.941 1.00 27.56 787 ILE A C 1
ATOM 3284 O O . ILE A 1 431 ? 43.203 18.196 142.084 1.00 25.66 787 ILE A O 1
ATOM 3289 N N . LEU A 1 432 ? 44.237 19.228 140.347 1.00 25.65 788 LEU A N 1
ATOM 3290 C CA . LEU A 1 432 ? 45.537 19.275 141.010 1.00 26.38 788 LEU A CA 1
ATOM 3291 C C . LEU A 1 432 ? 45.634 20.449 141.967 1.00 25.01 788 LEU A C 1
ATOM 3292 O O . LEU A 1 432 ? 46.188 20.320 143.062 1.00 31.02 788 LEU A O 1
ATOM 3297 N N . SER A 1 433 ? 45.096 21.594 141.566 1.00 24.13 789 SER A N 1
ATOM 3298 C CA . SER A 1 433 ? 45.107 22.784 142.390 1.00 19.72 789 SER A CA 1
ATOM 3299 C C . SER A 1 433 ? 44.087 23.755 141.834 1.00 20.55 789 SER A C 1
ATOM 3300 O O . SER A 1 433 ? 43.612 23.606 140.709 1.00 21.49 789 SER A O 1
ATOM 3303 N N . ILE A 1 434 ? 43.771 24.771 142.630 1.00 24.67 790 ILE A N 1
ATOM 3304 C CA . ILE A 1 434 ? 42.871 25.835 142.209 1.00 26.57 790 ILE A CA 1
ATOM 3305 C C . ILE A 1 434 ? 43.438 27.135 142.749 1.00 31.80 790 ILE A C 1
ATOM 3306 O O . ILE A 1 434 ? 43.977 27.169 143.862 1.00 33.66 790 ILE A O 1
ATOM 3311 N N . PHE A 1 435 ? 43.347 28.196 141.947 1.00 26.90 791 PHE A N 1
ATOM 3312 C CA . PHE A 1 435 ? 43.998 29.461 142.250 1.00 31.27 791 PHE A CA 1
ATOM 3313 C C . PHE A 1 435 ? 43.042 30.622 142.060 1.00 31.60 791 PHE A C 1
ATOM 3314 O O . PHE A 1 435 ? 42.338 30.695 141.045 1.00 33.37 791 PHE A O 1
ATOM 3322 N N . ASP A 1 436 ? 43.032 31.531 143.038 1.00 27.10 792 ASP A N 1
ATOM 3323 C CA . ASP A 1 436 ? 42.348 32.814 142.922 1.00 25.28 792 ASP A CA 1
ATOM 3324 C C . ASP A 1 436 ? 43.382 33.860 142.544 1.00 28.56 792 ASP A C 1
ATOM 3325 O O . ASP A 1 436 ? 44.217 34.233 143.370 1.00 30.60 792 ASP A O 1
ATOM 3330 N N . ASN A 1 437 ? 43.319 34.335 141.298 1.00 29.26 793 ASN A N 1
ATOM 3331 C CA . ASN A 1 437 ? 44.232 35.349 140.777 1.00 32.39 793 ASN A CA 1
ATOM 3332 C C . ASN A 1 437 ? 43.604 36.744 140.718 1.00 33.90 793 ASN A C 1
ATOM 3333 O O . ASN A 1 437 ? 44.130 37.621 140.022 1.00 33.05 793 ASN A O 1
ATOM 3338 N N . GLY A 1 438 ? 42.487 36.965 141.411 1.00 27.98 794 GLY A N 1
ATOM 3339 C CA . GLY A 1 438 ? 41.890 38.284 141.438 1.00 35.89 794 GLY A CA 1
ATOM 3340 C C . GLY A 1 438 ? 40.868 38.538 140.345 1.00 37.85 794 GLY A C 1
ATOM 3341 O O . GLY A 1 438 ? 39.666 38.661 140.616 1.00 35.67 794 GLY A O 1
ATOM 3342 N N . ASN A 1 439 ? 41.327 38.633 139.102 1.00 25.75 795 ASN A N 1
ATOM 3343 C CA . ASN A 1 439 ? 40.423 38.807 137.973 1.00 38.15 795 ASN A CA 1
ATOM 3344 C C . ASN A 1 439 ? 40.155 37.492 137.247 1.00 40.92 795 ASN A C 1
ATOM 3345 O O . ASN A 1 439 ? 39.516 37.493 136.188 1.00 39.59 795 ASN A O 1
ATOM 3350 N N . ASN A 1 440 ? 40.631 36.374 137.789 1.00 31.61 796 ASN A N 1
ATOM 3351 C CA . ASN A 1 440 ? 40.282 35.071 137.246 1.00 37.85 796 ASN A CA 1
ATOM 3352 C C . ASN A 1 440 ? 40.483 34.013 138.317 1.00 38.57 796 ASN A C 1
ATOM 3353 O O . ASN A 1 440 ? 41.237 34.203 139.275 1.00 35.90 796 ASN A O 1
ATOM 3358 N N . VAL A 1 441 ? 39.785 32.896 138.132 1.00 34.45 797 VAL A N 1
ATOM 3359 C CA . VAL A 1 441 ? 40.026 31.657 138.858 1.00 31.15 797 VAL A CA 1
ATOM 3360 C C . VAL A 1 441 ? 40.627 30.657 137.876 1.00 30.10 797 VAL A C 1
ATOM 3361 O O . VAL A 1 441 ? 40.097 30.463 136.777 1.00 29.47 797 VAL A O 1
ATOM 3365 N N . THR A 1 442 ? 41.739 30.040 138.256 1.00 27.97 798 THR A N 1
ATOM 3366 C CA . THR A 1 442 ? 42.438 29.087 137.403 1.00 24.13 798 THR A CA 1
ATOM 3367 C C . THR A 1 442 ? 42.369 27.708 138.044 1.00 26.80 798 THR A C 1
ATOM 3368 O O . THR A 1 442 ? 42.612 27.575 139.250 1.00 28.43 798 THR A O 1
ATOM 3372 N N . ILE A 1 443 ? 42.023 26.687 137.252 1.00 25.93 799 ILE A N 1
ATOM 3373 C CA . ILE A 1 443 ? 41.924 25.311 137.737 1.00 20.39 799 ILE A CA 1
ATOM 3374 C C . ILE A 1 443 ? 42.792 24.414 136.871 1.00 23.85 799 ILE A C 1
ATOM 3375 O O . ILE A 1 443 ? 42.710 24.470 135.636 1.00 22.37 799 ILE A O 1
ATOM 3380 N N . TYR A 1 444 ? 43.572 23.546 137.513 1.00 20.58 800 TYR A N 1
ATOM 3381 C CA . TYR A 1 444 ? 44.483 22.655 136.814 1.00 20.49 800 TYR A CA 1
ATOM 3382 C C . TYR A 1 444 ? 43.983 21.221 136.892 1.00 27.45 800 TYR A C 1
ATOM 3383 O O . TYR A 1 444 ? 43.721 20.703 137.990 1.00 29.85 800 TYR A O 1
ATOM 3392 N N . LEU A 1 445 ? 43.886 20.580 135.729 1.00 21.04 801 LEU A N 1
ATOM 3393 C CA . LEU A 1 445 ? 43.311 19.254 135.581 1.00 22.33 801 LEU A CA 1
ATOM 3394 C C . LEU A 1 445 ? 44.341 18.293 134.999 1.00 25.74 801 LEU A C 1
ATOM 3395 O O . LEU A 1 445 ? 45.170 18.678 134.164 1.00 28.46 801 LEU A O 1
ATOM 3400 N N . THR A 1 446 ? 44.274 17.037 135.441 1.00 26.65 802 THR A N 1
ATOM 3401 C CA . THR A 1 446 ? 45.043 15.946 134.855 1.00 29.97 802 THR A CA 1
ATOM 3402 C C . THR A 1 446 ? 44.152 14.711 134.792 1.00 33.36 802 THR A C 1
ATOM 3403 O O . THR A 1 446 ? 42.987 14.744 135.209 1.00 35.25 802 THR A O 1
ATOM 3407 N N . ARG A 1 447 ? 44.703 13.605 134.280 1.00 43.76 803 ARG A N 1
ATOM 3408 C CA . ARG A 1 447 ? 43.900 12.400 134.089 1.00 42.22 803 ARG A CA 1
ATOM 3409 C C . ARG A 1 447 ? 43.360 11.894 135.422 1.00 52.69 803 ARG A C 1
ATOM 3410 O O . ARG A 1 447 ? 44.050 11.910 136.447 1.00 50.31 803 ARG A O 1
ATOM 3418 N N . SER A 1 448 ? 42.095 11.466 135.406 1.00 62.85 804 SER A N 1
ATOM 3419 C CA . SER A 1 448 ? 41.446 11.070 136.650 1.00 61.22 804 SER A CA 1
ATOM 3420 C C . SER A 1 448 ? 42.141 9.879 137.289 1.00 64.37 804 SER A C 1
ATOM 3421 O O . SER A 1 448 ? 42.170 9.767 138.520 1.00 69.15 804 SER A O 1
ATOM 3424 N N . GLY A 1 449 ? 42.734 9.003 136.476 1.00 65.42 805 GLY A N 1
ATOM 3425 C CA . GLY A 1 449 ? 43.303 7.770 136.978 1.00 67.76 805 GLY A CA 1
ATOM 3426 C C . GLY A 1 449 ? 44.765 7.828 137.362 1.00 75.13 805 GLY A C 1
ATOM 3427 O O . GLY A 1 449 ? 45.586 7.101 136.794 1.00 82.50 805 GLY A O 1
ATOM 3428 N N . MET A 1 450 ? 45.112 8.679 138.324 1.00 81.21 806 MET A N 1
ATOM 3429 C CA . MET A 1 450 ? 46.435 8.632 138.927 1.00 90.82 806 MET A CA 1
ATOM 3430 C C . MET A 1 450 ? 46.296 8.775 140.437 1.00 85.94 806 MET A C 1
ATOM 3431 O O . MET A 1 450 ? 45.334 9.358 140.944 1.00 91.48 806 MET A O 1
ATOM 3436 N N . VAL A 1 451 ? 47.273 8.239 141.149 1.00 75.26 807 VAL A N 1
ATOM 3437 C CA . VAL A 1 451 ? 47.203 8.156 142.603 1.00 76.41 807 VAL A CA 1
ATOM 3438 C C . VAL A 1 451 ? 47.518 9.516 143.210 1.00 77.07 807 VAL A C 1
ATOM 3439 O O . VAL A 1 451 ? 48.440 10.208 142.760 1.00 81.30 807 VAL A O 1
ATOM 3443 N N . GLY A 1 452 ? 46.744 9.906 144.237 1.00 71.41 808 GLY A N 1
ATOM 3444 C CA . GLY A 1 452 ? 46.939 11.145 144.992 1.00 62.79 808 GLY A CA 1
ATOM 3445 C C . GLY A 1 452 ? 47.095 12.413 144.160 1.00 62.99 808 GLY A C 1
ATOM 3446 O O . GLY A 1 452 ? 46.747 12.425 142.975 1.00 50.94 808 GLY A O 1
ATOM 3447 N N . THR A 1 453 ? 47.609 13.498 144.752 1.00 58.21 809 THR A N 1
ATOM 3448 C CA . THR A 1 453 ? 47.987 14.667 143.963 1.00 48.43 809 THR A CA 1
ATOM 3449 C C . THR A 1 453 ? 49.457 15.040 144.082 1.00 45.10 809 THR A C 1
ATOM 3450 O O . THR A 1 453 ? 49.862 16.064 143.522 1.00 43.41 809 THR A O 1
ATOM 3454 N N . GLN A 1 454 ? 50.257 14.265 144.810 1.00 51.53 810 GLN A N 1
ATOM 3455 C CA . GLN A 1 454 ? 51.709 14.426 144.812 1.00 43.35 810 GLN A CA 1
ATOM 3456 C C . GLN A 1 454 ? 52.250 13.707 143.588 1.00 50.27 810 GLN A C 1
ATOM 3457 O O . GLN A 1 454 ? 52.220 12.475 143.525 1.00 69.47 810 GLN A O 1
ATOM 3463 N N . CYS A 1 455 ? 52.727 14.459 142.608 1.00 42.13 811 CYS A N 1
ATOM 3464 C CA . CYS A 1 455 ? 53.051 13.832 141.337 1.00 45.78 811 CYS A CA 1
ATOM 3465 C C . CYS A 1 455 ? 53.818 14.816 140.476 1.00 46.63 811 CYS A C 1
ATOM 3466 O O . CYS A 1 455 ? 53.768 16.034 140.680 1.00 50.22 811 CYS A O 1
ATOM 3469 N N . THR A 1 456 ? 54.513 14.268 139.492 1.00 37.77 812 THR A N 1
ATOM 3470 C CA . THR A 1 456 ? 55.286 15.072 138.569 1.00 34.12 812 THR A CA 1
ATOM 3471 C C . THR A 1 456 ? 54.838 14.733 137.168 1.00 31.77 812 THR A C 1
ATOM 3472 O O . THR A 1 456 ? 54.916 13.577 136.751 1.00 32.35 812 THR A O 1
ATOM 3476 N N . ILE A 1 457 ? 54.336 15.742 136.469 1.00 27.31 813 ILE A N 1
ATOM 3477 C CA . ILE A 1 457 ? 53.796 15.595 135.131 1.00 23.03 813 ILE A CA 1
ATOM 3478 C C . ILE A 1 457 ? 54.931 15.913 134.160 1.00 29.10 813 ILE A C 1
ATOM 3479 O O . ILE A 1 457 ? 55.342 17.066 134.012 1.00 31.35 813 ILE A O 1
ATOM 3484 N N . GLU A 1 458 ? 55.473 14.872 133.530 1.00 34.26 814 GLU A N 1
ATOM 3485 C CA . GLU A 1 458 ? 56.549 15.066 132.565 1.00 37.50 814 GLU A CA 1
ATOM 3486 C C . GLU A 1 458 ? 56.036 15.563 131.223 1.00 35.93 814 GLU A C 1
ATOM 3487 O O . GLU A 1 458 ? 56.741 16.310 130.539 1.00 30.59 814 GLU A O 1
ATOM 3493 N N . ASN A 1 459 ? 54.838 15.154 130.815 1.00 30.80 815 ASN A N 1
ATOM 3494 C CA . ASN A 1 459 ? 54.318 15.667 129.560 1.00 30.10 815 ASN A CA 1
ATOM 3495 C C . ASN A 1 459 ? 53.100 16.530 129.843 1.00 26.63 815 ASN A C 1
ATOM 3496 O O . ASN A 1 459 ? 51.967 16.044 129.748 1.00 28.34 815 ASN A O 1
ATOM 3501 N N . PRO A 1 460 ? 53.284 17.809 130.184 1.00 29.46 816 PRO A N 1
ATOM 3502 C CA . PRO A 1 460 ? 52.107 18.658 130.445 1.00 25.64 816 PRO A CA 1
ATOM 3503 C C . PRO A 1 460 ? 51.228 18.839 129.232 1.00 31.84 816 PRO A C 1
ATOM 3504 O O . PRO A 1 460 ? 50.012 19.019 129.393 1.00 31.23 816 PRO A O 1
ATOM 3508 N N . PHE A 1 461 ? 51.799 18.806 128.020 1.00 25.69 817 PHE A N 1
ATOM 3509 C CA . PHE A 1 461 ? 50.965 18.966 126.837 1.00 24.03 817 PHE A CA 1
ATOM 3510 C C . PHE A 1 461 ? 49.877 17.900 126.788 1.00 27.80 817 PHE A C 1
ATOM 3511 O O . PHE A 1 461 ? 48.711 18.208 126.523 1.00 21.09 817 PHE A O 1
ATOM 3519 N N . GLU A 1 462 ? 50.230 16.644 127.066 1.00 25.80 818 GLU A N 1
ATOM 3520 C CA . GLU A 1 462 ? 49.228 15.584 127.016 1.00 34.28 818 GLU A CA 1
ATOM 3521 C C . GLU A 1 462 ? 48.474 15.384 128.321 1.00 31.85 818 GLU A C 1
ATOM 3522 O O . GLU A 1 462 ? 47.339 14.901 128.278 1.00 37.00 818 GLU A O 1
ATOM 3528 N N . GLU A 1 463 ? 49.061 15.725 129.480 1.00 28.98 819 GLU A N 1
ATOM 3529 C CA . GLU A 1 463 ? 48.493 15.337 130.770 1.00 23.08 819 GLU A CA 1
ATOM 3530 C C . GLU A 1 463 ? 48.011 16.498 131.633 1.00 28.42 819 GLU A C 1
ATOM 3531 O O . GLU A 1 463 ? 47.557 16.256 132.760 1.00 27.81 819 GLU A O 1
ATOM 3537 N N . LEU A 1 464 ? 48.130 17.746 131.185 1.00 25.69 820 LEU A N 1
ATOM 3538 C CA . LEU A 1 464 ? 47.814 18.882 132.048 1.00 31.08 820 LEU A CA 1
ATOM 3539 C C . LEU A 1 464 ? 46.947 19.859 131.278 1.00 30.35 820 LEU A C 1
ATOM 3540 O O . LEU A 1 464 ? 47.379 20.389 130.254 1.00 30.39 820 LEU A O 1
ATOM 3545 N N . LEU A 1 465 ? 45.728 20.088 131.765 1.00 35.02 821 LEU A N 1
ATOM 3546 C CA . LEU A 1 465 ? 44.807 21.055 131.177 1.00 29.72 821 LEU A CA 1
ATOM 3547 C C . LEU A 1 465 ? 44.482 22.115 132.217 1.00 28.96 821 LEU A C 1
ATOM 3548 O O . LEU A 1 465 ? 44.089 21.793 133.347 1.00 29.01 821 LEU A O 1
ATOM 3553 N N . LYS A 1 466 ? 44.669 23.368 131.841 1.00 24.75 822 LYS A N 1
ATOM 3554 C CA . LYS A 1 466 ? 44.378 24.498 132.702 1.00 26.08 822 LYS A CA 1
ATOM 3555 C C . LYS A 1 466 ? 43.081 25.144 132.240 1.00 30.52 822 LYS A C 1
ATOM 3556 O O . LYS A 1 466 ? 42.849 25.311 131.043 1.00 32.11 822 LYS A O 1
ATOM 3562 N N . VAL A 1 467 ? 42.230 25.496 133.188 1.00 36.25 823 VAL A N 1
ATOM 3563 C CA . VAL A 1 467 ? 40.882 25.952 132.880 1.00 32.79 823 VAL A CA 1
ATOM 3564 C C . VAL A 1 467 ? 40.587 27.160 133.768 1.00 30.81 823 VAL A C 1
ATOM 3565 O O . VAL A 1 467 ? 40.980 27.188 134.941 1.00 29.56 823 VAL A O 1
ATOM 3569 N N . GLN A 1 468 ? 39.966 28.190 133.190 1.00 28.48 824 GLN A N 1
ATOM 3570 C CA . GLN A 1 468 ? 39.898 29.501 133.834 1.00 31.13 824 GLN A CA 1
ATOM 3571 C C . GLN A 1 468 ? 38.486 30.070 133.792 1.00 31.71 824 GLN A C 1
ATOM 3572 O O . GLN A 1 468 ? 37.677 29.730 132.931 1.00 27.80 824 GLN A O 1
ATOM 3578 N N . ILE A 1 469 ? 38.214 30.979 134.722 1.00 31.47 825 ILE A N 1
ATOM 3579 C CA . ILE A 1 469 ? 36.946 31.690 134.805 1.00 24.21 825 ILE A CA 1
ATOM 3580 C C . ILE A 1 469 ? 37.272 33.173 134.859 1.00 35.58 825 ILE A C 1
ATOM 3581 O O . ILE A 1 469 ? 38.023 33.605 135.737 1.00 31.56 825 ILE A O 1
ATOM 3586 N N . TRP A 1 470 ? 36.718 33.950 133.926 1.00 41.10 826 TRP A N 1
ATOM 3587 C CA . TRP A 1 470 ? 36.979 35.380 133.845 1.00 32.13 826 TRP A CA 1
ATOM 3588 C C . TRP A 1 470 ? 35.665 36.142 133.708 1.00 33.88 826 TRP A C 1
ATOM 3589 O O . TRP A 1 470 ? 34.631 35.579 133.330 1.00 39.96 826 TRP A O 1
ATOM 3600 N N . GLY A 1 471 ? 35.724 37.446 133.996 1.00 30.93 827 GLY A N 1
ATOM 3601 C CA . GLY A 1 471 ? 34.574 38.324 133.859 1.00 34.47 827 GLY A CA 1
ATOM 3602 C C . GLY A 1 471 ? 33.729 38.457 135.116 1.00 48.60 827 GLY A C 1
ATOM 3603 O O . GLY A 1 471 ? 33.497 37.476 135.834 1.00 56.43 827 GLY A O 1
ATOM 3604 N N . ARG A 1 472 ? 33.239 39.672 135.379 1.00 55.42 828 ARG A N 1
ATOM 3605 C CA . ARG A 1 472 ? 32.466 39.931 136.593 1.00 55.18 828 ARG A CA 1
ATOM 3606 C C . ARG A 1 472 ? 31.312 38.950 136.743 1.00 52.42 828 ARG A C 1
ATOM 3607 O O . ARG A 1 472 ? 31.119 38.363 137.814 1.00 51.19 828 ARG A O 1
ATOM 3615 N N . GLN A 1 473 ? 30.529 38.756 135.677 1.00 54.24 829 GLN A N 1
ATOM 3616 C CA . GLN A 1 473 ? 29.349 37.897 135.789 1.00 54.90 829 GLN A CA 1
ATOM 3617 C C . GLN A 1 473 ? 29.741 36.453 136.082 1.00 45.32 829 GLN A C 1
ATOM 3618 O O . GLN A 1 473 ? 29.104 35.780 136.903 1.00 40.31 829 GLN A O 1
ATOM 3624 N N . ASN A 1 474 ? 30.793 35.961 135.419 1.00 39.34 830 ASN A N 1
ATOM 3625 C CA . ASN A 1 474 ? 31.195 34.570 135.614 1.00 40.98 830 ASN A CA 1
ATOM 3626 C C . ASN A 1 474 ? 31.750 34.345 137.016 1.00 43.06 830 ASN A C 1
ATOM 3627 O O . ASN A 1 474 ? 31.409 33.352 137.671 1.00 47.74 830 ASN A O 1
ATOM 3632 N N . LEU A 1 475 ? 32.595 35.261 137.499 1.00 36.95 831 LEU A N 1
ATOM 3633 C CA . LEU A 1 475 ? 33.155 35.101 138.838 1.00 38.79 831 LEU A CA 1
ATOM 3634 C C . LEU A 1 475 ? 32.086 35.279 139.907 1.00 51.08 831 LEU A C 1
ATOM 3635 O O . LEU A 1 475 ? 32.134 34.620 140.956 1.00 51.69 831 LEU A O 1
ATOM 3640 N N . THR A 1 476 ? 31.110 36.151 139.651 1.00 53.43 832 THR A N 1
ATOM 3641 C CA . THR A 1 476 ? 30.002 36.311 140.582 1.00 49.69 832 THR A CA 1
ATOM 3642 C C . THR A 1 476 ? 29.193 35.032 140.688 1.00 45.04 832 THR A C 1
ATOM 3643 O O . THR A 1 476 ? 28.800 34.634 141.788 1.00 43.96 832 THR A O 1
ATOM 3647 N N . LEU A 1 477 ? 28.936 34.372 139.554 1.00 46.32 833 LEU A N 1
ATOM 3648 C CA . LEU A 1 477 ? 28.258 33.078 139.598 1.00 43.24 833 LEU A CA 1
ATOM 3649 C C . LEU A 1 477 ? 29.111 32.039 140.314 1.00 40.64 833 LEU A C 1
ATOM 3650 O O . LEU A 1 477 ? 28.599 31.247 141.112 1.00 45.63 833 LEU A O 1
ATOM 3655 N N . PHE A 1 478 ? 30.418 32.031 140.037 1.00 40.20 834 PHE A N 1
ATOM 3656 C CA . PHE A 1 478 ? 31.322 31.074 140.668 1.00 42.32 834 PHE A CA 1
ATOM 3657 C C . PHE A 1 478 ? 31.319 31.215 142.191 1.00 40.48 834 PHE A C 1
ATOM 3658 O O . PHE A 1 478 ? 31.107 30.234 142.917 1.00 39.54 834 PHE A O 1
ATOM 3666 N N . PHE A 1 479 ? 31.540 32.434 142.696 1.00 40.16 835 PHE A N 1
ATOM 3667 C CA . PHE A 1 479 ? 31.613 32.653 144.138 1.00 44.70 835 PHE A CA 1
ATOM 3668 C C . PHE A 1 479 ? 30.252 32.758 144.812 1.00 45.51 835 PHE A C 1
ATOM 3669 O O . PHE A 1 479 ? 30.175 32.588 146.030 1.00 52.59 835 PHE A O 1
ATOM 3677 N N . GLY A 1 480 ? 29.190 33.033 144.061 1.00 43.80 836 GLY A N 1
ATOM 3678 C CA . GLY A 1 480 ? 27.888 33.301 144.639 1.00 44.00 836 GLY A CA 1
ATOM 3679 C C . GLY A 1 480 ? 27.720 34.693 145.208 1.00 47.58 836 GLY A C 1
ATOM 3680 O O . GLY A 1 480 ? 26.722 34.952 145.883 1.00 52.95 836 GLY A O 1
ATOM 3681 N N . ASN A 1 481 ? 28.661 35.601 144.950 1.00 49.61 837 ASN A N 1
ATOM 3682 C CA . ASN A 1 481 ? 28.710 36.906 145.579 1.00 60.49 837 ASN A CA 1
ATOM 3683 C C . ASN A 1 481 ? 29.171 37.919 144.547 1.00 65.01 837 ASN A C 1
ATOM 3684 O O . ASN A 1 481 ? 30.138 37.662 143.816 1.00 75.85 837 ASN A O 1
ATOM 3689 N N . PRO A 1 482 ? 28.524 39.079 144.479 1.00 51.71 838 PRO A N 1
ATOM 3690 C CA . PRO A 1 482 ? 29.108 40.187 143.717 1.00 52.60 838 PRO A CA 1
ATOM 3691 C C . PRO A 1 482 ? 30.445 40.649 144.262 1.00 58.26 838 PRO A C 1
ATOM 3692 O O . PRO A 1 482 ? 31.164 41.371 143.557 1.00 65.62 838 PRO A O 1
ATOM 3696 N N . ASN A 1 483 ? 30.812 40.257 145.483 1.00 58.96 839 ASN A N 1
ATOM 3697 C CA . ASN A 1 483 ? 32.006 40.781 146.134 1.00 67.56 839 ASN A CA 1
ATOM 3698 C C . ASN A 1 483 ? 33.213 39.863 146.034 1.00 67.54 839 ASN A C 1
ATOM 3699 O O . ASN A 1 483 ? 34.263 40.193 146.590 1.00 68.42 839 ASN A O 1
ATOM 3704 N N . TYR A 1 484 ? 33.094 38.735 145.337 1.00 71.81 840 TYR A N 1
ATOM 3705 C CA . TYR A 1 484 ? 34.150 37.717 145.292 1.00 70.34 840 TYR A CA 1
ATOM 3706 C C . TYR A 1 484 ? 34.553 37.310 146.702 1.00 68.51 840 TYR A C 1
ATOM 3707 O O . TYR A 1 484 ? 35.725 37.093 147.000 1.00 72.74 840 TYR A O 1
ATOM 3716 N N . SER A 1 485 ? 33.572 37.243 147.586 1.00 63.41 841 SER A N 1
ATOM 3717 C CA . SER A 1 485 ? 33.830 36.822 148.948 1.00 60.84 841 SER A CA 1
ATOM 3718 C C . SER A 1 485 ? 33.804 35.303 149.019 1.00 61.51 841 SER A C 1
ATOM 3719 O O . SER A 1 485 ? 32.951 34.653 148.408 1.00 61.54 841 SER A O 1
ATOM 3722 N N . TYR A 1 486 ? 34.758 34.735 149.749 1.00 57.71 842 TYR A N 1
ATOM 3723 C CA . TYR A 1 486 ? 34.768 33.295 149.952 1.00 47.88 842 TYR A CA 1
ATOM 3724 C C . TYR A 1 486 ? 35.617 32.966 151.167 1.00 36.92 842 TYR A C 1
ATOM 3725 O O . TYR A 1 486 ? 36.512 33.728 151.543 1.00 38.64 842 TYR A O 1
ATOM 3734 N N . LYS A 1 487 ? 35.282 31.847 151.795 1.00 35.87 843 LYS A N 1
ATOM 3735 C CA . LYS A 1 487 ? 36.160 31.185 152.744 1.00 39.40 843 LYS A CA 1
ATOM 3736 C C . LYS A 1 487 ? 37.248 30.438 151.976 1.00 53.16 843 LYS A C 1
ATOM 3737 O O . LYS A 1 487 ? 36.961 29.700 151.025 1.00 54.00 843 LYS A O 1
ATOM 3743 N N . ARG A 1 488 ? 38.501 30.637 152.391 1.00 52.45 844 ARG A N 1
ATOM 3744 C CA . ARG A 1 488 ? 39.630 30.077 151.653 1.00 44.34 844 ARG A CA 1
ATOM 3745 C C . ARG A 1 488 ? 39.638 28.547 151.701 1.00 43.43 844 ARG A C 1
ATOM 3746 O O . ARG A 1 488 ? 39.970 27.891 150.704 1.00 37.30 844 ARG A O 1
ATOM 3754 N N . GLU A 1 489 ? 39.255 27.945 152.832 1.00 42.74 845 GLU A N 1
ATOM 3755 C CA . GLU A 1 489 ? 39.212 26.484 152.847 1.00 40.17 845 GLU A CA 1
ATOM 3756 C C . GLU A 1 489 ? 38.111 25.931 151.949 1.00 42.95 845 GLU A C 1
ATOM 3757 O O . GLU A 1 489 ? 38.146 24.744 151.606 1.00 47.78 845 GLU A O 1
ATOM 3763 N N . GLU A 1 490 ? 37.135 26.748 151.550 1.00 42.51 846 GLU A N 1
ATOM 3764 C CA . GLU A 1 490 ? 36.148 26.236 150.607 1.00 40.82 846 GLU A CA 1
ATOM 3765 C C . GLU A 1 490 ? 36.659 26.338 149.179 1.00 33.66 846 GLU A C 1
ATOM 3766 O O . GLU A 1 490 ? 36.341 25.488 148.346 1.00 41.73 846 GLU A O 1
ATOM 3772 N N . LEU A 1 491 ? 37.483 27.341 148.893 1.00 31.72 847 LEU A N 1
ATOM 3773 C CA . LEU A 1 491 ? 38.097 27.440 147.577 1.00 27.00 847 LEU A CA 1
ATOM 3774 C C . LEU A 1 491 ? 38.905 26.185 147.245 1.00 36.99 847 LEU A C 1
ATOM 3775 O O . LEU A 1 491 ? 38.759 25.610 146.157 1.00 32.11 847 LEU A O 1
ATOM 3780 N N . THR A 1 492 ? 39.759 25.732 148.168 1.00 32.30 848 THR A N 1
ATOM 3781 C CA . THR A 1 492 ? 40.719 24.684 147.831 1.00 29.75 848 THR A CA 1
ATOM 3782 C C . THR A 1 492 ? 40.249 23.284 148.215 1.00 30.61 848 THR A C 1
ATOM 3783 O O . THR A 1 492 ? 41.024 22.329 148.082 1.00 31.17 848 THR A O 1
ATOM 3787 N N . ALA A 1 493 ? 38.998 23.129 148.668 1.00 26.78 849 ALA A N 1
ATOM 3788 C CA . ALA A 1 493 ? 38.515 21.806 149.083 1.00 22.58 849 ALA A CA 1
ATOM 3789 C C . ALA A 1 493 ? 38.430 20.821 147.925 1.00 20.98 849 ALA A C 1
ATOM 3790 O O . ALA A 1 493 ? 38.505 19.602 148.144 1.00 23.39 849 ALA A O 1
ATOM 3792 N N . CYS A 1 494 ? 38.279 21.315 146.701 1.00 21.18 850 CYS A N 1
ATOM 3793 C CA . CYS A 1 494 ? 38.126 20.431 145.559 1.00 35.36 850 CYS A CA 1
ATOM 3794 C C . CYS A 1 494 ? 39.457 19.857 145.097 1.00 34.18 850 CYS A C 1
ATOM 3795 O O . CYS A 1 494 ? 39.460 18.965 144.241 1.00 35.30 850 CYS A O 1
ATOM 3798 N N . ILE A 1 495 ? 40.575 20.353 145.637 1.00 25.57 851 ILE A N 1
ATOM 3799 C CA . ILE A 1 495 ? 41.878 19.793 145.305 1.00 26.25 851 ILE A CA 1
ATOM 3800 C C . ILE A 1 495 ? 41.850 18.302 145.582 1.00 25.17 851 ILE A C 1
ATOM 3801 O O . ILE A 1 495 ? 41.527 17.869 146.695 1.00 30.48 851 ILE A O 1
ATOM 3806 N N . GLY A 1 496 ? 42.177 17.506 144.564 1.00 28.16 852 GLY A N 1
ATOM 3807 C CA . GLY A 1 496 ? 42.215 16.071 144.690 1.00 17.73 852 GLY A CA 1
ATOM 3808 C C . GLY A 1 496 ? 40.932 15.374 144.321 1.00 31.84 852 GLY A C 1
ATOM 3809 O O . GLY A 1 496 ? 40.911 14.137 144.248 1.00 32.35 852 GLY A O 1
ATOM 3810 N N . SER A 1 497 ? 39.860 16.119 144.093 1.00 29.67 853 SER A N 1
ATOM 3811 C CA . SER A 1 497 ? 38.607 15.517 143.677 1.00 34.40 853 SER A CA 1
ATOM 3812 C C . SER A 1 497 ? 38.620 15.279 142.171 1.00 35.70 853 SER A C 1
ATOM 3813 O O . SER A 1 497 ? 39.357 15.932 141.427 1.00 34.71 853 SER A O 1
ATOM 3816 N N . ILE A 1 498 ? 37.801 14.332 141.728 1.00 29.09 854 ILE A N 1
ATOM 3817 C CA . ILE A 1 498 ? 37.628 14.027 140.313 1.00 30.97 854 ILE A CA 1
ATOM 3818 C C . ILE A 1 498 ? 36.256 14.530 139.891 1.00 33.31 854 ILE A C 1
ATOM 3819 O O . ILE A 1 498 ? 35.234 14.161 140.488 1.00 28.64 854 ILE A O 1
ATOM 3824 N N . VAL A 1 499 ? 36.224 15.376 138.873 1.00 35.22 855 VAL A N 1
ATOM 3825 C CA . VAL A 1 499 ? 35.026 16.129 138.537 1.00 35.10 855 VAL A CA 1
ATOM 3826 C C . VAL A 1 499 ? 34.669 15.917 137.069 1.00 37.99 855 VAL A C 1
ATOM 3827 O O . VAL A 1 499 ? 35.549 15.747 136.214 1.00 38.89 855 VAL A O 1
ATOM 3831 N N . ASP A 1 500 ? 33.368 15.907 136.788 1.00 37.89 856 ASP A N 1
ATOM 3832 C CA . ASP A 1 500 ? 32.844 15.942 135.427 1.00 35.06 856 ASP A CA 1
ATOM 3833 C C . ASP A 1 500 ? 32.651 17.396 135.039 1.00 36.56 856 ASP A C 1
ATOM 3834 O O . ASP A 1 500 ? 31.668 18.026 135.434 1.00 39.87 856 ASP A O 1
ATOM 3839 N N . PHE A 1 501 ? 33.577 17.929 134.256 1.00 28.53 857 PHE A N 1
ATOM 3840 C CA . PHE A 1 501 ? 33.473 19.299 133.782 1.00 26.83 857 PHE A CA 1
ATOM 3841 C C . PHE A 1 501 ? 32.774 19.352 132.435 1.00 31.60 857 PHE A C 1
ATOM 3842 O O . PHE A 1 501 ? 32.797 18.401 131.649 1.00 39.18 857 PHE A O 1
ATOM 3850 N N . THR A 1 502 ? 32.179 20.502 132.165 1.00 32.25 858 THR A N 1
ATOM 3851 C CA . THR A 1 502 ? 31.737 20.880 130.839 1.00 22.31 858 THR A CA 1
ATOM 3852 C C . THR A 1 502 ? 32.459 22.179 130.526 1.00 34.58 858 THR A C 1
ATOM 3853 O O . THR A 1 502 ? 32.394 23.128 131.315 1.00 35.00 858 THR A O 1
ATOM 3857 N N . LEU A 1 503 ? 33.171 22.210 129.402 1.00 38.60 859 LEU A N 1
ATOM 3858 C CA . LEU A 1 503 ? 34.037 23.319 129.043 1.00 21.41 859 LEU A CA 1
ATOM 3859 C C . LEU A 1 503 ? 33.571 23.949 127.739 1.00 23.59 859 LEU A C 1
ATOM 3860 O O . LEU A 1 503 ? 33.076 23.263 126.843 1.00 29.08 859 LEU A O 1
ATOM 3865 N N . ILE A 1 504 ? 33.745 25.260 127.632 1.00 24.86 860 ILE A N 1
ATOM 3866 C CA . ILE A 1 504 ? 33.546 25.964 126.370 1.00 36.22 860 ILE A CA 1
ATOM 3867 C C . ILE A 1 504 ? 34.837 26.661 125.980 1.00 41.44 860 ILE A C 1
ATOM 3868 O O . ILE A 1 504 ? 35.497 27.279 126.832 1.00 29.28 860 ILE A O 1
ATOM 3873 N N . PRO A 1 505 ? 35.205 26.627 124.708 1.00 44.01 861 PRO A N 1
ATOM 3874 C CA . PRO A 1 505 ? 36.354 27.410 124.267 1.00 42.44 861 PRO A CA 1
ATOM 3875 C C . PRO A 1 505 ? 36.011 28.889 124.317 1.00 43.22 861 PRO A C 1
ATOM 3876 O O . PRO A 1 505 ? 34.924 29.307 123.921 1.00 43.02 861 PRO A O 1
ATOM 3880 N N . ARG A 1 506 ? 36.928 29.673 124.864 1.00 40.93 862 ARG A N 1
ATOM 3881 C CA . ARG A 1 506 ? 36.786 31.118 124.908 1.00 30.99 862 ARG A CA 1
ATOM 3882 C C . ARG A 1 506 ? 38.132 31.716 124.532 1.00 32.64 862 ARG A C 1
ATOM 3883 O O . ARG A 1 506 ? 39.083 31.001 124.183 1.00 40.97 862 ARG A O 1
ATOM 3891 N N . VAL A 1 507 ? 38.234 33.033 124.601 1.00 30.03 863 VAL A N 1
ATOM 3892 C CA . VAL A 1 507 ? 39.367 33.718 123.991 1.00 27.90 863 VAL A CA 1
ATOM 3893 C C . VAL A 1 507 ? 39.830 34.849 124.904 1.00 30.98 863 VAL A C 1
ATOM 3894 O O . VAL A 1 507 ? 39.022 35.469 125.609 1.00 39.81 863 VAL A O 1
ATOM 3898 N N . LEU A 1 508 ? 41.145 35.070 124.938 1.00 29.26 864 LEU A N 1
ATOM 3899 C CA . LEU A 1 508 ? 41.760 36.115 125.749 1.00 27.04 864 LEU A CA 1
ATOM 3900 C C . LEU A 1 508 ? 42.566 37.028 124.840 1.00 32.61 864 LEU A C 1
ATOM 3901 O O . LEU A 1 508 ? 43.369 36.554 124.027 1.00 30.32 864 LEU A O 1
ATOM 3906 N N . ARG A 1 509 ? 42.371 38.330 124.999 1.00 23.75 865 ARG A N 1
ATOM 3907 C CA . ARG A 1 509 ? 43.048 39.310 124.166 1.00 27.85 865 ARG A CA 1
ATOM 3908 C C . ARG A 1 509 ? 44.474 39.512 124.672 1.00 30.45 865 ARG A C 1
ATOM 3909 O O . ARG A 1 509 ? 44.668 39.867 125.841 1.00 29.51 865 ARG A O 1
ATOM 3917 N N . VAL A 1 510 ? 45.466 39.280 123.804 1.00 24.17 866 VAL A N 1
ATOM 3918 C CA . VAL A 1 510 ? 46.868 39.446 124.180 1.00 30.27 866 VAL A CA 1
ATOM 3919 C C . VAL A 1 510 ? 47.548 40.592 123.426 1.00 40.53 866 VAL A C 1
ATOM 3920 O O . VAL A 1 510 ? 48.656 40.996 123.815 1.00 44.98 866 VAL A O 1
ATOM 3924 N N . ASN A 1 511 ? 46.928 41.124 122.376 1.00 37.17 867 ASN A N 1
ATOM 3925 C CA . ASN A 1 511 ? 47.346 42.355 121.715 1.00 36.38 867 ASN A CA 1
ATOM 3926 C C . ASN A 1 511 ? 46.104 42.952 121.058 1.00 42.02 867 ASN A C 1
ATOM 3927 O O . ASN A 1 511 ? 45.037 42.335 121.037 1.00 44.53 867 ASN A O 1
ATOM 3932 N N . GLU A 1 512 ? 46.251 44.148 120.489 1.00 45.95 868 GLU A N 1
ATOM 3933 C CA . GLU A 1 512 ? 45.078 44.872 120.007 1.00 48.67 868 GLU A CA 1
ATOM 3934 C C . GLU A 1 512 ? 44.271 44.042 119.019 1.00 49.08 868 GLU A C 1
ATOM 3935 O O . GLU A 1 512 ? 43.036 44.074 119.034 1.00 58.11 868 GLU A O 1
ATOM 3941 N N . TYR A 1 513 ? 44.943 43.279 118.165 1.00 43.88 869 TYR A N 1
ATOM 3942 C CA . TYR A 1 513 ? 44.256 42.440 117.193 1.00 45.22 869 TYR A CA 1
ATOM 3943 C C . TYR A 1 513 ? 44.757 40.997 117.258 1.00 49.33 869 TYR A C 1
ATOM 3944 O O . TYR A 1 513 ? 44.812 40.303 116.237 1.00 47.12 869 TYR A O 1
ATOM 3953 N N . LEU A 1 514 ? 45.129 40.519 118.448 1.00 42.86 870 LEU A N 1
ATOM 3954 C CA . LEU A 1 514 ? 45.633 39.160 118.587 1.00 38.45 870 LEU A CA 1
ATOM 3955 C C . LEU A 1 514 ? 45.099 38.539 119.863 1.00 35.81 870 LEU A C 1
ATOM 3956 O O . LEU A 1 514 ? 45.140 39.156 120.928 1.00 39.12 870 LEU A O 1
ATOM 3961 N N . TYR A 1 515 ? 44.619 37.303 119.747 1.00 33.01 871 TYR A N 1
ATOM 3962 C CA . TYR A 1 515 ? 43.990 36.589 120.848 1.00 37.69 871 TYR A CA 1
ATOM 3963 C C . TYR A 1 515 ? 44.623 35.213 121.014 1.00 33.50 871 TYR A C 1
ATOM 3964 O O . TYR A 1 515 ? 45.220 34.667 120.081 1.00 28.50 871 TYR A O 1
ATOM 3973 N N . ILE A 1 516 ? 44.441 34.627 122.198 1.00 27.00 872 ILE A N 1
ATOM 3974 C CA . ILE A 1 516 ? 44.791 33.225 122.405 1.00 31.71 872 ILE A CA 1
ATOM 3975 C C . ILE A 1 516 ? 43.539 32.483 122.841 1.00 33.98 872 ILE A C 1
ATOM 3976 O O . ILE A 1 516 ? 42.618 33.070 123.415 1.00 34.95 872 ILE A O 1
ATOM 3981 N N . LYS A 1 517 ? 43.520 31.182 122.576 1.00 36.14 873 LYS A N 1
ATOM 3982 C CA . LYS A 1 517 ? 42.392 30.328 122.919 1.00 32.24 873 LYS A CA 1
ATOM 3983 C C . LYS A 1 517 ? 42.604 29.702 124.292 1.00 34.14 873 LYS A C 1
ATOM 3984 O O . LYS A 1 517 ? 43.728 29.361 124.666 1.00 33.28 873 LYS A O 1
ATOM 3990 N N . ILE A 1 518 ? 41.527 29.605 125.068 1.00 32.58 874 ILE A N 1
ATOM 3991 C CA . ILE A 1 518 ? 41.549 28.983 126.385 1.00 23.11 874 ILE A CA 1
ATOM 3992 C C . ILE A 1 518 ? 40.250 28.211 126.572 1.00 28.12 874 ILE A C 1
ATOM 3993 O O . ILE A 1 518 ? 39.387 28.186 125.692 1.00 26.34 874 ILE A O 1
ATOM 3998 N N . TRP A 1 519 ? 40.108 27.607 127.750 1.00 22.78 875 TRP A N 1
ATOM 3999 C CA . TRP A 1 519 ? 38.973 26.763 128.084 1.00 25.81 875 TRP A CA 1
ATOM 4000 C C . TRP A 1 519 ? 38.353 27.265 129.369 1.00 27.02 875 TRP A C 1
ATOM 4001 O O . TRP A 1 519 ? 39.071 27.599 130.320 1.00 22.97 875 TRP A O 1
ATOM 4012 N N . CYS A 1 520 ? 37.018 27.342 129.383 1.00 34.35 876 CYS A N 1
ATOM 4013 C CA . CYS A 1 520 ? 36.307 27.849 130.545 1.00 37.27 876 CYS A CA 1
ATOM 4014 C C . CYS A 1 520 ? 35.247 26.846 130.976 1.00 33.91 876 CYS A C 1
ATOM 4015 O O . CYS A 1 520 ? 34.565 26.260 130.134 1.00 34.80 876 CYS A O 1
ATOM 4018 N N . PRO A 1 521 ? 35.092 26.624 132.272 1.00 29.20 877 PRO A N 1
ATOM 4019 C CA . PRO A 1 521 ? 34.079 25.678 132.742 1.00 26.25 877 PRO A CA 1
ATOM 4020 C C . PRO A 1 521 ? 32.714 26.335 132.871 1.00 36.61 877 PRO A C 1
ATOM 4021 O O . PRO A 1 521 ? 32.597 27.527 133.171 1.00 39.09 877 PRO A O 1
ATOM 4025 N N . ILE A 1 522 ? 31.675 25.525 132.629 1.00 32.41 878 ILE A N 1
ATOM 4026 C CA . ILE A 1 522 ? 30.275 25.933 132.703 1.00 30.64 878 ILE A CA 1
ATOM 4027 C C . ILE A 1 522 ? 29.627 25.211 133.872 1.00 40.67 878 ILE A C 1
ATOM 4028 O O . ILE A 1 522 ? 29.939 24.046 134.143 1.00 44.25 878 ILE A O 1
ATOM 4033 N N . TYR A 1 523 ? 28.692 25.884 134.543 1.00 48.38 879 TYR A N 1
ATOM 4034 C CA . TYR A 1 523 ? 27.987 25.312 135.695 1.00 56.77 879 TYR A CA 1
ATOM 4035 C C . TYR A 1 523 ? 28.944 24.938 136.821 1.00 50.89 879 TYR A C 1
ATOM 4036 O O . TYR A 1 523 ? 28.631 24.082 137.651 1.00 48.23 879 TYR A O 1
ATOM 4045 N N . ALA A 1 524 ? 30.143 25.491 136.852 1.00 53.44 880 ALA A N 1
ATOM 4046 C CA . ALA A 1 524 ? 31.092 25.155 137.897 1.00 46.30 880 ALA A CA 1
ATOM 4047 C C . ALA A 1 524 ? 31.108 26.301 138.891 1.00 51.59 880 ALA A C 1
ATOM 4048 O O . ALA A 1 524 ? 31.429 27.439 138.530 1.00 57.14 880 ALA A O 1
ATOM 4050 N N . THR A 1 525 ? 30.719 26.009 140.124 1.00 47.37 881 THR A N 1
ATOM 4051 C CA . THR A 1 525 ? 30.750 26.979 141.203 1.00 48.08 881 THR A CA 1
ATOM 4052 C C . THR A 1 525 ? 31.587 26.442 142.355 1.00 40.18 881 THR A C 1
ATOM 4053 O O . THR A 1 525 ? 31.722 25.223 142.533 1.00 35.14 881 THR A O 1
ATOM 4057 N N . LEU A 1 526 ? 32.153 27.373 143.129 1.00 31.54 882 LEU A N 1
ATOM 4058 C CA . LEU A 1 526 ? 32.780 27.025 144.398 1.00 22.81 882 LEU A CA 1
ATOM 4059 C C . LEU A 1 526 ? 31.917 26.028 145.156 1.00 34.27 882 LEU A C 1
ATOM 4060 O O . LEU A 1 526 ? 32.400 24.978 145.596 1.00 31.85 882 LEU A O 1
ATOM 4065 N N . GLU A 1 527 ? 30.612 26.325 145.242 1.00 26.88 883 GLU A N 1
ATOM 4066 C CA . GLU A 1 527 ? 29.681 25.517 146.022 1.00 32.05 883 GLU A CA 1
ATOM 4067 C C . GLU A 1 527 ? 29.594 24.092 145.503 1.00 31.53 883 GLU A C 1
ATOM 4068 O O . GLU A 1 527 ? 29.725 23.132 146.272 1.00 38.00 883 GLU A O 1
ATOM 4074 N N . SER A 1 528 ? 29.338 23.934 144.201 1.00 33.90 884 SER A N 1
ATOM 4075 C CA . SER A 1 528 ? 29.207 22.598 143.627 1.00 34.33 884 SER A CA 1
ATOM 4076 C C . SER A 1 528 ? 30.497 21.814 143.799 1.00 30.81 884 SER A C 1
ATOM 4077 O O . SER A 1 528 ? 30.482 20.654 144.237 1.00 25.95 884 SER A O 1
ATOM 4080 N N . LEU A 1 529 ? 31.628 22.446 143.469 1.00 31.15 885 LEU A N 1
ATOM 4081 C CA . LEU A 1 529 ? 32.930 21.806 143.647 1.00 28.33 885 LEU A CA 1
ATOM 4082 C C . LEU A 1 529 ? 33.158 21.453 145.098 1.00 26.25 885 LEU A C 1
ATOM 4083 O O . LEU A 1 529 ? 33.581 20.332 145.410 1.00 27.05 885 LEU A O 1
ATOM 4088 N N . LEU A 1 530 ? 32.844 22.390 145.999 1.00 25.03 886 LEU A N 1
ATOM 4089 C CA . LEU A 1 530 ? 32.955 22.121 147.429 1.00 26.49 886 LEU A CA 1
ATOM 4090 C C . LEU A 1 530 ? 32.138 20.898 147.823 1.00 30.39 886 LEU A C 1
ATOM 4091 O O . LEU A 1 530 ? 32.699 19.893 148.275 1.00 33.86 886 LEU A O 1
ATOM 4096 N N . ILE A 1 531 ? 30.809 20.946 147.626 1.00 39.12 887 ILE A N 1
ATOM 4097 C CA . ILE A 1 531 ? 29.961 19.869 148.146 1.00 36.83 887 ILE A CA 1
ATOM 4098 C C . ILE A 1 531 ? 30.256 18.554 147.433 1.00 23.86 887 ILE A C 1
ATOM 4099 O O . ILE A 1 531 ? 30.327 17.497 148.073 1.00 33.95 887 ILE A O 1
ATOM 4104 N N . HIS A 1 532 ? 30.449 18.589 146.107 1.00 34.51 888 HIS A N 1
ATOM 4105 C CA . HIS A 1 532 ? 30.883 17.385 145.388 1.00 30.67 888 HIS A CA 1
ATOM 4106 C C . HIS A 1 532 ? 32.098 16.759 146.062 1.00 29.78 888 HIS A C 1
ATOM 4107 O O . HIS A 1 532 ? 32.141 15.547 146.314 1.00 29.19 888 HIS A O 1
ATOM 4114 N N . SER A 1 533 ? 33.096 17.588 146.365 1.00 23.58 889 SER A N 1
ATOM 4115 C CA . SER A 1 533 ? 34.305 17.115 147.026 1.00 28.99 889 SER A CA 1
ATOM 4116 C C . SER A 1 533 ? 33.978 16.392 148.334 1.00 32.44 889 SER A C 1
ATOM 4117 O O . SER A 1 533 ? 34.497 15.294 148.599 1.00 23.91 889 SER A O 1
ATOM 4120 N N . ARG A 1 534 ? 33.082 16.959 149.147 1.00 32.19 890 ARG A N 1
ATOM 4121 C CA . ARG A 1 534 ? 32.706 16.262 150.377 1.00 32.28 890 ARG A CA 1
ATOM 4122 C C . ARG A 1 534 ? 31.962 14.967 150.073 1.00 35.23 890 ARG A C 1
ATOM 4123 O O . ARG A 1 534 ? 32.269 13.921 150.665 1.00 43.93 890 ARG A O 1
ATOM 4131 N N . LEU A 1 535 ? 31.000 14.997 149.143 1.00 34.13 891 LEU A N 1
ATOM 4132 C CA . LEU A 1 535 ? 30.279 13.756 148.830 1.00 38.95 891 LEU A CA 1
ATOM 4133 C C . LEU A 1 535 ? 31.228 12.687 148.316 1.00 40.34 891 LEU A C 1
ATOM 4134 O O . LEU A 1 535 ? 31.156 11.531 148.747 1.00 39.67 891 LEU A O 1
ATOM 4139 N N . GLU A 1 536 ? 32.140 13.061 147.404 1.00 34.32 892 GLU A N 1
ATOM 4140 C CA . GLU A 1 536 ? 33.074 12.087 146.846 1.00 32.63 892 GLU A CA 1
ATOM 4141 C C . GLU A 1 536 ? 33.965 11.501 147.926 1.00 36.10 892 GLU A C 1
ATOM 4142 O O . GLU A 1 536 ? 34.221 10.291 147.934 1.00 41.59 892 GLU A O 1
ATOM 4148 N N . TYR A 1 537 ? 34.447 12.337 148.853 1.00 36.03 893 TYR A N 1
ATOM 4149 C CA . TYR A 1 537 ? 35.230 11.802 149.964 1.00 40.77 893 TYR A CA 1
ATOM 4150 C C . TYR A 1 537 ? 34.422 10.781 150.756 1.00 45.94 893 TYR A C 1
ATOM 4151 O O . TYR A 1 537 ? 34.923 9.700 151.083 1.00 46.02 893 TYR A O 1
ATOM 4160 N N . ASP A 1 538 ? 33.174 11.133 151.104 1.00 46.61 894 ASP A N 1
ATOM 4161 C CA . ASP A 1 538 ? 32.316 10.243 151.885 1.00 46.85 894 ASP A CA 1
ATOM 4162 C C . ASP A 1 538 ? 32.061 8.930 151.151 1.00 52.12 894 ASP A C 1
ATOM 4163 O O . ASP A 1 538 ? 32.037 7.862 151.771 1.00 61.34 894 ASP A O 1
ATOM 4168 N N . ASN A 1 539 ? 31.860 8.988 149.831 1.00 53.66 895 ASN A N 1
ATOM 4169 C CA . ASN A 1 539 ? 31.669 7.768 149.054 1.00 48.21 895 ASN A CA 1
ATOM 4170 C C . ASN A 1 539 ? 32.907 6.881 149.114 1.00 56.96 895 ASN A C 1
ATOM 4171 O O . ASN A 1 539 ? 32.802 5.664 149.305 1.00 72.17 895 ASN A O 1
ATOM 4176 N N . ASP A 1 540 ? 34.093 7.477 148.959 1.00 58.12 896 ASP A N 1
ATOM 4177 C CA . ASP A 1 540 ? 35.330 6.702 149.051 1.00 61.13 896 ASP A CA 1
ATOM 4178 C C . ASP A 1 540 ? 35.577 6.195 150.466 1.00 69.87 896 ASP A C 1
ATOM 4179 O O . ASP A 1 540 ? 36.221 5.156 150.645 1.00 74.30 896 ASP A O 1
ATOM 4184 N N . THR A 1 541 ? 35.081 6.906 151.473 1.00 71.36 897 THR A N 1
ATOM 4185 C CA . THR A 1 541 ? 35.373 6.565 152.857 1.00 70.60 897 THR A CA 1
ATOM 4186 C C . THR A 1 541 ? 34.193 5.841 153.484 1.00 70.45 897 THR A C 1
ATOM 4187 O O . THR A 1 541 ? 33.708 4.852 152.932 1.00 67.83 897 THR A O 1
ATOM 4191 N N . ARG B 1 150 ? 38.839 49.409 157.327 1.00 79.65 506 ARG B N 1
ATOM 4192 C CA . ARG B 1 150 ? 39.078 48.201 158.113 1.00 81.76 506 ARG B CA 1
ATOM 4193 C C . ARG B 1 150 ? 37.744 47.652 158.634 1.00 86.05 506 ARG B C 1
ATOM 4194 O O . ARG B 1 150 ? 37.111 48.259 159.499 1.00 80.40 506 ARG B O 1
ATOM 4202 N N . SER B 1 151 ? 37.311 46.512 158.092 1.00 92.21 507 SER B N 1
ATOM 4203 C CA . SER B 1 151 ? 36.087 45.861 158.551 1.00 95.76 507 SER B CA 1
ATOM 4204 C C . SER B 1 151 ? 36.387 45.031 159.799 1.00 95.65 507 SER B C 1
ATOM 4205 O O . SER B 1 151 ? 37.231 44.127 159.762 1.00 103.71 507 SER B O 1
ATOM 4208 N N . ALA B 1 152 ? 35.688 45.334 160.895 1.00 88.78 508 ALA B N 1
ATOM 4209 C CA . ALA B 1 152 ? 35.983 44.737 162.195 1.00 79.79 508 ALA B CA 1
ATOM 4210 C C . ALA B 1 152 ? 35.799 43.218 162.179 1.00 72.87 508 ALA B C 1
ATOM 4211 O O . ALA B 1 152 ? 35.040 42.657 161.383 1.00 70.01 508 ALA B O 1
ATOM 4213 N N . LEU B 1 153 ? 36.510 42.553 163.089 1.00 72.95 509 LEU B N 1
ATOM 4214 C CA . LEU B 1 153 ? 36.562 41.090 163.143 1.00 72.06 509 LEU B CA 1
ATOM 4215 C C . LEU B 1 153 ? 36.593 40.644 164.599 1.00 65.65 509 LEU B C 1
ATOM 4216 O O . LEU B 1 153 ? 37.635 40.223 165.118 1.00 69.18 509 LEU B O 1
ATOM 4221 N N . PRO B 1 154 ? 35.464 40.726 165.298 1.00 62.75 510 PRO B N 1
ATOM 4222 C CA . PRO B 1 154 ? 35.422 40.259 166.684 1.00 53.99 510 PRO B CA 1
ATOM 4223 C C . PRO B 1 154 ? 35.423 38.737 166.733 1.00 49.32 510 PRO B C 1
ATOM 4224 O O . PRO B 1 154 ? 35.230 38.049 165.728 1.00 45.09 510 PRO B O 1
ATOM 4228 N N . THR B 1 155 ? 35.640 38.228 167.936 1.00 51.84 511 THR B N 1
ATOM 4229 C CA . THR B 1 155 ? 35.654 36.797 168.175 1.00 45.49 511 THR B CA 1
ATOM 4230 C C . THR B 1 155 ? 34.320 36.186 167.755 1.00 45.81 511 THR B C 1
ATOM 4231 O O . THR B 1 155 ? 33.264 36.619 168.247 1.00 47.50 511 THR B O 1
ATOM 4235 N N . PRO B 1 156 ? 34.315 35.204 166.861 1.00 37.59 512 PRO B N 1
ATOM 4236 C CA . PRO B 1 156 ? 33.051 34.589 166.461 1.00 34.14 512 PRO B CA 1
ATOM 4237 C C . PRO B 1 156 ? 32.379 33.945 167.660 1.00 44.27 512 PRO B C 1
ATOM 4238 O O . PRO B 1 156 ? 33.040 33.420 168.561 1.00 45.42 512 PRO B O 1
ATOM 4242 N N . LYS B 1 157 ? 31.043 34.013 167.672 1.00 49.51 513 LYS B N 1
ATOM 4243 C CA . LYS B 1 157 ? 30.279 33.447 168.778 1.00 45.77 513 LYS B CA 1
ATOM 4244 C C . LYS B 1 157 ? 30.531 31.946 168.933 1.00 43.83 513 LYS B C 1
ATOM 4245 O O . LYS B 1 157 ? 30.538 31.434 170.059 1.00 45.39 513 LYS B O 1
ATOM 4251 N N . GLU B 1 158 ? 30.744 31.229 167.824 1.00 29.95 514 GLU B N 1
ATOM 4252 C CA . GLU B 1 158 ? 31.024 29.797 167.904 1.00 39.54 514 GLU B CA 1
ATOM 4253 C C . GLU B 1 158 ? 32.273 29.513 168.728 1.00 41.59 514 GLU B C 1
ATOM 4254 O O . GLU B 1 158 ? 32.316 28.534 169.477 1.00 40.23 514 GLU B O 1
ATOM 4260 N N . VAL B 1 159 ? 33.300 30.354 168.601 1.00 40.14 515 VAL B N 1
ATOM 4261 C CA . VAL B 1 159 ? 34.533 30.148 169.361 1.00 37.52 515 VAL B CA 1
ATOM 4262 C C . VAL B 1 159 ? 34.286 30.377 170.846 1.00 37.52 515 VAL B C 1
ATOM 4263 O O . VAL B 1 159 ? 34.683 29.566 171.695 1.00 33.10 515 VAL B O 1
ATOM 4267 N N . THR B 1 160 ? 33.641 31.500 171.176 1.00 36.00 516 THR B N 1
ATOM 4268 C CA . THR B 1 160 ? 33.368 31.845 172.567 1.00 33.73 516 THR B CA 1
ATOM 4269 C C . THR B 1 160 ? 32.529 30.768 173.239 1.00 40.96 516 THR B C 1
ATOM 4270 O O . THR B 1 160 ? 32.821 30.346 174.366 1.00 40.45 516 THR B O 1
ATOM 4274 N N . PHE B 1 161 ? 31.481 30.308 172.547 1.00 36.15 517 PHE B N 1
ATOM 4275 C CA . PHE B 1 161 ? 30.554 29.352 173.139 1.00 42.60 517 PHE B CA 1
ATOM 4276 C C . PHE B 1 161 ? 31.174 27.967 173.213 1.00 43.87 517 PHE B C 1
ATOM 4277 O O . PHE B 1 161 ? 31.025 27.271 174.225 1.00 47.70 517 PHE B O 1
ATOM 4285 N N . THR B 1 162 ? 31.887 27.556 172.161 1.00 37.90 518 THR B N 1
ATOM 4286 C CA . THR B 1 162 ? 32.573 26.270 172.204 1.00 32.57 518 THR B CA 1
ATOM 4287 C C . THR B 1 162 ? 33.614 26.246 173.308 1.00 33.80 518 THR B C 1
ATOM 4288 O O . THR B 1 162 ? 33.670 25.301 174.101 1.00 39.76 518 THR B O 1
ATOM 4292 N N . GLU B 1 163 ? 34.439 27.286 173.391 1.00 39.33 519 GLU B N 1
ATOM 4293 C CA . GLU B 1 163 ? 35.449 27.314 174.438 1.00 34.48 519 GLU B CA 1
ATOM 4294 C C . GLU B 1 163 ? 34.841 27.508 175.821 1.00 37.25 519 GLU B C 1
ATOM 4295 O O . GLU B 1 163 ? 35.500 27.191 176.818 1.00 36.33 519 GLU B O 1
ATOM 4301 N N . ASN B 1 164 ? 33.590 27.981 175.908 1.00 42.71 520 ASN B N 1
ATOM 4302 C CA . ASN B 1 164 ? 32.913 28.033 177.203 1.00 46.99 520 ASN B CA 1
ATOM 4303 C C . ASN B 1 164 ? 32.788 26.644 177.816 1.00 46.96 520 ASN B C 1
ATOM 4304 O O . ASN B 1 164 ? 33.063 26.457 179.008 1.00 52.57 520 ASN B O 1
ATOM 4309 N N . LYS B 1 165 ? 32.375 25.658 177.011 1.00 44.79 521 LYS B N 1
ATOM 4310 C CA . LYS B 1 165 ? 32.197 24.273 177.433 1.00 46.74 521 LYS B CA 1
ATOM 4311 C C . LYS B 1 165 ? 33.359 23.362 177.052 1.00 53.89 521 LYS B C 1
ATOM 4312 O O . LYS B 1 165 ? 33.458 22.256 177.594 1.00 66.18 521 LYS B O 1
ATOM 4318 N N . PHE B 1 166 ? 34.221 23.781 176.119 1.00 42.85 522 PHE B N 1
ATOM 4319 C CA . PHE B 1 166 ? 35.489 23.119 175.843 1.00 38.19 522 PHE B CA 1
ATOM 4320 C C . PHE B 1 166 ? 36.606 24.048 176.297 1.00 45.45 522 PHE B C 1
ATOM 4321 O O . PHE B 1 166 ? 37.219 24.728 175.457 1.00 46.85 522 PHE B O 1
ATOM 4329 N N . PRO B 1 167 ? 36.899 24.128 177.594 1.00 44.87 523 PRO B N 1
ATOM 4330 C CA . PRO B 1 167 ? 37.849 25.145 178.067 1.00 39.33 523 PRO B CA 1
ATOM 4331 C C . PRO B 1 167 ? 39.274 24.880 177.594 1.00 35.05 523 PRO B C 1
ATOM 4332 O O . PRO B 1 167 ? 39.696 23.732 177.411 1.00 34.47 523 PRO B O 1
ATOM 4336 N N . LEU B 1 168 ? 39.999 25.981 177.368 1.00 25.97 524 LEU B N 1
ATOM 4337 C CA . LEU B 1 168 ? 41.411 25.952 176.990 1.00 30.56 524 LEU B CA 1
ATOM 4338 C C . LEU B 1 168 ? 42.264 25.425 178.140 1.00 38.69 524 LEU B C 1
ATOM 4339 O O . LEU B 1 168 ? 42.255 25.990 179.238 1.00 49.45 524 LEU B O 1
ATOM 4344 N N . VAL B 1 169 ? 43.022 24.362 177.882 1.00 35.57 525 VAL B N 1
ATOM 4345 C CA . VAL B 1 169 ? 43.902 23.765 178.878 1.00 38.31 525 VAL B CA 1
ATOM 4346 C C . VAL B 1 169 ? 45.192 23.344 178.199 1.00 35.98 525 VAL B C 1
ATOM 4347 O O . VAL B 1 169 ? 45.214 23.029 177.009 1.00 38.90 525 VAL B O 1
ATOM 4351 N N . ARG B 1 170 ? 46.271 23.341 178.967 1.00 49.24 526 ARG B N 1
ATOM 4352 C CA . ARG B 1 170 ? 47.431 22.548 178.607 1.00 39.50 526 ARG B CA 1
ATOM 4353 C C . ARG B 1 170 ? 47.122 21.076 178.823 1.00 30.65 526 ARG B C 1
ATOM 4354 O O . ARG B 1 170 ? 46.268 20.713 179.641 1.00 33.34 526 ARG B O 1
ATOM 4362 N N . VAL B 1 171 ? 47.833 20.223 178.082 1.00 24.24 527 VAL B N 1
ATOM 4363 C CA . VAL B 1 171 ? 47.704 18.778 178.260 1.00 28.83 527 VAL B CA 1
ATOM 4364 C C . VAL B 1 171 ? 47.902 18.400 179.725 1.00 35.31 527 VAL B C 1
ATOM 4365 O O . VAL B 1 171 ? 47.214 17.519 180.253 1.00 41.91 527 VAL B O 1
ATOM 4369 N N . SER B 1 172 ? 48.823 19.074 180.411 1.00 41.91 528 SER B N 1
ATOM 4370 C CA . SER B 1 172 ? 49.055 18.755 181.814 1.00 40.97 528 SER B CA 1
ATOM 4371 C C . SER B 1 172 ? 47.816 18.979 182.671 1.00 42.71 528 SER B C 1
ATOM 4372 O O . SER B 1 172 ? 47.702 18.364 183.735 1.00 45.76 528 SER B O 1
ATOM 4375 N N . ASN B 1 173 ? 46.876 19.811 182.227 1.00 42.49 529 ASN B N 1
ATOM 4376 C CA . ASN B 1 173 ? 45.659 20.089 182.986 1.00 49.33 529 ASN B CA 1
ATOM 4377 C C . ASN B 1 173 ? 44.502 19.134 182.686 1.00 48.04 529 ASN B C 1
ATOM 4378 O O . ASN B 1 173 ? 43.434 19.281 183.293 1.00 51.96 529 ASN B O 1
ATOM 4383 N N . ILE B 1 174 ? 44.658 18.188 181.759 1.00 46.01 530 ILE B N 1
ATOM 4384 C CA . ILE B 1 174 ? 43.539 17.320 181.384 1.00 49.70 530 ILE B CA 1
ATOM 4385 C C . ILE B 1 174 ? 43.261 16.328 182.514 1.00 50.39 530 ILE B C 1
ATOM 4386 O O . ILE B 1 174 ? 44.124 15.519 182.871 1.00 49.46 530 ILE B O 1
ATOM 4391 N N . VAL B 1 175 ? 42.058 16.396 183.067 1.00 44.01 531 VAL B N 1
ATOM 4392 C CA . VAL B 1 175 ? 41.623 15.463 184.119 1.00 45.86 531 VAL B CA 1
ATOM 4393 C C . VAL B 1 175 ? 40.982 14.259 183.424 1.00 49.49 531 VAL B C 1
ATOM 4394 O O . VAL B 1 175 ? 39.886 14.395 182.865 1.00 52.32 531 VAL B O 1
ATOM 4398 N N . PRO B 1 176 ? 41.621 13.094 183.432 1.00 54.25 532 PRO B N 1
ATOM 4399 C CA . PRO B 1 176 ? 40.982 11.919 182.829 1.00 59.60 532 PRO B CA 1
ATOM 4400 C C . PRO B 1 176 ? 40.000 11.267 183.793 1.00 63.28 532 PRO B C 1
ATOM 4401 O O . PRO B 1 176 ? 40.270 11.134 184.989 1.00 63.52 532 PRO B O 1
ATOM 4405 N N . SER B 1 177 ? 38.840 10.872 183.269 1.00 64.11 533 SER B N 1
ATOM 4406 C CA . SER B 1 177 ? 37.858 10.167 184.080 1.00 63.69 533 SER B CA 1
ATOM 4407 C C . SER B 1 177 ? 37.008 9.263 183.200 1.00 65.29 533 SER B C 1
ATOM 4408 O O . SER B 1 177 ? 37.120 9.265 181.970 1.00 59.77 533 SER B O 1
ATOM 4411 N N . ALA B 1 178 ? 36.156 8.468 183.861 1.00 72.08 534 ALA B N 1
ATOM 4412 C CA . ALA B 1 178 ? 35.302 7.526 183.146 1.00 69.76 534 ALA B CA 1
ATOM 4413 C C . ALA B 1 178 ? 34.279 8.255 182.285 1.00 66.97 534 ALA B C 1
ATOM 4414 O O . ALA B 1 178 ? 33.959 7.806 181.178 1.00 65.90 534 ALA B O 1
ATOM 4416 N N . SER B 1 179 ? 33.758 9.378 182.768 1.00 65.92 535 SER B N 1
ATOM 4417 C CA . SER B 1 179 ? 32.858 10.189 181.964 1.00 74.26 535 SER B CA 1
ATOM 4418 C C . SER B 1 179 ? 33.650 11.182 181.111 1.00 71.27 535 SER B C 1
ATOM 4419 O O . SER B 1 179 ? 34.754 11.603 181.463 1.00 71.27 535 SER B O 1
ATOM 4422 N N . SER B 1 180 ? 33.075 11.538 179.970 1.00 62.01 536 SER B N 1
ATOM 4423 C CA . SER B 1 180 ? 33.759 12.401 179.021 1.00 49.87 536 SER B CA 1
ATOM 4424 C C . SER B 1 180 ? 33.875 13.825 179.556 1.00 54.54 536 SER B C 1
ATOM 4425 O O . SER B 1 180 ? 32.885 14.424 179.988 1.00 64.56 536 SER B O 1
ATOM 4428 N N . ARG B 1 181 ? 35.095 14.353 179.542 1.00 50.31 537 ARG B N 1
ATOM 4429 C CA . ARG B 1 181 ? 35.370 15.761 179.778 1.00 51.86 537 ARG B CA 1
ATOM 4430 C C . ARG B 1 181 ? 35.825 16.399 178.469 1.00 52.27 537 ARG B C 1
ATOM 4431 O O . ARG B 1 181 ? 36.434 15.743 177.620 1.00 51.79 537 ARG B O 1
ATOM 4439 N N . TYR B 1 182 ? 35.507 17.676 178.296 1.00 49.73 538 TYR B N 1
ATOM 4440 C CA . TYR B 1 182 ? 35.647 18.343 177.011 1.00 43.92 538 TYR B CA 1
ATOM 4441 C C . TYR B 1 182 ? 36.625 19.506 177.112 1.00 37.93 538 TYR B C 1
ATOM 4442 O O . TYR B 1 182 ? 36.606 20.260 178.089 1.00 46.91 538 TYR B O 1
ATOM 4451 N N . TYR B 1 183 ? 37.474 19.652 176.095 1.00 36.69 539 TYR B N 1
ATOM 4452 C CA . TYR B 1 183 ? 38.629 20.534 176.184 1.00 36.34 539 TYR B CA 1
ATOM 4453 C C . TYR B 1 183 ? 38.974 21.117 174.822 1.00 37.70 539 TYR B C 1
ATOM 4454 O O . TYR B 1 183 ? 38.699 20.517 173.777 1.00 31.28 539 TYR B O 1
ATOM 4463 N N . THR B 1 184 ? 39.619 22.279 174.853 1.00 33.83 540 THR B N 1
ATOM 4464 C CA . THR B 1 184 ? 40.304 22.829 173.697 1.00 29.22 540 THR B CA 1
ATOM 4465 C C . THR B 1 184 ? 41.792 22.845 174.005 1.00 34.41 540 THR B C 1
ATOM 4466 O O . THR B 1 184 ? 42.202 23.364 175.045 1.00 41.88 540 THR B O 1
ATOM 4470 N N . VAL B 1 185 ? 42.593 22.272 173.113 1.00 29.55 541 VAL B N 1
ATOM 4471 C CA . VAL B 1 185 ? 44.040 22.219 173.279 1.00 27.89 541 VAL B CA 1
ATOM 4472 C C . VAL B 1 185 ? 44.709 22.735 172.005 1.00 31.10 541 VAL B C 1
ATOM 4473 O O . VAL B 1 185 ? 44.328 22.364 170.888 1.00 31.77 541 VAL B O 1
ATOM 4477 N N . ILE B 1 186 ? 45.711 23.587 172.178 1.00 23.38 542 ILE B N 1
ATOM 4478 C CA . ILE B 1 186 ? 46.557 24.053 171.091 1.00 27.14 542 ILE B CA 1
ATOM 4479 C C . ILE B 1 186 ? 47.861 23.262 171.130 1.00 32.20 542 ILE B C 1
ATOM 4480 O O . ILE B 1 186 ? 48.602 23.319 172.119 1.00 33.93 542 ILE B O 1
ATOM 4485 N N . GLY B 1 187 ? 48.151 22.508 170.063 1.00 35.55 543 GLY B N 1
ATOM 4486 C CA . GLY B 1 187 ? 49.237 21.552 170.100 1.00 22.21 543 GLY B CA 1
ATOM 4487 C C . GLY B 1 187 ? 49.951 21.444 168.768 1.00 32.95 543 GLY B C 1
ATOM 4488 O O . GLY B 1 187 ? 49.462 21.907 167.729 1.00 33.77 543 GLY B O 1
ATOM 4489 N N . LEU B 1 188 ? 51.127 20.817 168.821 1.00 35.72 544 LEU B N 1
ATOM 4490 C CA . LEU B 1 188 ? 51.883 20.446 167.629 1.00 28.24 544 LEU B CA 1
ATOM 4491 C C . LEU B 1 188 ? 51.458 19.058 167.147 1.00 25.73 544 LEU B C 1
ATOM 4492 O O . LEU B 1 188 ? 51.461 18.100 167.923 1.00 30.53 544 LEU B O 1
ATOM 4497 N N . ALA B 1 189 ? 51.101 18.944 165.871 1.00 24.14 545 ALA B N 1
ATOM 4498 C CA . ALA B 1 189 ? 50.752 17.645 165.301 1.00 22.83 545 ALA B CA 1
ATOM 4499 C C . ALA B 1 189 ? 52.022 16.825 165.085 1.00 32.42 545 ALA B C 1
ATOM 4500 O O . ALA B 1 189 ? 52.908 17.230 164.322 1.00 34.76 545 ALA B O 1
ATOM 4502 N N . VAL B 1 190 ? 52.109 15.674 165.749 1.00 32.00 546 VAL B N 1
ATOM 4503 C CA . VAL B 1 190 ? 53.315 14.855 165.754 1.00 36.80 546 VAL B CA 1
ATOM 4504 C C . VAL B 1 190 ? 53.239 13.734 164.721 1.00 41.99 546 VAL B C 1
ATOM 4505 O O . VAL B 1 190 ? 54.170 13.538 163.937 1.00 42.55 546 VAL B O 1
ATOM 4509 N N . THR B 1 191 ? 52.140 12.978 164.706 1.00 38.57 547 THR B N 1
ATOM 4510 C CA . THR B 1 191 ? 52.028 11.835 163.809 1.00 40.20 547 THR B CA 1
ATOM 4511 C C . THR B 1 191 ? 50.653 11.809 163.164 1.00 39.37 547 THR B C 1
ATOM 4512 O O . THR B 1 191 ? 49.683 12.357 163.694 1.00 37.57 547 THR B O 1
ATOM 4516 N N . VAL B 1 192 ? 50.597 11.163 162.000 1.00 39.65 548 VAL B N 1
ATOM 4517 C CA . VAL B 1 192 ? 49.362 10.786 161.326 1.00 40.85 548 VAL B CA 1
ATOM 4518 C C . VAL B 1 192 ? 49.535 9.353 160.860 1.00 39.43 548 VAL B C 1
ATOM 4519 O O . VAL B 1 192 ? 50.579 9.007 160.297 1.00 44.69 548 VAL B O 1
ATOM 4523 N N . LYS B 1 193 ? 48.530 8.519 161.113 1.00 41.11 549 LYS B N 1
ATOM 4524 C CA . LYS B 1 193 ? 48.612 7.102 160.794 1.00 44.61 549 LYS B CA 1
ATOM 4525 C C . LYS B 1 193 ? 47.212 6.548 160.592 1.00 52.74 549 LYS B C 1
ATOM 4526 O O . LYS B 1 193 ? 46.299 6.836 161.374 1.00 50.44 549 LYS B O 1
ATOM 4532 N N . TYR B 1 194 ? 47.060 5.742 159.545 1.00 58.06 550 TYR B N 1
ATOM 4533 C CA . TYR B 1 194 ? 45.812 5.048 159.262 1.00 58.05 550 TYR B CA 1
ATOM 4534 C C . TYR B 1 194 ? 46.114 3.588 158.949 1.00 60.02 550 TYR B C 1
ATOM 4535 O O . TYR B 1 194 ? 46.831 3.288 157.987 1.00 54.10 550 TYR B O 1
ATOM 4544 N N . THR B 1 195 ? 45.580 2.687 159.775 1.00 62.02 551 THR B N 1
ATOM 4545 C CA . THR B 1 195 ? 45.677 1.257 159.510 1.00 65.76 551 THR B CA 1
ATOM 4546 C C . THR B 1 195 ? 44.623 0.805 158.503 1.00 70.96 551 THR B C 1
ATOM 4547 O O . THR B 1 195 ? 44.920 0.023 157.594 1.00 76.84 551 THR B O 1
ATOM 4551 N N . GLY B 1 196 ? 43.396 1.303 158.643 1.00 66.56 552 GLY B N 1
ATOM 4552 C CA . GLY B 1 196 ? 42.263 0.855 157.859 1.00 60.74 552 GLY B CA 1
ATOM 4553 C C . GLY B 1 196 ? 41.034 0.668 158.727 1.00 60.36 552 GLY B C 1
ATOM 4554 O O . GLY B 1 196 ? 40.008 0.155 158.269 1.00 59.95 552 GLY B O 1
ATOM 4555 N N . GLY B 1 197 ? 41.137 1.082 159.991 1.00 58.33 553 GLY B N 1
ATOM 4556 C CA . GLY B 1 197 ? 40.054 0.971 160.943 1.00 54.32 553 GLY B CA 1
ATOM 4557 C C . GLY B 1 197 ? 39.068 2.115 160.806 1.00 51.90 553 GLY B C 1
ATOM 4558 O O . GLY B 1 197 ? 38.996 2.796 159.779 1.00 41.73 553 GLY B O 1
ATOM 4559 N N . LYS B 1 198 ? 38.293 2.327 161.867 1.00 57.42 554 LYS B N 1
ATOM 4560 C CA . LYS B 1 198 ? 37.205 3.292 161.817 1.00 68.83 554 LYS B CA 1
ATOM 4561 C C . LYS B 1 198 ? 37.623 4.678 162.297 1.00 66.83 554 LYS B C 1
ATOM 4562 O O . LYS B 1 198 ? 36.835 5.628 162.191 1.00 69.39 554 LYS B O 1
ATOM 4568 N N . THR B 1 199 ? 38.845 4.829 162.796 1.00 56.36 555 THR B N 1
ATOM 4569 C CA . THR B 1 199 ? 39.373 6.139 163.133 1.00 43.43 555 THR B CA 1
ATOM 4570 C C . THR B 1 199 ? 40.735 6.327 162.482 1.00 48.20 555 THR B C 1
ATOM 4571 O O . THR B 1 199 ? 41.389 5.379 162.035 1.00 49.25 555 THR B O 1
ATOM 4575 N N . LEU B 1 200 ? 41.150 7.586 162.437 1.00 44.11 556 LEU B N 1
ATOM 4576 C CA . LEU B 1 200 ? 42.465 7.995 161.978 1.00 40.25 556 LEU B CA 1
ATOM 4577 C C . LEU B 1 200 ? 43.227 8.553 163.172 1.00 44.29 556 LEU B C 1
ATOM 4578 O O . LEU B 1 200 ? 42.634 9.192 164.051 1.00 44.01 556 LEU B O 1
ATOM 4583 N N . VAL B 1 201 ? 44.531 8.288 163.223 1.00 46.21 557 VAL B N 1
ATOM 4584 C CA . VAL B 1 201 ? 45.362 8.712 164.347 1.00 37.56 557 VAL B CA 1
ATOM 4585 C C . VAL B 1 201 ? 46.030 10.031 163.999 1.00 34.29 557 VAL B C 1
ATOM 4586 O O . VAL B 1 201 ? 46.794 10.108 163.033 1.00 40.97 557 VAL B O 1
ATOM 4590 N N . LEU B 1 202 ? 45.743 11.069 164.782 1.00 32.01 558 LEU B N 1
ATOM 4591 C CA . LEU B 1 202 ? 46.419 12.359 164.672 1.00 31.74 558 LEU B CA 1
ATOM 4592 C C . LEU B 1 202 ? 46.873 12.723 166.084 1.00 40.81 558 LEU B C 1
ATOM 4593 O O . LEU B 1 202 ? 46.103 13.270 166.878 1.00 42.74 558 LEU B O 1
ATOM 4598 N N . SER B 1 203 ? 48.121 12.388 166.398 1.00 33.66 559 SER B N 1
ATOM 4599 C CA . SER B 1 203 ? 48.656 12.569 167.736 1.00 37.52 559 SER B CA 1
ATOM 4600 C C . SER B 1 203 ? 49.333 13.926 167.832 1.00 36.11 559 SER B C 1
ATOM 4601 O O . SER B 1 203 ? 49.799 14.482 166.834 1.00 30.94 559 SER B O 1
ATOM 4604 N N . PHE B 1 204 ? 49.395 14.461 169.046 1.00 31.42 560 PHE B N 1
ATOM 4605 C CA . PHE B 1 204 ? 49.900 15.813 169.200 1.00 32.82 560 PHE B CA 1
ATOM 4606 C C . PHE B 1 204 ? 50.623 15.930 170.531 1.00 38.91 560 PHE B C 1
ATOM 4607 O O . PHE B 1 204 ? 50.640 14.994 171.338 1.00 42.66 560 PHE B O 1
ATOM 4615 N N . THR B 1 205 ? 51.246 17.090 170.741 1.00 31.83 561 THR B N 1
ATOM 4616 C CA . THR B 1 205 ? 51.921 17.371 171.999 1.00 37.70 561 THR B CA 1
ATOM 4617 C C . THR B 1 205 ? 51.833 18.852 172.344 1.00 38.98 561 THR B C 1
ATOM 4618 O O . THR B 1 205 ? 51.745 19.726 171.469 1.00 23.91 561 THR B O 1
ATOM 4622 N N . ASP B 1 206 ? 51.905 19.100 173.649 1.00 42.20 562 ASP B N 1
ATOM 4623 C CA . ASP B 1 206 ? 51.957 20.409 174.274 1.00 40.72 562 ASP B CA 1
ATOM 4624 C C . ASP B 1 206 ? 53.342 20.743 174.795 1.00 39.26 562 ASP B C 1
ATOM 4625 O O . ASP B 1 206 ? 53.594 21.905 175.137 1.00 37.12 562 ASP B O 1
ATOM 4630 N N . PHE B 1 207 ? 54.221 19.742 174.905 1.00 38.84 563 PHE B N 1
ATOM 4631 C CA . PHE B 1 207 ? 55.430 19.782 175.726 1.00 37.61 563 PHE B CA 1
ATOM 4632 C C . PHE B 1 207 ? 55.112 19.912 177.219 1.00 44.76 563 PHE B C 1
ATOM 4633 O O . PHE B 1 207 ? 55.992 20.256 178.017 1.00 62.08 563 PHE B O 1
ATOM 4641 N N . THR B 1 208 ? 53.863 19.629 177.607 1.00 47.72 564 THR B N 1
ATOM 4642 C CA . THR B 1 208 ? 53.458 19.469 178.998 1.00 44.88 564 THR B CA 1
ATOM 4643 C C . THR B 1 208 ? 53.068 18.017 179.223 1.00 44.50 564 THR B C 1
ATOM 4644 O O . THR B 1 208 ? 52.472 17.377 178.347 1.00 42.19 564 THR B O 1
ATOM 4648 N N . ALA B 1 209 ? 53.400 17.508 180.401 1.00 44.45 565 ALA B N 1
ATOM 4649 C CA . ALA B 1 209 ? 53.256 16.094 180.692 1.00 44.68 565 ALA B CA 1
ATOM 4650 C C . ALA B 1 209 ? 51.932 15.819 181.397 1.00 47.85 565 ALA B C 1
ATOM 4651 O O . ALA B 1 209 ? 51.383 16.674 182.099 1.00 41.09 565 ALA B O 1
ATOM 4653 N N . ASN B 1 210 ? 51.411 14.607 181.182 1.00 48.58 566 ASN B N 1
ATOM 4654 C CA . ASN B 1 210 ? 50.192 14.142 181.807 1.00 43.93 566 ASN B CA 1
ATOM 4655 C C . ASN B 1 210 ? 50.441 12.675 182.138 1.00 46.82 566 ASN B C 1
ATOM 4656 O O . ASN B 1 210 ? 50.838 11.905 181.245 1.00 40.40 566 ASN B O 1
ATOM 4661 N N . PRO B 1 211 ? 50.217 12.258 183.391 1.00 56.22 567 PRO B N 1
ATOM 4662 C CA . PRO B 1 211 ? 50.565 10.878 183.782 1.00 55.60 567 PRO B CA 1
ATOM 4663 C C . PRO B 1 211 ? 49.769 9.802 183.060 1.00 53.67 567 PRO B C 1
ATOM 4664 O O . PRO B 1 211 ? 50.301 8.702 182.860 1.00 50.84 567 PRO B O 1
ATOM 4668 N N . LYS B 1 212 ? 48.526 10.078 182.650 1.00 52.46 568 LYS B N 1
ATOM 4669 C CA . LYS B 1 212 ? 47.741 9.107 181.892 1.00 51.77 568 LYS B CA 1
ATOM 4670 C C . LYS B 1 212 ? 48.010 9.142 180.390 1.00 49.97 568 LYS B C 1
ATOM 4671 O O . LYS B 1 212 ? 47.411 8.350 179.654 1.00 51.68 568 LYS B O 1
ATOM 4677 N N . VAL B 1 213 ? 48.865 10.048 179.916 1.00 44.42 569 VAL B N 1
ATOM 4678 C CA . VAL B 1 213 ? 49.253 10.101 178.508 1.00 45.19 569 VAL B CA 1
ATOM 4679 C C . VAL B 1 213 ? 50.479 9.217 178.316 1.00 48.10 569 VAL B C 1
ATOM 4680 O O . VAL B 1 213 ? 51.455 9.329 179.065 1.00 49.10 569 VAL B O 1
ATOM 4684 N N . ASN B 1 214 ? 50.432 8.339 177.310 1.00 48.29 570 ASN B N 1
ATOM 4685 C CA . ASN B 1 214 ? 51.538 7.415 177.048 1.00 50.45 570 ASN B CA 1
ATOM 4686 C C . ASN B 1 214 ? 51.416 6.914 175.608 1.00 51.00 570 ASN B C 1
ATOM 4687 O O . ASN B 1 214 ? 50.595 6.041 175.321 1.00 54.93 570 ASN B O 1
ATOM 4692 N N . TYR B 1 215 ? 52.239 7.475 174.723 1.00 45.76 571 TYR B N 1
ATOM 4693 C CA . TYR B 1 215 ? 52.248 7.073 173.319 1.00 42.54 571 TYR B CA 1
ATOM 4694 C C . TYR B 1 215 ? 53.642 7.397 172.783 1.00 45.78 571 TYR B C 1
ATOM 4695 O O . TYR B 1 215 ? 53.935 8.560 172.501 1.00 42.65 571 TYR B O 1
ATOM 4704 N N . GLY B 1 216 ? 54.491 6.375 172.683 1.00 43.76 572 GLY B N 1
ATOM 4705 C CA . GLY B 1 216 ? 55.868 6.540 172.266 1.00 40.61 572 GLY B CA 1
ATOM 4706 C C . GLY B 1 216 ? 56.167 6.178 170.826 1.00 43.65 572 GLY B C 1
ATOM 4707 O O . GLY B 1 216 ? 57.346 6.084 170.462 1.00 47.76 572 GLY B O 1
ATOM 4708 N N . TYR B 1 217 ? 55.148 5.986 169.997 1.00 36.80 573 TYR B N 1
ATOM 4709 C CA . TYR B 1 217 ? 55.328 5.544 168.623 1.00 41.13 573 TYR B CA 1
ATOM 4710 C C . TYR B 1 217 ? 55.637 6.749 167.742 1.00 48.70 573 TYR B C 1
ATOM 4711 O O . TYR B 1 217 ? 54.800 7.651 167.597 1.00 46.05 573 TYR B O 1
ATOM 4720 N N . ASP B 1 218 ? 56.834 6.755 167.144 1.00 48.52 574 ASP B N 1
ATOM 4721 C CA . ASP B 1 218 ? 57.339 7.887 166.360 1.00 45.86 574 ASP B CA 1
ATOM 4722 C C . ASP B 1 218 ? 57.366 9.173 167.188 1.00 51.98 574 ASP B C 1
ATOM 4723 O O . ASP B 1 218 ? 57.110 10.267 166.672 1.00 44.80 574 ASP B O 1
ATOM 4728 N N . SER B 1 219 ? 57.689 9.034 168.480 1.00 51.43 575 SER B N 1
ATOM 4729 C CA . SER B 1 219 ? 57.680 10.134 169.445 1.00 47.22 575 SER B CA 1
ATOM 4730 C C . SER B 1 219 ? 58.995 10.906 169.370 1.00 49.47 575 SER B C 1
ATOM 4731 O O . SER B 1 219 ? 59.867 10.807 170.242 1.00 52.97 575 SER B O 1
ATOM 4734 N N . PHE B 1 220 ? 59.132 11.719 168.324 1.00 37.25 576 PHE B N 1
ATOM 4735 C CA . PHE B 1 220 ? 60.323 12.549 168.217 1.00 35.09 576 PHE B CA 1
ATOM 4736 C C . PHE B 1 220 ? 60.003 13.877 167.539 1.00 37.01 576 PHE B C 1
ATOM 4737 O O . PHE B 1 220 ? 59.052 13.997 166.761 1.00 40.53 576 PHE B O 1
ATOM 4745 N N . LEU B 1 221 ? 60.837 14.869 167.836 1.00 33.45 577 LEU B N 1
ATOM 4746 C CA . LEU B 1 221 ? 60.743 16.212 167.273 1.00 31.76 577 LEU B CA 1
ATOM 4747 C C . LEU B 1 221 ? 61.836 16.404 166.221 1.00 34.68 577 LEU B C 1
ATOM 4748 O O . LEU B 1 221 ? 63.010 16.593 166.559 1.00 33.90 577 LEU B O 1
ATOM 4753 N N . GLY B 1 222 ? 61.453 16.381 164.951 1.00 28.58 578 GLY B N 1
ATOM 4754 C CA . GLY B 1 222 ? 62.382 16.769 163.910 1.00 31.41 578 GLY B CA 1
ATOM 4755 C C . GLY B 1 222 ? 63.349 15.679 163.503 1.00 31.02 578 GLY B C 1
ATOM 4756 O O . GLY B 1 222 ? 63.418 15.319 162.325 1.00 37.89 578 GLY B O 1
ATOM 4757 N N . SER B 1 223 ? 64.089 15.138 164.466 1.00 38.86 579 SER B N 1
ATOM 4758 C CA . SER B 1 223 ? 65.057 14.076 164.227 1.00 44.70 579 SER B CA 1
ATOM 4759 C C . SER B 1 223 ? 64.886 12.992 165.282 1.00 49.69 579 SER B C 1
ATOM 4760 O O . SER B 1 223 ? 64.396 13.250 166.384 1.00 52.44 579 SER B O 1
ATOM 4763 N N . PHE B 1 224 ? 65.329 11.774 164.934 1.00 57.92 580 PHE B N 1
ATOM 4764 C CA . PHE B 1 224 ? 65.279 10.640 165.863 1.00 51.02 580 PHE B CA 1
ATOM 4765 C C . PHE B 1 224 ? 65.993 10.932 167.185 1.00 55.39 580 PHE B C 1
ATOM 4766 O O . PHE B 1 224 ? 65.596 10.397 168.227 1.00 53.15 580 PHE B O 1
ATOM 4774 N N . GLN B 1 225 ? 67.050 11.756 167.167 1.00 54.19 581 GLN B N 1
ATOM 4775 C CA . GLN B 1 225 ? 67.771 12.071 168.402 1.00 50.68 581 GLN B CA 1
ATOM 4776 C C . GLN B 1 225 ? 66.867 12.747 169.423 1.00 52.47 581 GLN B C 1
ATOM 4777 O O . GLN B 1 225 ? 66.843 12.362 170.597 1.00 60.75 581 GLN B O 1
ATOM 4783 N N . GLU B 1 226 ? 66.121 13.762 168.999 1.00 58.16 582 GLU B N 1
ATOM 4784 C CA . GLU B 1 226 ? 65.323 14.574 169.917 1.00 56.74 582 GLU B CA 1
ATOM 4785 C C . GLU B 1 226 ? 63.979 13.882 170.143 1.00 51.46 582 GLU B C 1
ATOM 4786 O O . GLU B 1 226 ? 63.090 13.932 169.293 1.00 61.83 582 GLU B O 1
ATOM 4792 N N . ARG B 1 227 ? 63.830 13.223 171.295 1.00 37.05 583 ARG B N 1
ATOM 4793 C CA . ARG B 1 227 ? 62.649 12.415 171.583 1.00 37.40 583 ARG B CA 1
ATOM 4794 C C . ARG B 1 227 ? 61.594 13.250 172.301 1.00 41.80 583 ARG B C 1
ATOM 4795 O O . ARG B 1 227 ? 61.912 14.072 173.165 1.00 44.54 583 ARG B O 1
ATOM 4803 N N . ILE B 1 228 ? 60.332 13.032 171.957 1.00 35.72 584 ILE B N 1
ATOM 4804 C CA . ILE B 1 228 ? 59.218 13.600 172.703 1.00 39.13 584 ILE B CA 1
ATOM 4805 C C . ILE B 1 228 ? 58.843 12.600 173.792 1.00 40.78 584 ILE B C 1
ATOM 4806 O O . ILE B 1 228 ? 58.517 11.448 173.465 1.00 47.11 584 ILE B O 1
ATOM 4811 N N . PRO B 1 229 ? 58.907 12.980 175.063 1.00 39.32 585 PRO B N 1
ATOM 4812 C CA . PRO B 1 229 ? 58.568 12.044 176.142 1.00 42.72 585 PRO B CA 1
ATOM 4813 C C . PRO B 1 229 ? 57.194 11.420 175.938 1.00 49.43 585 PRO B C 1
ATOM 4814 O O . PRO B 1 229 ? 56.242 12.085 175.527 1.00 52.97 585 PRO B O 1
ATOM 4818 N N . GLU B 1 230 ? 57.102 10.121 176.239 1.00 53.21 586 GLU B N 1
ATOM 4819 C CA . GLU B 1 230 ? 55.866 9.378 176.012 1.00 51.70 586 GLU B CA 1
ATOM 4820 C C . GLU B 1 230 ? 54.671 9.982 176.757 1.00 48.69 586 GLU B C 1
ATOM 4821 O O . GLU B 1 230 ? 53.542 9.921 176.251 1.00 39.70 586 GLU B O 1
ATOM 4827 N N . ASN B 1 231 ? 54.895 10.580 177.939 1.00 40.44 587 ASN B N 1
ATOM 4828 C CA . ASN B 1 231 ? 53.834 11.228 178.707 1.00 37.60 587 ASN B CA 1
ATOM 4829 C C . ASN B 1 231 ? 53.525 12.650 178.232 1.00 41.99 587 ASN B C 1
ATOM 4830 O O . ASN B 1 231 ? 52.683 13.324 178.843 1.00 38.16 587 ASN B O 1
ATOM 4835 N N . GLU B 1 232 ? 54.196 13.126 177.179 1.00 39.31 588 GLU B N 1
ATOM 4836 C CA . GLU B 1 232 ? 53.860 14.387 176.533 1.00 41.80 588 GLU B CA 1
ATOM 4837 C C . GLU B 1 232 ? 53.218 14.192 175.165 1.00 36.36 588 GLU B C 1
ATOM 4838 O O . GLU B 1 232 ? 52.705 15.162 174.590 1.00 30.89 588 GLU B O 1
ATOM 4844 N N . HIS B 1 233 ? 53.196 12.963 174.656 1.00 37.06 589 HIS B N 1
ATOM 4845 C CA . HIS B 1 233 ? 52.738 12.640 173.308 1.00 35.55 589 HIS B CA 1
ATOM 4846 C C . HIS B 1 233 ? 51.313 12.085 173.409 1.00 34.20 589 HIS B C 1
ATOM 4847 O O . HIS B 1 233 ? 51.111 10.902 173.696 1.00 36.38 589 HIS B O 1
ATOM 4854 N N . VAL B 1 234 ? 50.326 12.950 173.179 1.00 29.25 590 VAL B N 1
ATOM 4855 C CA . VAL B 1 234 ? 48.918 12.592 173.328 1.00 27.45 590 VAL B CA 1
ATOM 4856 C C . VAL B 1 234 ? 48.479 11.801 172.098 1.00 34.78 590 VAL B C 1
ATOM 4857 O O . VAL B 1 234 ? 48.388 12.346 170.995 1.00 37.23 590 VAL B O 1
ATOM 4861 N N . HIS B 1 235 ? 48.218 10.510 172.287 1.00 38.64 591 HIS B N 1
ATOM 4862 C CA . HIS B 1 235 ? 47.528 9.721 171.278 1.00 39.12 591 HIS B CA 1
ATOM 4863 C C . HIS B 1 235 ? 46.095 10.228 171.148 1.00 39.16 591 HIS B C 1
ATOM 4864 O O . HIS B 1 235 ? 45.418 10.464 172.153 1.00 38.75 591 HIS B O 1
ATOM 4871 N N . ALA B 1 236 ? 45.645 10.430 169.913 1.00 37.62 592 ALA B N 1
ATOM 4872 C CA . ALA B 1 236 ? 44.316 10.970 169.661 1.00 42.33 592 ALA B CA 1
ATOM 4873 C C . ALA B 1 236 ? 43.775 10.384 168.367 1.00 42.74 592 ALA B C 1
ATOM 4874 O O . ALA B 1 236 ? 44.533 9.943 167.498 1.00 44.05 592 ALA B O 1
ATOM 4876 N N . LEU B 1 237 ? 42.451 10.421 168.233 1.00 39.83 593 LEU B N 1
ATOM 4877 C CA . LEU B 1 237 ? 41.751 9.767 167.139 1.00 40.91 593 LEU B CA 1
ATOM 4878 C C . LEU B 1 237 ? 40.749 10.720 166.507 1.00 40.41 593 LEU B C 1
ATOM 4879 O O . LEU B 1 237 ? 40.163 11.562 167.193 1.00 40.10 593 LEU B O 1
ATOM 4884 N N . ILE B 1 238 ? 40.550 10.579 165.193 1.00 42.29 594 ILE B N 1
ATOM 4885 C CA . ILE B 1 238 ? 39.481 11.266 164.470 1.00 38.95 594 ILE B CA 1
ATOM 4886 C C . ILE B 1 238 ? 38.611 10.212 163.802 1.00 44.65 594 ILE B C 1
ATOM 4887 O O . ILE B 1 238 ? 39.119 9.377 163.044 1.00 42.49 594 ILE B O 1
ATOM 4892 N N . TYR B 1 239 ? 37.307 10.261 164.072 1.00 41.33 595 TYR B N 1
ATOM 4893 C CA . TYR B 1 239 ? 36.357 9.455 163.317 1.00 41.82 595 TYR B CA 1
ATOM 4894 C C . TYR B 1 239 ? 36.485 9.762 161.829 1.00 48.12 595 TYR B C 1
ATOM 4895 O O . TYR B 1 239 ? 36.744 10.902 161.436 1.00 48.79 595 TYR B O 1
ATOM 4904 N N . LEU B 1 240 ? 36.304 8.729 161.000 1.00 43.98 596 LEU B N 1
ATOM 4905 C CA . LEU B 1 240 ? 36.641 8.840 159.584 1.00 48.25 596 LEU B CA 1
ATOM 4906 C C . LEU B 1 240 ? 35.899 9.983 158.894 1.00 58.33 596 LEU B C 1
ATOM 4907 O O . LEU B 1 240 ? 36.467 10.666 158.032 1.00 66.41 596 LEU B O 1
ATOM 4912 N N . ASN B 1 241 ? 34.634 10.211 159.249 1.00 55.83 597 ASN B N 1
ATOM 4913 C CA . ASN B 1 241 ? 33.876 11.244 158.549 1.00 59.30 597 ASN B CA 1
ATOM 4914 C C . ASN B 1 241 ? 34.412 12.646 158.830 1.00 60.87 597 ASN B C 1
ATOM 4915 O O . ASN B 1 241 ? 34.358 13.511 157.950 1.00 68.36 597 ASN B O 1
ATOM 4920 N N . ARG B 1 242 ? 34.934 12.896 160.029 1.00 51.37 598 ARG B N 1
ATOM 4921 C CA . ARG B 1 242 ? 35.428 14.226 160.367 1.00 40.33 598 ARG B CA 1
ATOM 4922 C C . ARG B 1 242 ? 36.810 14.516 159.806 1.00 37.57 598 ARG B C 1
ATOM 4923 O O . ARG B 1 242 ? 37.293 15.641 159.966 1.00 39.29 598 ARG B O 1
ATOM 4931 N N . VAL B 1 243 ? 37.464 13.545 159.166 1.00 46.25 599 VAL B N 1
ATOM 4932 C CA . VAL B 1 243 ? 38.790 13.806 158.616 1.00 46.46 599 VAL B CA 1
ATOM 4933 C C . VAL B 1 243 ? 38.706 14.846 157.503 1.00 47.83 599 VAL B C 1
ATOM 4934 O O . VAL B 1 243 ? 39.567 15.730 157.395 1.00 47.80 599 VAL B O 1
ATOM 4938 N N . GLU B 1 244 ? 37.654 14.781 156.679 1.00 36.86 600 GLU B N 1
ATOM 4939 C CA . GLU B 1 244 ? 37.604 15.642 155.502 1.00 41.04 600 GLU B CA 1
ATOM 4940 C C . GLU B 1 244 ? 37.669 17.115 155.887 1.00 44.81 600 GLU B C 1
ATOM 4941 O O . GLU B 1 244 ? 38.272 17.920 155.161 1.00 47.84 600 GLU B O 1
ATOM 4947 N N . SER B 1 245 ? 37.097 17.484 157.037 1.00 37.24 601 SER B N 1
ATOM 4948 C CA . SER B 1 245 ? 37.165 18.879 157.470 1.00 38.84 601 SER B CA 1
ATOM 4949 C C . SER B 1 245 ? 38.605 19.315 157.708 1.00 40.79 601 SER B C 1
ATOM 4950 O O . SER B 1 245 ? 39.023 20.392 157.261 1.00 47.79 601 SER B O 1
ATOM 4953 N N . LEU B 1 246 ? 39.380 18.486 158.416 1.00 30.96 602 LEU B N 1
ATOM 4954 C CA . LEU B 1 246 ? 40.803 18.758 158.576 1.00 35.80 602 LEU B CA 1
ATOM 4955 C C . LEU B 1 246 ? 41.476 18.941 157.228 1.00 39.74 602 LEU B C 1
ATOM 4956 O O . LEU B 1 246 ? 42.241 19.892 157.031 1.00 41.48 602 LEU B O 1
ATOM 4961 N N . ASN B 1 247 ? 41.216 18.019 156.293 1.00 34.91 603 ASN B N 1
ATOM 4962 C CA . ASN B 1 247 ? 41.780 18.135 154.955 1.00 34.83 603 ASN B CA 1
ATOM 4963 C C . ASN B 1 247 ? 41.501 19.509 154.376 1.00 39.42 603 ASN B C 1
ATOM 4964 O O . ASN B 1 247 ? 42.415 20.195 153.905 1.00 42.88 603 ASN B O 1
ATOM 4969 N N . GLU B 1 248 ? 40.238 19.938 154.418 1.00 30.13 604 GLU B N 1
ATOM 4970 C CA . GLU B 1 248 ? 39.885 21.197 153.779 1.00 30.32 604 GLU B CA 1
ATOM 4971 C C . GLU B 1 248 ? 40.648 22.344 154.415 1.00 29.66 604 GLU B C 1
ATOM 4972 O O . GLU B 1 248 ? 41.266 23.161 153.720 1.00 40.99 604 GLU B O 1
ATOM 4978 N N . LYS B 1 249 ? 40.660 22.387 155.743 1.00 32.25 605 LYS B N 1
ATOM 4979 C CA . LYS B 1 249 ? 41.376 23.450 156.440 1.00 31.45 605 LYS B CA 1
ATOM 4980 C C . LYS B 1 249 ? 42.874 23.392 156.161 1.00 27.75 605 LYS B C 1
ATOM 4981 O O . LYS B 1 249 ? 43.478 24.412 155.813 1.00 33.00 605 LYS B O 1
ATOM 4987 N N . LEU B 1 250 ? 43.480 22.197 156.290 1.00 28.93 606 LEU B N 1
ATOM 4988 C CA . LEU B 1 250 ? 44.908 22.004 156.020 1.00 22.32 606 LEU B CA 1
ATOM 4989 C C . LEU B 1 250 ? 45.254 22.313 154.560 1.00 26.87 606 LEU B C 1
ATOM 4990 O O . LEU B 1 250 ? 46.215 23.042 154.281 1.00 28.19 606 LEU B O 1
ATOM 4995 N N . GLN B 1 251 ? 44.463 21.782 153.612 1.00 35.68 607 GLN B N 1
ATOM 4996 C CA . GLN B 1 251 ? 44.647 22.087 152.188 1.00 34.17 607 GLN B CA 1
ATOM 4997 C C . GLN B 1 251 ? 44.629 23.582 151.909 1.00 31.71 607 GLN B C 1
ATOM 4998 O O . GLN B 1 251 ? 45.258 24.035 150.949 1.00 31.57 607 GLN B O 1
ATOM 5004 N N . SER B 1 252 ? 43.888 24.366 152.696 1.00 26.75 608 SER B N 1
ATOM 5005 C CA . SER B 1 252 ? 43.841 25.795 152.406 1.00 28.01 608 SER B CA 1
ATOM 5006 C C . SER B 1 252 ? 45.167 26.466 152.697 1.00 24.08 608 SER B C 1
ATOM 5007 O O . SER B 1 252 ? 45.389 27.590 152.238 1.00 26.99 608 SER B O 1
ATOM 5010 N N . ILE B 1 253 ? 46.034 25.798 153.455 1.00 24.21 609 ILE B N 1
ATOM 5011 C CA . ILE B 1 253 ? 47.330 26.328 153.842 1.00 27.20 609 ILE B CA 1
ATOM 5012 C C . ILE B 1 253 ? 48.473 25.665 153.072 1.00 33.80 609 ILE B C 1
ATOM 5013 O O . ILE B 1 253 ? 49.415 26.347 152.661 1.00 39.51 609 ILE B O 1
ATOM 5018 N N . ILE B 1 254 ? 48.426 24.342 152.882 1.00 30.87 610 ILE B N 1
ATOM 5019 C CA . ILE B 1 254 ? 49.540 23.609 152.280 1.00 25.97 610 ILE B CA 1
ATOM 5020 C C . ILE B 1 254 ? 49.164 22.926 150.971 1.00 29.03 610 ILE B C 1
ATOM 5021 O O . ILE B 1 254 ? 49.994 22.204 150.410 1.00 31.62 610 ILE B O 1
ATOM 5026 N N . LYS B 1 255 ? 47.925 23.106 150.485 1.00 28.62 611 LYS B N 1
ATOM 5027 C CA . LYS B 1 255 ? 47.467 22.641 149.160 1.00 35.30 611 LYS B CA 1
ATOM 5028 C C . LYS B 1 255 ? 47.491 21.116 149.020 1.00 38.53 611 LYS B C 1
ATOM 5029 O O . LYS B 1 255 ? 47.575 20.582 147.909 1.00 40.77 611 LYS B O 1
ATOM 5035 N N . MET B 1 256 ? 47.397 20.407 150.137 1.00 33.57 612 MET B N 1
ATOM 5036 C CA . MET B 1 256 ? 47.478 18.954 150.137 1.00 32.06 612 MET B CA 1
ATOM 5037 C C . MET B 1 256 ? 46.881 18.473 151.447 1.00 33.92 612 MET B C 1
ATOM 5038 O O . MET B 1 256 ? 46.751 19.244 152.397 1.00 35.27 612 MET B O 1
ATOM 5043 N N . GLY B 1 257 ? 46.489 17.205 151.485 1.00 34.53 613 GLY B N 1
ATOM 5044 C CA . GLY B 1 257 ? 45.733 16.701 152.614 1.00 34.88 613 GLY B CA 1
ATOM 5045 C C . GLY B 1 257 ? 46.578 16.251 153.799 1.00 39.70 613 GLY B C 1
ATOM 5046 O O . GLY B 1 257 ? 47.810 16.265 153.788 1.00 36.66 613 GLY B O 1
ATOM 5047 N N . LEU B 1 258 ? 45.871 15.820 154.849 1.00 38.89 614 LEU B N 1
ATOM 5048 C CA . LEU B 1 258 ? 46.528 15.393 156.084 1.00 28.07 614 LEU B CA 1
ATOM 5049 C C . LEU B 1 258 ? 47.438 14.182 155.871 1.00 36.26 614 LEU B C 1
ATOM 5050 O O . LEU B 1 258 ? 48.594 14.184 156.306 1.00 41.64 614 LEU B O 1
ATOM 5055 N N . MET B 1 259 ? 46.926 13.130 155.225 1.00 41.08 615 MET B N 1
ATOM 5056 C CA . MET B 1 259 ? 47.668 11.879 155.054 1.00 38.59 615 MET B CA 1
ATOM 5057 C C . MET B 1 259 ? 48.935 12.032 154.220 1.00 37.20 615 MET B C 1
ATOM 5058 O O . MET B 1 259 ? 49.802 11.165 154.286 1.00 41.67 615 MET B O 1
ATOM 5063 N N . GLU B 1 260 ? 49.052 13.069 153.400 1.00 37.11 616 GLU B N 1
ATOM 5064 C CA . GLU B 1 260 ? 50.244 13.210 152.574 1.00 41.13 616 GLU B CA 1
ATOM 5065 C C . GLU B 1 260 ? 51.458 13.804 153.345 1.00 49.28 616 GLU B C 1
ATOM 5066 O O . GLU B 1 260 ? 52.456 14.171 152.715 1.00 50.26 616 GLU B O 1
ATOM 5072 N N . CYS B 1 261 ? 51.433 13.835 154.679 1.00 51.22 617 CYS B N 1
ATOM 5073 C CA . CYS B 1 261 ? 52.271 14.752 155.439 1.00 44.77 617 CYS B CA 1
ATOM 5074 C C . CYS B 1 261 ? 53.585 14.207 156.021 1.00 44.32 617 CYS B C 1
ATOM 5075 O O . CYS B 1 261 ? 54.574 14.931 155.929 1.00 52.40 617 CYS B O 1
ATOM 5078 N N . ALA B 1 262 ? 53.751 13.031 156.653 1.00 47.44 618 ALA B N 1
ATOM 5079 C CA . ALA B 1 262 ? 53.380 11.617 156.450 1.00 38.23 618 ALA B CA 1
ATOM 5080 C C . ALA B 1 262 ? 54.230 10.980 155.318 1.00 35.32 618 ALA B C 1
ATOM 5081 O O . ALA B 1 262 ? 53.978 9.843 154.921 1.00 40.37 618 ALA B O 1
ATOM 5083 N N . ASP B 1 263 ? 55.282 11.678 154.862 1.00 29.86 619 ASP B N 1
ATOM 5084 C CA . ASP B 1 263 ? 55.995 11.339 153.626 1.00 28.11 619 ASP B CA 1
ATOM 5085 C C . ASP B 1 263 ? 57.428 10.846 153.818 1.00 30.65 619 ASP B C 1
ATOM 5086 O O . ASP B 1 263 ? 58.160 10.757 152.833 1.00 39.99 619 ASP B O 1
ATOM 5091 N N . LYS B 1 264 ? 57.866 10.534 155.038 1.00 36.55 620 LYS B N 1
ATOM 5092 C CA . LYS B 1 264 ? 59.263 10.167 155.255 1.00 35.49 620 LYS B CA 1
ATOM 5093 C C . LYS B 1 264 ? 59.427 8.718 155.704 1.00 41.44 620 LYS B C 1
ATOM 5094 O O . LYS B 1 264 ? 60.446 8.373 156.322 1.00 43.80 620 LYS B O 1
ATOM 5100 N N . GLY B 1 265 ? 58.451 7.861 155.402 1.00 38.15 621 GLY B N 1
ATOM 5101 C CA . GLY B 1 265 ? 58.566 6.459 155.756 1.00 41.27 621 GLY B CA 1
ATOM 5102 C C . GLY B 1 265 ? 58.239 6.142 157.196 1.00 46.57 621 GLY B C 1
ATOM 5103 O O . GLY B 1 265 ? 58.607 5.070 157.684 1.00 50.48 621 GLY B O 1
ATOM 5104 N N . ASN B 1 266 ? 57.599 7.066 157.902 1.00 46.49 622 ASN B N 1
ATOM 5105 C CA . ASN B 1 266 ? 57.036 6.820 159.219 1.00 42.27 622 ASN B CA 1
ATOM 5106 C C . ASN B 1 266 ? 55.887 7.804 159.394 1.00 41.81 622 ASN B C 1
ATOM 5107 O O . ASN B 1 266 ? 55.581 8.586 158.491 1.00 39.16 622 ASN B O 1
ATOM 5112 N N . SER B 1 267 ? 55.248 7.766 160.561 1.00 37.08 623 SER B N 1
ATOM 5113 C CA . SER B 1 267 ? 54.064 8.592 160.772 1.00 34.20 623 SER B CA 1
ATOM 5114 C C . SER B 1 267 ? 54.395 10.003 161.230 1.00 31.87 623 SER B C 1
ATOM 5115 O O . SER B 1 267 ? 53.486 10.824 161.353 1.00 34.30 623 SER B O 1
ATOM 5118 N N . ASN B 1 268 ? 55.653 10.297 161.520 1.00 35.00 624 ASN B N 1
ATOM 5119 C CA . ASN B 1 268 ? 55.996 11.566 162.142 1.00 32.07 624 ASN B CA 1
ATOM 5120 C C . ASN B 1 268 ? 55.936 12.687 161.108 1.00 31.99 624 ASN B C 1
ATOM 5121 O O . ASN B 1 268 ? 56.450 12.553 159.989 1.00 28.52 624 ASN B O 1
ATOM 5126 N N . ILE B 1 269 ? 55.287 13.786 161.479 1.00 25.17 625 ILE B N 1
ATOM 5127 C CA . ILE B 1 269 ? 55.105 14.924 160.595 1.00 28.02 625 ILE B CA 1
ATOM 5128 C C . ILE B 1 269 ? 55.662 16.199 161.225 1.00 32.29 625 ILE B C 1
ATOM 5129 O O . ILE B 1 269 ? 55.357 17.307 160.773 1.00 32.27 625 ILE B O 1
ATOM 5134 N N . THR B 1 270 ? 56.504 16.049 162.259 1.00 23.90 626 THR B N 1
ATOM 5135 C CA . THR B 1 270 ? 57.049 17.213 162.953 1.00 29.43 626 THR B CA 1
ATOM 5136 C C . THR B 1 270 ? 57.964 18.044 162.068 1.00 30.82 626 THR B C 1
ATOM 5137 O O . THR B 1 270 ? 58.192 19.216 162.376 1.00 33.23 626 THR B O 1
ATOM 5141 N N . HIS B 1 271 ? 58.486 17.479 160.973 1.00 29.72 627 HIS B N 1
ATOM 5142 C CA . HIS B 1 271 ? 59.275 18.290 160.054 1.00 29.91 627 HIS B CA 1
ATOM 5143 C C . HIS B 1 271 ? 58.451 19.395 159.401 1.00 30.56 627 HIS B C 1
ATOM 5144 O O . HIS B 1 271 ? 59.032 20.288 158.770 1.00 25.70 627 HIS B O 1
ATOM 5151 N N . ARG B 1 272 ? 57.120 19.364 159.549 1.00 30.26 628 ARG B N 1
ATOM 5152 C CA . ARG B 1 272 ? 56.236 20.354 158.949 1.00 36.04 628 ARG B CA 1
ATOM 5153 C C . ARG B 1 272 ? 55.703 21.355 159.963 1.00 32.88 628 ARG B C 1
ATOM 5154 O O . ARG B 1 272 ? 55.133 22.382 159.556 1.00 25.47 628 ARG B O 1
ATOM 5162 N N . SER B 1 273 ? 55.893 21.087 161.261 1.00 29.61 629 SER B N 1
ATOM 5163 C CA . SER B 1 273 ? 55.565 22.018 162.345 1.00 29.33 629 SER B CA 1
ATOM 5164 C C . SER B 1 273 ? 54.114 22.492 162.262 1.00 32.65 629 SER B C 1
ATOM 5165 O O . SER B 1 273 ? 53.815 23.683 162.399 1.00 24.03 629 SER B O 1
ATOM 5168 N N . ILE B 1 274 ? 53.209 21.538 162.034 1.00 26.17 630 ILE B N 1
ATOM 5169 C CA . ILE B 1 274 ? 51.788 21.840 161.893 1.00 27.86 630 ILE B CA 1
ATOM 5170 C C . ILE B 1 274 ? 51.167 21.999 163.280 1.00 30.55 630 ILE B C 1
ATOM 5171 O O . ILE B 1 274 ? 51.302 21.125 164.147 1.00 19.45 630 ILE B O 1
ATOM 5176 N N . ILE B 1 275 ? 50.489 23.124 163.499 1.00 27.36 631 ILE B N 1
ATOM 5177 C CA . ILE B 1 275 ? 49.877 23.436 164.785 1.00 26.00 631 ILE B CA 1
ATOM 5178 C C . ILE B 1 275 ? 48.367 23.515 164.598 1.00 32.68 631 ILE B C 1
ATOM 5179 O O . ILE B 1 275 ? 47.881 24.146 163.648 1.00 27.24 631 ILE B O 1
ATOM 5184 N N . PHE B 1 276 ? 47.630 22.877 165.504 1.00 31.31 632 PHE B N 1
ATOM 5185 C CA . PHE B 1 276 ? 46.176 22.895 165.479 1.00 35.27 632 PHE B CA 1
ATOM 5186 C C . PHE B 1 276 ? 45.615 23.425 166.786 1.00 32.79 632 PHE B C 1
ATOM 5187 O O . PHE B 1 276 ? 46.198 23.233 167.856 1.00 34.60 632 PHE B O 1
ATOM 5195 N N . LYS B 1 277 ? 44.449 24.057 166.695 1.00 30.60 633 LYS B N 1
ATOM 5196 C CA . LYS B 1 277 ? 43.547 24.134 167.836 1.00 29.70 633 LYS B CA 1
ATOM 5197 C C . LYS B 1 277 ? 42.677 22.888 167.784 1.00 29.49 633 LYS B C 1
ATOM 5198 O O . LYS B 1 277 ? 41.849 22.741 166.882 1.00 38.60 633 LYS B O 1
ATOM 5204 N N . PHE B 1 278 ? 42.906 21.972 168.716 1.00 26.06 634 PHE B N 1
ATOM 5205 C CA . PHE B 1 278 ? 42.146 20.736 168.810 1.00 29.70 634 PHE B CA 1
ATOM 5206 C C . PHE B 1 278 ? 40.970 20.931 169.761 1.00 29.56 634 PHE B C 1
ATOM 5207 O O . PHE B 1 278 ? 41.166 21.307 170.927 1.00 26.47 634 PHE B O 1
ATOM 5215 N N . THR B 1 279 ? 39.760 20.660 169.277 1.00 29.12 635 THR B N 1
ATOM 5216 C CA . THR B 1 279 ? 38.575 20.555 170.133 1.00 29.19 635 THR B CA 1
ATOM 5217 C C . THR B 1 279 ? 38.367 19.070 170.416 1.00 32.12 635 THR B C 1
ATOM 5218 O O . THR B 1 279 ? 38.014 18.303 169.510 1.00 35.92 635 THR B O 1
ATOM 5222 N N . VAL B 1 280 ? 38.609 18.648 171.658 1.00 25.93 636 VAL B N 1
ATOM 5223 C CA . VAL B 1 280 ? 38.733 17.223 171.930 1.00 33.25 636 VAL B CA 1
ATOM 5224 C C . VAL B 1 280 ? 37.743 16.776 172.994 1.00 40.50 636 VAL B C 1
ATOM 5225 O O . VAL B 1 280 ? 37.214 17.566 173.786 1.00 34.83 636 VAL B O 1
ATOM 5229 N N . LYS B 1 281 ? 37.510 15.466 172.991 1.00 45.85 637 LYS B N 1
ATOM 5230 C CA . LYS B 1 281 ? 36.820 14.744 174.048 1.00 39.46 637 LYS B CA 1
ATOM 5231 C C . LYS B 1 281 ? 37.807 13.769 174.670 1.00 33.92 637 LYS B C 1
ATOM 5232 O O . LYS B 1 281 ? 38.487 13.030 173.951 1.00 37.78 637 LYS B O 1
ATOM 5238 N N . CYS B 1 282 ? 37.889 13.776 175.999 1.00 31.13 638 CYS B N 1
ATOM 5239 C CA . CYS B 1 282 ? 38.805 12.924 176.743 1.00 41.35 638 CYS B CA 1
ATOM 5240 C C . CYS B 1 282 ? 38.036 12.064 177.744 1.00 48.04 638 CYS B C 1
ATOM 5241 O O . CYS B 1 282 ? 37.038 12.501 178.330 1.00 46.36 638 CYS B O 1
ATOM 5244 N N . GLN B 1 283 ? 38.522 10.842 177.941 1.00 41.21 639 GLN B N 1
ATOM 5245 C CA . GLN B 1 283 ? 37.792 9.811 178.659 1.00 49.36 639 GLN B CA 1
ATOM 5246 C C . GLN B 1 283 ? 38.692 8.587 178.764 1.00 57.80 639 GLN B C 1
ATOM 5247 O O . GLN B 1 283 ? 39.072 8.018 177.736 1.00 55.16 639 GLN B O 1
ATOM 5253 N N . LEU B 1 284 ? 39.070 8.183 179.976 1.00 66.02 640 LEU B N 1
ATOM 5254 C CA . LEU B 1 284 ? 39.886 6.980 180.103 1.00 67.43 640 LEU B CA 1
ATOM 5255 C C . LEU B 1 284 ? 39.042 5.740 179.821 1.00 67.52 640 LEU B C 1
ATOM 5256 O O . LEU B 1 284 ? 37.884 5.642 180.237 1.00 64.08 640 LEU B O 1
ATOM 5261 N N . PHE B 1 285 ? 39.623 4.811 179.067 1.00 64.40 641 PHE B N 1
ATOM 5262 C CA . PHE B 1 285 ? 38.911 3.650 178.543 1.00 64.40 641 PHE B CA 1
ATOM 5263 C C . PHE B 1 285 ? 39.901 2.501 178.498 1.00 66.03 641 PHE B C 1
ATOM 5264 O O . PHE B 1 285 ? 40.977 2.640 177.906 1.00 64.70 641 PHE B O 1
ATOM 5272 N N . GLN B 1 286 ? 39.550 1.385 179.137 1.00 68.41 642 GLN B N 1
ATOM 5273 C CA . GLN B 1 286 ? 40.451 0.244 179.256 1.00 66.51 642 GLN B CA 1
ATOM 5274 C C . GLN B 1 286 ? 41.795 0.672 179.850 1.00 62.44 642 GLN B C 1
ATOM 5275 O O . GLN B 1 286 ? 42.863 0.199 179.453 1.00 60.45 642 GLN B O 1
ATOM 5281 N N . GLY B 1 287 ? 41.738 1.595 180.808 1.00 61.79 643 GLY B N 1
ATOM 5282 C CA . GLY B 1 287 ? 42.901 1.976 181.575 1.00 66.07 643 GLY B CA 1
ATOM 5283 C C . GLY B 1 287 ? 43.797 3.026 180.958 1.00 70.96 643 GLY B C 1
ATOM 5284 O O . GLY B 1 287 ? 44.748 3.463 181.619 1.00 77.91 643 GLY B O 1
ATOM 5285 N N . LYS B 1 288 ? 43.544 3.448 179.723 1.00 62.17 644 LYS B N 1
ATOM 5286 C CA . LYS B 1 288 ? 44.338 4.491 179.094 1.00 59.48 644 LYS B CA 1
ATOM 5287 C C . LYS B 1 288 ? 43.457 5.679 178.719 1.00 59.59 644 LYS B C 1
ATOM 5288 O O . LYS B 1 288 ? 42.224 5.595 178.701 1.00 53.29 644 LYS B O 1
ATOM 5294 N N . LEU B 1 289 ? 44.100 6.805 178.427 1.00 56.96 645 LEU B N 1
ATOM 5295 C CA . LEU B 1 289 ? 43.369 8.031 178.128 1.00 53.26 645 LEU B CA 1
ATOM 5296 C C . LEU B 1 289 ? 42.992 8.047 176.654 1.00 50.71 645 LEU B C 1
ATOM 5297 O O . LEU B 1 289 ? 43.861 8.128 175.783 1.00 52.16 645 LEU B O 1
ATOM 5302 N N . ASN B 1 290 ? 41.696 7.972 176.370 1.00 52.03 646 ASN B N 1
ATOM 5303 C CA . ASN B 1 290 ? 41.205 8.036 175.001 1.00 46.43 646 ASN B CA 1
ATOM 5304 C C . ASN B 1 290 ? 40.851 9.474 174.641 1.00 38.28 646 ASN B C 1
ATOM 5305 O O . ASN B 1 290 ? 40.056 10.121 175.331 1.00 44.18 646 ASN B O 1
ATOM 5310 N N . THR B 1 291 ? 41.441 9.966 173.558 1.00 34.23 647 THR B N 1
ATOM 5311 C CA . THR B 1 291 ? 41.252 11.336 173.101 1.00 36.74 647 THR B CA 1
ATOM 5312 C C . THR B 1 291 ? 40.740 11.308 171.669 1.00 42.75 647 THR B C 1
ATOM 5313 O O . THR B 1 291 ? 41.349 10.681 170.794 1.00 43.32 647 THR B O 1
ATOM 5317 N N . VAL B 1 292 ? 39.626 11.992 171.444 1.00 39.73 648 VAL B N 1
ATOM 5318 C CA . VAL B 1 292 ? 38.945 12.043 170.162 1.00 35.80 648 VAL B CA 1
ATOM 5319 C C . VAL B 1 292 ? 38.922 13.498 169.721 1.00 39.78 648 VAL B C 1
ATOM 5320 O O . VAL B 1 292 ? 38.415 14.367 170.442 1.00 37.35 648 VAL B O 1
ATOM 5324 N N . ILE B 1 293 ? 39.479 13.769 168.547 1.00 32.40 649 ILE B N 1
ATOM 5325 C CA . ILE B 1 293 ? 39.509 15.128 168.028 1.00 31.10 649 ILE B CA 1
ATOM 5326 C C . ILE B 1 293 ? 38.173 15.389 167.334 1.00 35.42 649 ILE B C 1
ATOM 5327 O O . ILE B 1 293 ? 37.960 14.960 166.201 1.00 30.14 649 ILE B O 1
ATOM 5332 N N . LEU B 1 294 ? 37.265 16.095 168.009 1.00 34.18 650 LEU B N 1
ATOM 5333 C CA . LEU B 1 294 ? 36.015 16.483 167.365 1.00 31.90 650 LEU B CA 1
ATOM 5334 C C . LEU B 1 294 ? 36.253 17.546 166.289 1.00 40.29 650 LEU B C 1
ATOM 5335 O O . LEU B 1 294 ? 35.660 17.486 165.206 1.00 31.64 650 LEU B O 1
ATOM 5340 N N . ASP B 1 295 ? 37.130 18.517 166.555 1.00 43.69 651 ASP B N 1
ATOM 5341 C CA . ASP B 1 295 ? 37.438 19.564 165.587 1.00 27.08 651 ASP B CA 1
ATOM 5342 C C . ASP B 1 295 ? 38.920 19.919 165.673 1.00 28.95 651 ASP B C 1
ATOM 5343 O O . ASP B 1 295 ? 39.542 19.843 166.735 1.00 33.32 651 ASP B O 1
ATOM 5348 N N . ALA B 1 296 ? 39.478 20.330 164.546 1.00 27.07 652 ALA B N 1
ATOM 5349 C CA . ALA B 1 296 ? 40.883 20.704 164.477 1.00 22.80 652 ALA B CA 1
ATOM 5350 C C . ALA B 1 296 ? 41.010 21.910 163.562 1.00 35.48 652 ALA B C 1
ATOM 5351 O O . ALA B 1 296 ? 40.673 21.829 162.376 1.00 44.66 652 ALA B O 1
ATOM 5353 N N . ASP B 1 297 ? 41.492 23.026 164.106 1.00 32.94 653 ASP B N 1
ATOM 5354 C CA . ASP B 1 297 ? 41.695 24.223 163.304 1.00 24.17 653 ASP B CA 1
ATOM 5355 C C . ASP B 1 297 ? 43.179 24.519 163.202 1.00 26.95 653 ASP B C 1
ATOM 5356 O O . ASP B 1 297 ? 43.840 24.664 164.241 1.00 25.87 653 ASP B O 1
ATOM 5361 N N . PRO B 1 298 ? 43.749 24.573 161.993 1.00 33.24 654 PRO B N 1
ATOM 5362 C CA . PRO B 1 298 ? 45.165 24.926 161.870 1.00 34.02 654 PRO B CA 1
ATOM 5363 C C . PRO B 1 298 ? 45.352 26.363 162.298 1.00 29.40 654 PRO B C 1
ATOM 5364 O O . PRO B 1 298 ? 44.496 27.209 162.044 1.00 30.51 654 PRO B O 1
ATOM 5368 N N . ILE B 1 299 ? 46.472 26.634 162.964 1.00 26.36 655 ILE B N 1
ATOM 5369 C CA . ILE B 1 299 ? 46.741 27.945 163.543 1.00 26.09 655 ILE B CA 1
ATOM 5370 C C . ILE B 1 299 ? 48.022 28.485 162.921 1.00 26.84 655 ILE B C 1
ATOM 5371 O O . ILE B 1 299 ? 49.118 27.968 163.171 1.00 26.64 655 ILE B O 1
ATOM 5376 N N . THR B 1 300 ? 47.880 29.532 162.143 1.00 33.74 656 THR B N 1
ATOM 5377 C CA . THR B 1 300 ? 48.897 30.223 161.376 1.00 31.91 656 THR B CA 1
ATOM 5378 C C . THR B 1 300 ? 49.152 31.589 162.003 1.00 32.16 656 THR B C 1
ATOM 5379 O O . THR B 1 300 ? 48.303 32.098 162.733 1.00 35.03 656 THR B O 1
ATOM 5383 N N . PRO B 1 301 ? 50.322 32.197 161.798 1.00 35.27 657 PRO B N 1
ATOM 5384 C CA . PRO B 1 301 ? 50.466 33.594 162.232 1.00 37.46 657 PRO B CA 1
ATOM 5385 C C . PRO B 1 301 ? 49.417 34.523 161.631 1.00 39.87 657 PRO B C 1
ATOM 5386 O O . PRO B 1 301 ? 49.102 35.566 162.223 1.00 47.50 657 PRO B O 1
ATOM 5390 N N . THR B 1 302 ? 48.861 34.159 160.475 1.00 39.65 658 THR B N 1
ATOM 5391 C CA . THR B 1 302 ? 47.769 34.879 159.828 1.00 41.28 658 THR B CA 1
ATOM 5392 C C . THR B 1 302 ? 46.398 34.513 160.395 1.00 45.05 658 THR B C 1
ATOM 5393 O O . THR B 1 302 ? 45.437 35.258 160.186 1.00 47.71 658 THR B O 1
ATOM 5397 N N . THR B 1 303 ? 46.286 33.402 161.115 1.00 41.71 659 THR B N 1
ATOM 5398 C CA . THR B 1 303 ? 45.000 33.003 161.679 1.00 36.64 659 THR B CA 1
ATOM 5399 C C . THR B 1 303 ? 44.661 33.893 162.865 1.00 38.41 659 THR B C 1
ATOM 5400 O O . THR B 1 303 ? 45.424 33.920 163.838 1.00 37.84 659 THR B O 1
ATOM 5404 N N . PRO B 1 304 ? 43.556 34.637 162.833 1.00 30.45 660 PRO B N 1
ATOM 5405 C CA . PRO B 1 304 ? 43.130 35.355 164.037 1.00 33.06 660 PRO B CA 1
ATOM 5406 C C . PRO B 1 304 ? 42.898 34.395 165.193 1.00 35.23 660 PRO B C 1
ATOM 5407 O O . PRO B 1 304 ? 42.322 33.317 165.031 1.00 34.15 660 PRO B O 1
ATOM 5411 N N . VAL B 1 305 ? 43.381 34.796 166.367 1.00 31.96 661 VAL B N 1
ATOM 5412 C CA . VAL B 1 305 ? 43.182 34.066 167.608 1.00 30.43 661 VAL B CA 1
ATOM 5413 C C . VAL B 1 305 ? 42.713 35.062 168.660 1.00 29.80 661 VAL B C 1
ATOM 5414 O O . VAL B 1 305 ? 42.823 36.280 168.493 1.00 29.44 661 VAL B O 1
ATOM 5418 N N . THR B 1 306 ? 42.186 34.524 169.752 1.00 29.98 662 THR B N 1
ATOM 5419 C CA . THR B 1 306 ? 41.837 35.310 170.924 1.00 35.46 662 THR B CA 1
ATOM 5420 C C . THR B 1 306 ? 43.058 35.491 171.835 1.00 38.39 662 THR B C 1
ATOM 5421 O O . THR B 1 306 ? 44.073 34.803 171.719 1.00 37.05 662 THR B O 1
ATOM 5425 N N . THR B 1 307 ? 42.929 36.424 172.774 1.00 39.47 663 THR B N 1
ATOM 5426 C CA . THR B 1 307 ? 44.003 36.682 173.723 1.00 38.65 663 THR B CA 1
ATOM 5427 C C . THR B 1 307 ? 44.296 35.456 174.570 1.00 38.32 663 THR B C 1
ATOM 5428 O O . THR B 1 307 ? 45.454 35.183 174.911 1.00 37.78 663 THR B O 1
ATOM 5432 N N . GLU B 1 308 ? 43.248 34.717 174.938 1.00 39.25 664 GLU B N 1
ATOM 5433 C CA . GLU B 1 308 ? 43.424 33.528 175.756 1.00 33.83 664 GLU B CA 1
ATOM 5434 C C . GLU B 1 308 ? 44.043 32.392 174.961 1.00 36.54 664 GLU B C 1
ATOM 5435 O O . GLU B 1 308 ? 44.840 31.624 175.506 1.00 36.42 664 GLU B O 1
ATOM 5441 N N . GLU B 1 309 ? 43.701 32.266 173.675 1.00 37.30 665 GLU B N 1
ATOM 5442 C CA . GLU B 1 309 ? 44.362 31.245 172.873 1.00 26.70 665 GLU B CA 1
ATOM 5443 C C . GLU B 1 309 ? 45.821 31.591 172.638 1.00 28.31 665 GLU B C 1
ATOM 5444 O O . GLU B 1 309 ? 46.661 30.688 172.512 1.00 28.66 665 GLU B O 1
ATOM 5450 N N . TYR B 1 310 ? 46.149 32.886 172.573 1.00 30.62 666 TYR B N 1
ATOM 5451 C CA . TYR B 1 310 ? 47.539 33.255 172.339 1.00 23.57 666 TYR B CA 1
ATOM 5452 C C . TYR B 1 310 ? 48.408 32.906 173.540 1.00 28.85 666 TYR B C 1
ATOM 5453 O O . TYR B 1 310 ? 49.600 32.625 173.372 1.00 28.03 666 TYR B O 1
ATOM 5462 N N . LYS B 1 311 ? 47.826 32.878 174.750 1.00 28.30 667 LYS B N 1
ATOM 5463 C CA . LYS B 1 311 ? 48.584 32.495 175.936 1.00 33.29 667 LYS B CA 1
ATOM 5464 C C . LYS B 1 311 ? 48.978 31.032 175.915 1.00 35.23 667 LYS B C 1
ATOM 5465 O O . LYS B 1 311 ? 49.837 30.617 176.702 1.00 35.19 667 LYS B O 1
ATOM 5471 N N . LEU B 1 312 ? 48.355 30.239 175.054 1.00 33.14 668 LEU B N 1
ATOM 5472 C CA . LEU B 1 312 ? 48.775 28.866 174.837 1.00 27.68 668 LEU B CA 1
ATOM 5473 C C . LEU B 1 312 ? 49.594 28.706 173.567 1.00 34.65 668 LEU B C 1
ATOM 5474 O O . LEU B 1 312 ? 50.537 27.902 173.537 1.00 32.72 668 LEU B O 1
ATOM 5479 N N . LEU B 1 313 ? 49.274 29.490 172.535 1.00 33.79 669 LEU B N 1
ATOM 5480 C CA . LEU B 1 313 ? 49.988 29.387 171.271 1.00 32.78 669 LEU B CA 1
ATOM 5481 C C . LEU B 1 313 ? 51.412 29.926 171.377 1.00 38.75 669 LEU B C 1
ATOM 5482 O O . LEU B 1 313 ? 52.344 29.321 170.838 1.00 34.96 669 LEU B O 1
ATOM 5487 N N . LYS B 1 314 ? 51.605 31.071 172.043 1.00 38.97 670 LYS B N 1
ATOM 5488 C CA . LYS B 1 314 ? 52.937 31.671 172.064 1.00 41.51 670 LYS B CA 1
ATOM 5489 C C . LYS B 1 314 ? 53.972 30.786 172.756 1.00 42.10 670 LYS B C 1
ATOM 5490 O O . LYS B 1 314 ? 55.066 30.598 172.189 1.00 29.56 670 LYS B O 1
ATOM 5496 N N . PRO B 1 315 ? 53.726 30.230 173.958 1.00 40.80 671 PRO B N 1
ATOM 5497 C CA . PRO B 1 315 ? 54.710 29.282 174.510 1.00 31.98 671 PRO B CA 1
ATOM 5498 C C . PRO B 1 315 ? 54.921 28.081 173.618 1.00 33.82 671 PRO B C 1
ATOM 5499 O O . PRO B 1 315 ? 56.060 27.618 173.478 1.00 41.89 671 PRO B O 1
ATOM 5503 N N . LEU B 1 316 ? 53.855 27.575 172.997 1.00 27.15 672 LEU B N 1
ATOM 5504 C CA . LEU B 1 316 ? 53.980 26.420 172.116 1.00 29.32 672 LEU B CA 1
ATOM 5505 C C . LEU B 1 316 ? 54.978 26.691 170.997 1.00 33.01 672 LEU B C 1
ATOM 5506 O O . LEU B 1 316 ? 55.959 25.952 170.827 1.00 25.11 672 LEU B O 1
ATOM 5511 N N . ARG B 1 317 ? 54.736 27.751 170.218 1.00 32.25 673 ARG B N 1
ATOM 5512 C CA . ARG B 1 317 ? 55.634 28.100 169.120 1.00 36.97 673 ARG B CA 1
ATOM 5513 C C . ARG B 1 317 ? 57.060 28.325 169.604 1.00 37.61 673 ARG B C 1
ATOM 5514 O O . ARG B 1 317 ? 58.013 27.839 168.991 1.00 44.07 673 ARG B O 1
ATOM 5522 N N . ASN B 1 318 ? 57.228 29.099 170.682 1.00 36.83 674 ASN B N 1
ATOM 5523 C CA . ASN B 1 318 ? 58.570 29.350 171.208 1.00 41.57 674 ASN B CA 1
ATOM 5524 C C . ASN B 1 318 ? 59.245 28.053 171.617 1.00 26.58 674 ASN B C 1
ATOM 5525 O O . ASN B 1 318 ? 60.461 27.917 171.487 1.00 32.07 674 ASN B O 1
ATOM 5530 N N . LYS B 1 319 ? 58.471 27.081 172.106 1.00 27.03 675 LYS B N 1
ATOM 5531 C CA . LYS B 1 319 ? 59.054 25.797 172.474 1.00 29.17 675 LYS B CA 1
ATOM 5532 C C . LYS B 1 319 ? 59.392 24.965 171.254 1.00 32.91 675 LYS B C 1
ATOM 5533 O O . LYS B 1 319 ? 60.401 24.258 171.253 1.00 45.99 675 LYS B O 1
ATOM 5539 N N . ILE B 1 320 ? 58.563 25.025 170.213 1.00 32.28 676 ILE B N 1
ATOM 5540 C CA . ILE B 1 320 ? 58.897 24.339 168.967 1.00 34.96 676 ILE B CA 1
ATOM 5541 C C . ILE B 1 320 ? 60.199 24.892 168.398 1.00 35.29 676 ILE B C 1
ATOM 5542 O O . ILE B 1 320 ? 61.135 24.145 168.105 1.00 31.58 676 ILE B O 1
ATOM 5547 N N . PHE B 1 321 ? 60.289 26.218 168.277 1.00 37.20 677 PHE B N 1
ATOM 5548 C CA . PHE B 1 321 ? 61.451 26.847 167.658 1.00 43.82 677 PHE B CA 1
ATOM 5549 C C . PHE B 1 321 ? 62.716 26.634 168.490 1.00 48.82 677 PHE B C 1
ATOM 5550 O O . PHE B 1 321 ? 63.803 26.444 167.932 1.00 45.03 677 PHE B O 1
ATOM 5558 N N . LYS B 1 322 ? 62.591 26.638 169.826 1.00 49.37 678 LYS B N 1
ATOM 5559 C CA . LYS B 1 322 ? 63.741 26.423 170.706 1.00 49.12 678 LYS B CA 1
ATOM 5560 C C . LYS B 1 322 ? 64.180 24.962 170.757 1.00 46.82 678 LYS B C 1
ATOM 5561 O O . LYS B 1 322 ? 65.374 24.684 170.932 1.00 50.34 678 LYS B O 1
ATOM 5567 N N . ARG B 1 323 ? 63.243 24.020 170.630 1.00 33.90 679 ARG B N 1
ATOM 5568 C CA . ARG B 1 323 ? 63.557 22.614 170.816 1.00 33.54 679 ARG B CA 1
ATOM 5569 C C . ARG B 1 323 ? 63.675 21.849 169.513 1.00 33.61 679 ARG B C 1
ATOM 5570 O O . ARG B 1 323 ? 64.152 20.707 169.527 1.00 33.97 679 ARG B O 1
ATOM 5578 N N . MET B 1 324 ? 63.227 22.432 168.408 1.00 30.79 680 MET B N 1
ATOM 5579 C CA . MET B 1 324 ? 63.473 21.838 167.096 1.00 36.12 680 MET B CA 1
ATOM 5580 C C . MET B 1 324 ? 64.973 21.906 166.802 1.00 41.07 680 MET B C 1
ATOM 5581 O O . MET B 1 324 ? 65.606 22.944 167.049 1.00 47.88 680 MET B O 1
ATOM 5586 N N . PRO B 1 325 ? 65.588 20.822 166.346 1.00 34.03 681 PRO B N 1
ATOM 5587 C CA . PRO B 1 325 ? 67.008 20.895 165.960 1.00 41.58 681 PRO B CA 1
ATOM 5588 C C . PRO B 1 325 ? 67.237 21.939 164.869 1.00 37.50 681 PRO B C 1
ATOM 5589 O O . PRO B 1 325 ? 66.516 21.988 163.870 1.00 38.64 681 PRO B O 1
ATOM 5593 N N . SER B 1 326 ? 68.245 22.788 165.088 1.00 34.07 682 SER B N 1
ATOM 5594 C CA . SER B 1 326 ? 68.584 23.873 164.166 1.00 36.25 682 SER B CA 1
ATOM 5595 C C . SER B 1 326 ? 68.681 23.417 162.716 1.00 36.83 682 SER B C 1
ATOM 5596 O O . SER B 1 326 ? 68.282 24.157 161.809 1.00 31.45 682 SER B O 1
ATOM 5599 N N . GLU B 1 327 ? 69.280 22.239 162.471 1.00 43.20 683 GLU B N 1
ATOM 5600 C CA . GLU B 1 327 ? 69.428 21.741 161.105 1.00 36.52 683 GLU B CA 1
ATOM 5601 C C . GLU B 1 327 ? 68.079 21.476 160.464 1.00 38.65 683 GLU B C 1
ATOM 5602 O O . GLU B 1 327 ? 67.911 21.688 159.256 1.00 41.45 683 GLU B O 1
ATOM 5608 N N . VAL B 1 328 ? 67.111 21.003 161.249 1.00 32.49 684 VAL B N 1
ATOM 5609 C CA . VAL B 1 328 ? 65.815 20.667 160.679 1.00 32.80 684 VAL B CA 1
ATOM 5610 C C . VAL B 1 328 ? 65.036 21.932 160.352 1.00 31.04 684 VAL B C 1
ATOM 5611 O O . VAL B 1 328 ? 64.395 22.022 159.302 1.00 30.72 684 VAL B O 1
ATOM 5615 N N . ILE B 1 329 ? 65.120 22.948 161.210 1.00 26.29 685 ILE B N 1
ATOM 5616 C CA . ILE B 1 329 ? 64.514 24.228 160.863 1.00 38.28 685 ILE B CA 1
ATOM 5617 C C . ILE B 1 329 ? 65.086 24.737 159.549 1.00 40.77 685 ILE B C 1
ATOM 5618 O O . ILE B 1 329 ? 64.360 25.289 158.710 1.00 40.78 685 ILE B O 1
ATOM 5623 N N . GLN B 1 330 ? 66.387 24.522 159.329 1.00 31.72 686 GLN B N 1
ATOM 5624 C CA . GLN B 1 330 ? 67.020 25.038 158.121 1.00 28.36 686 GLN B CA 1
ATOM 5625 C C . GLN B 1 330 ? 66.619 24.243 156.885 1.00 31.52 686 GLN B C 1
ATOM 5626 O O . GLN B 1 330 ? 66.283 24.831 155.853 1.00 45.00 686 GLN B O 1
ATOM 5632 N N . LEU B 1 331 ? 66.635 22.906 156.960 1.00 29.85 687 LEU B N 1
ATOM 5633 C CA . LEU B 1 331 ? 66.232 22.108 155.801 1.00 31.07 687 LEU B CA 1
ATOM 5634 C C . LEU B 1 331 ? 64.742 22.248 155.468 1.00 36.88 687 LEU B C 1
ATOM 5635 O O . LEU B 1 331 ? 64.348 21.972 154.331 1.00 42.61 687 LEU B O 1
ATOM 5640 N N . TYR B 1 332 ? 63.907 22.667 156.415 1.00 33.66 688 TYR B N 1
ATOM 5641 C CA . TYR B 1 332 ? 62.460 22.712 156.225 1.00 34.68 688 TYR B CA 1
ATOM 5642 C C . TYR B 1 332 ? 61.909 24.098 156.509 1.00 33.48 688 TYR B C 1
ATOM 5643 O O . TYR B 1 332 ? 60.801 24.257 157.030 1.00 31.96 688 TYR B O 1
ATOM 5652 N N . THR B 1 333 ? 62.670 25.125 156.146 1.00 33.50 689 THR B N 1
ATOM 5653 C CA . THR B 1 333 ? 62.330 26.478 156.558 1.00 31.45 689 THR B CA 1
ATOM 5654 C C . THR B 1 333 ? 61.022 26.944 155.930 1.00 33.07 689 THR B C 1
ATOM 5655 O O . THR B 1 333 ? 60.178 27.540 156.611 1.00 29.66 689 THR B O 1
ATOM 5659 N N . LEU B 1 334 ? 60.823 26.672 154.639 1.00 24.08 690 LEU B N 1
ATOM 5660 C CA . LEU B 1 334 ? 59.639 27.208 153.980 1.00 23.61 690 LEU B CA 1
ATOM 5661 C C . LEU B 1 334 ? 58.391 26.452 154.413 1.00 31.12 690 LEU B C 1
ATOM 5662 O O . LEU B 1 334 ? 57.361 27.066 154.719 1.00 38.07 690 LEU B O 1
ATOM 5667 N N . THR B 1 335 ? 58.487 25.125 154.479 1.00 26.35 691 THR B N 1
ATOM 5668 C CA . THR B 1 335 ? 57.421 24.282 155.016 1.00 32.77 691 THR B CA 1
ATOM 5669 C C . THR B 1 335 ? 56.971 24.732 156.403 1.00 28.42 691 THR B C 1
ATOM 5670 O O . THR B 1 335 ? 55.770 24.852 156.676 1.00 34.79 691 THR B O 1
ATOM 5674 N N . MET B 1 336 ? 57.923 24.966 157.303 1.00 26.61 692 MET B N 1
ATOM 5675 C CA . MET B 1 336 ? 57.563 25.383 158.653 1.00 24.17 692 MET B CA 1
ATOM 5676 C C . MET B 1 336 ? 57.078 26.831 158.709 1.00 20.99 692 MET B C 1
ATOM 5677 O O . MET B 1 336 ? 56.320 27.166 159.620 1.00 31.01 692 MET B O 1
ATOM 5682 N N . SER B 1 337 ? 57.485 27.686 157.754 1.00 29.64 693 SER B N 1
ATOM 5683 C CA . SER B 1 337 ? 57.004 29.074 157.679 1.00 28.70 693 SER B CA 1
ATOM 5684 C C . SER B 1 337 ? 55.481 29.190 157.711 1.00 26.09 693 SER B C 1
ATOM 5685 O O . SER B 1 337 ? 54.953 30.221 158.136 1.00 31.51 693 SER B O 1
ATOM 5688 N N . ARG B 1 338 ? 54.762 28.186 157.197 1.00 20.92 694 ARG B N 1
ATOM 5689 C CA . ARG B 1 338 ? 53.299 28.226 157.229 1.00 24.69 694 ARG B CA 1
ATOM 5690 C C . ARG B 1 338 ? 52.755 28.336 158.654 1.00 31.15 694 ARG B C 1
ATOM 5691 O O . ARG B 1 338 ? 51.658 28.860 158.855 1.00 39.39 694 ARG B O 1
ATOM 5699 N N . PHE B 1 339 ? 53.487 27.833 159.648 1.00 31.10 695 PHE B N 1
ATOM 5700 C CA . PHE B 1 339 ? 53.024 27.821 161.035 1.00 33.06 695 PHE B CA 1
ATOM 5701 C C . PHE B 1 339 ? 53.950 28.545 162.006 1.00 38.38 695 PHE B C 1
ATOM 5702 O O . PHE B 1 339 ? 53.470 29.258 162.885 1.00 43.17 695 PHE B O 1
ATOM 5710 N N . LEU B 1 340 ? 55.250 28.386 161.884 1.00 33.27 696 LEU B N 1
ATOM 5711 C CA . LEU B 1 340 ? 56.135 29.199 162.708 1.00 34.95 696 LEU B CA 1
ATOM 5712 C C . LEU B 1 340 ? 56.383 30.547 162.040 1.00 38.94 696 LEU B C 1
ATOM 5713 O O . LEU B 1 340 ? 56.672 30.593 160.840 1.00 39.34 696 LEU B O 1
ATOM 5718 N N . PRO B 1 341 ? 56.300 31.652 162.767 1.00 38.41 697 PRO B N 1
ATOM 5719 C CA . PRO B 1 341 ? 56.576 32.951 162.141 1.00 37.81 697 PRO B CA 1
ATOM 5720 C C . PRO B 1 341 ? 58.063 33.165 161.896 1.00 35.40 697 PRO B C 1
ATOM 5721 O O . PRO B 1 341 ? 58.738 33.853 162.664 1.00 31.94 697 PRO B O 1
ATOM 5725 N N . ILE B 1 342 ? 58.582 32.565 160.831 1.00 41.12 698 ILE B N 1
ATOM 5726 C CA . ILE B 1 342 ? 59.984 32.678 160.456 1.00 40.15 698 ILE B CA 1
ATOM 5727 C C . ILE B 1 342 ? 60.068 33.492 159.174 1.00 52.97 698 ILE B C 1
ATOM 5728 O O . ILE B 1 342 ? 59.120 33.533 158.380 1.00 58.20 698 ILE B O 1
ATOM 5733 N N . SER B 1 343 ? 61.206 34.153 158.973 1.00 53.98 699 SER B N 1
ATOM 5734 C CA . SER B 1 343 ? 61.484 34.722 157.664 1.00 60.01 699 SER B CA 1
ATOM 5735 C C . SER B 1 343 ? 61.621 33.600 156.643 1.00 60.54 699 SER B C 1
ATOM 5736 O O . SER B 1 343 ? 62.261 32.573 156.899 1.00 56.11 699 SER B O 1
ATOM 5739 N N . LYS B 1 344 ? 60.978 33.784 155.490 1.00 62.60 700 LYS B N 1
ATOM 5740 C CA . LYS B 1 344 ? 60.937 32.750 154.453 1.00 60.06 700 LYS B CA 1
ATOM 5741 C C . LYS B 1 344 ? 62.177 32.887 153.572 1.00 59.28 700 LYS B C 1
ATOM 5742 O O . LYS B 1 344 ? 62.122 33.198 152.383 1.00 67.82 700 LYS B O 1
ATOM 5748 N N . ASN B 1 345 ? 63.319 32.652 154.210 1.00 56.96 701 ASN B N 1
ATOM 5749 C CA . ASN B 1 345 ? 64.646 32.788 153.621 1.00 67.33 701 ASN B CA 1
ATOM 5750 C C . ASN B 1 345 ? 65.301 31.414 153.747 1.00 69.89 701 ASN B C 1
ATOM 5751 O O . ASN B 1 345 ? 65.895 31.092 154.782 1.00 65.54 701 ASN B O 1
ATOM 5756 N N . ARG B 1 346 ? 65.168 30.606 152.695 1.00 64.97 702 ARG B N 1
ATOM 5757 C CA . ARG B 1 346 ? 65.611 29.216 152.703 1.00 55.38 702 ARG B CA 1
ATOM 5758 C C . ARG B 1 346 ? 67.111 29.115 152.964 1.00 62.96 702 ARG B C 1
ATOM 5759 O O . ARG B 1 346 ? 67.536 28.802 154.083 1.00 66.19 702 ARG B O 1
ATOM 5767 N N . PRO B 1 351 ? 68.140 32.341 161.582 1.00 70.90 707 PRO B N 1
ATOM 5768 C CA . PRO B 1 351 ? 66.758 31.996 161.952 1.00 76.92 707 PRO B CA 1
ATOM 5769 C C . PRO B 1 351 ? 66.276 32.747 163.198 1.00 90.92 707 PRO B C 1
ATOM 5770 O O . PRO B 1 351 ? 66.849 32.588 164.281 1.00 95.02 707 PRO B O 1
ATOM 5774 N N . GLN B 1 352 ? 65.236 33.566 163.032 1.00 95.44 708 GLN B N 1
ATOM 5775 C CA . GLN B 1 352 ? 64.731 34.429 164.095 1.00 99.98 708 GLN B CA 1
ATOM 5776 C C . GLN B 1 352 ? 63.214 34.342 164.144 1.00 97.57 708 GLN B C 1
ATOM 5777 O O . GLN B 1 352 ? 62.547 34.508 163.117 1.00 109.50 708 GLN B O 1
ATOM 5783 N N . LEU B 1 353 ? 62.673 34.108 165.339 1.00 73.86 709 LEU B N 1
ATOM 5784 C CA . LEU B 1 353 ? 61.238 33.900 165.509 1.00 60.56 709 LEU B CA 1
ATOM 5785 C C . LEU B 1 353 ? 60.560 35.262 165.636 1.00 64.89 709 LEU B C 1
ATOM 5786 O O . LEU B 1 353 ? 60.635 35.918 166.678 1.00 72.72 709 LEU B O 1
ATOM 5791 N N . LEU B 1 354 ? 59.902 35.696 164.564 1.00 59.39 710 LEU B N 1
ATOM 5792 C CA . LEU B 1 354 ? 59.302 37.023 164.532 1.00 66.57 710 LEU B CA 1
ATOM 5793 C C . LEU B 1 354 ? 58.078 37.061 165.433 1.00 77.10 710 LEU B C 1
ATOM 5794 O O . LEU B 1 354 ? 57.218 36.178 165.363 1.00 78.69 710 LEU B O 1
ATOM 5799 N N . GLN B 1 355 ? 57.999 38.083 166.289 1.00 86.12 711 GLN B N 1
ATOM 5800 C CA . GLN B 1 355 ? 56.879 38.204 167.224 1.00 88.81 711 GLN B CA 1
ATOM 5801 C C . GLN B 1 355 ? 55.727 38.914 166.517 1.00 90.27 711 GLN B C 1
ATOM 5802 O O . GLN B 1 355 ? 55.488 40.113 166.678 1.00 93.48 711 GLN B O 1
ATOM 5808 N N . GLU B 1 356 ? 54.998 38.135 165.716 1.00 81.17 712 GLU B N 1
ATOM 5809 C CA . GLU B 1 356 ? 53.857 38.617 164.954 1.00 74.80 712 GLU B CA 1
ATOM 5810 C C . GLU B 1 356 ? 52.704 37.623 165.078 1.00 68.72 712 GLU B C 1
ATOM 5811 O O . GLU B 1 356 ? 52.921 36.417 165.246 1.00 69.22 712 GLU B O 1
ATOM 5817 N N . GLN B 1 357 ? 51.470 38.142 164.986 1.00 51.82 713 GLN B N 1
ATOM 5818 C CA . GLN B 1 357 ? 50.271 37.333 165.184 1.00 34.55 713 GLN B CA 1
ATOM 5819 C C . GLN B 1 357 ? 48.988 38.087 164.859 1.00 35.67 713 GLN B C 1
ATOM 5820 O O . GLN B 1 357 ? 48.803 39.216 165.325 1.00 37.99 713 GLN B O 1
ATOM 5826 N N . ALA B 1 358 ? 48.080 37.465 164.103 1.00 31.67 714 ALA B N 1
ATOM 5827 C CA . ALA B 1 358 ? 46.751 38.036 163.901 1.00 36.05 714 ALA B CA 1
ATOM 5828 C C . ALA B 1 358 ? 45.869 37.785 165.120 1.00 39.33 714 ALA B C 1
ATOM 5829 O O . ALA B 1 358 ? 45.891 36.696 165.701 1.00 43.87 714 ALA B O 1
ATOM 5831 N N . PHE B 1 359 ? 45.092 38.800 165.516 1.00 42.68 715 PHE B N 1
ATOM 5832 C CA . PHE B 1 359 ? 44.182 38.672 166.652 1.00 46.82 715 PHE B CA 1
ATOM 5833 C C . PHE B 1 359 ? 42.774 39.089 166.261 1.00 44.36 715 PHE B C 1
ATOM 5834 O O . PHE B 1 359 ? 42.580 39.914 165.366 1.00 44.80 715 PHE B O 1
ATOM 5842 N N . TYR B 1 360 ? 41.790 38.511 166.947 1.00 42.92 716 TYR B N 1
ATOM 5843 C CA . TYR B 1 360 ? 40.466 39.114 166.953 1.00 43.69 716 TYR B CA 1
ATOM 5844 C C . TYR B 1 360 ? 40.488 40.396 167.780 1.00 46.72 716 TYR B C 1
ATOM 5845 O O . TYR B 1 360 ? 41.339 40.584 168.654 1.00 40.22 716 TYR B O 1
ATOM 5854 N N . ASP B 1 361 ? 39.521 41.271 167.518 1.00 57.25 717 ASP B N 1
ATOM 5855 C CA . ASP B 1 361 ? 39.413 42.546 168.238 1.00 58.04 717 ASP B CA 1
ATOM 5856 C C . ASP B 1 361 ? 39.219 42.362 169.741 1.00 54.68 717 ASP B C 1
ATOM 5857 O O . ASP B 1 361 ? 38.249 41.735 170.169 1.00 60.24 717 ASP B O 1
#

Organism: Kluyveromyces lactis (strain ATCC 8585 / CBS 2359 / DSM 70799 / NBRC 1267 / NRRL Y-1140 / WM37) (NCBI:txid284590)

Nearest PDB structures (foldseek):
  6lbr-assembly1_A  TM=1.002E+00  e=0.000E+00  Kluyveromyces lactis
  6lbt-assembly1_B  TM=9.796E-01  e=4.872E-51  Kluyveromyces lactis
  6lbt-assembly1_A  TM=9.761E-01  e=3.129E-49  Kluyveromyces lactis
  6lbr-assembly2_B  TM=9.826E-01  e=3.465E-38  Kluyveromyces lactis
  1s40-assembly1_A  TM=8.782E-01  e=2.467E-12  Saccharomyces cerevisiae

CATH classification: 2.40.50.140

Foldseek 3Di:
DDDDDDDAQQCQLVFDAPDKDKDPQKQFLFWPPDCVQDPDQPDDAFQRIWIKIADPVADDDFLAFAGSHGIAIAGERDVVVQLVQLPQACPPVGSHSSRVLVQVSSVFFTKIWIWHWDWDDLQLEIETGIYTDHIDTDAGAADDVCVVVLCVQAPEDAPQPDDAEQDKGKHKYKWFFWFWDDPPDQKIWTKTFLLHFHPQFADQFSAAALDPVGGRHRRGIHTEIEGPVCQVVQQVQVCVQQVGGDCVQCPPPGGTRNLQRWIWGFTWMWHDDPSHIYIYGPDIHTAALSPADAPVVCVSVVVSLVCSVVRHPQVSCVVCVVSNNSHFVWDQDPPPRGIDGDDGHHYHDDVSVVSLVVCVVDDPPVQCVQALQPDDDDPQDPPAEEDALLVVLVPGDQPFDKHKYKWAWLWWDDPPQKIKTKTFHLPDPFNNYYDSRCSRGIAMAMHGHQNRCCQQAVHSVNDDDPCLRTLLHGPIDIWMKGKGWHDRHPRHIYIHIYTDPHHSVCSRVSSVVVVVVVD/DDAFADDPCVVVLCVQAPEDAPQPDDAAQDKGWHKYKWWFFFWDDPPDQKTKTKTFLLHFHVLAADQFSQAAQDPVHGHHRRGIHIAIEGPVQLVVQQVQVCVQVVGGDVVQVPDPGGTNNLLRWIWTFTWMWYDDPSHIYIYGPDIHTFFLEDADEPVVCVSLVVNLVCSVVRHPPVSCLCSVCSNVRHFVQPNDNHDGDPGHHHHD

Secondary structure (DSSP, 8-state):
--------TT-GGGPPTT--EEEEEEEEEEEES-TTTS-S-----TT-EEEEEE-TTS---SSEE-BTTTBEEEEES-HHHHHHHHT---TTT-HHHHHHHHHHHHHH-EEEEEEEEEEEEETTEEEEEEEEEEEEEEE-PPPPHHHHHHHHHS-B--GGG----SS-EEEEEEEEEEEEE--SSSEEEEEEE-S---TT----TT-EESEEEEEPPTTTEE--EEEHHHHHHHHHHHHHHHSS-SGGG--SSSSB-GGG--EEEEEEEEEEETTEEEEEEEEEEE--SSS-B-HHHHHHHHHHHHHHHHHS-HHHHHHTHHHHTTTS-EEE-TTT--EEE-----B---HHHHHHHHHHHS-HHHHHTTBTTS---S-S-SSPEE--HHHHHHH-S-----EEEEEEEEEEEE-SSEEEEEEEESSSSSS-EE-S-HHHH-EEEEEESHHHHHHHHTSTT----HHHHGGGTT-EEEEEEEEEEEEEETTEEEEEEEESS--HHHHHHHHHHHHHHH-/----PPPHHHHHHHHHS-B--GGG----SS-EEEEEEEEEEEEE--SSSEEEEEEE-S---TT----TT-BSSSSSSBPPGGGEE--EEEHHHHHHHHHHHHHHHSS-GGGS--SSSSB-GGG--EEEEEEEEEEETTEEEEEEEEEEE--TTS-B-HHHHHHHHHHHHHHHHHS-HHHHHHTHHHHHTTS-B------B-----B--

B-factor: mean 44.37, std 22.16, range [12.2, 151.46]